Protein 3KEA (pdb70)

B-factor: mean 32.97, std 10.3, range [9.4, 97.79]

Nearest PDB structures (foldseek):
  3kea-assembly1_A  TM=1.001E+00  e=4.293E-34  Orthopoxvirus vaccinia
  5aqb-assembly1_A  TM=7.410E-01  e=1.349E-03  synthetic construct
  5mbm-assembly2_D  TM=7.472E-01  e=6.421E-03  synthetic construct
  5aar-assembly1_A  TM=6.352E-01  e=4.347E-03  Arabidopsis thaliana
  8tzh-assembly1_B  TM=7.978E-01  e=4.516E-02  synthetic construct

Radius of gyration: 31.57 Å; Cα contacts (8 Å, |Δi|>4): 644; chains: 2; bounding box: 71×35×98 Å

Structure (mmCIF, N/CA/C/O backbone):
data_3KEA
#
_entry.id   3KEA
#
_cell.length_a   95.107
_cell.length_b   110.263
_cell.length_c   86.259
_cell.angle_alpha   90.00
_cell.angle_beta   90.00
_cell.angle_gamma   90.00
#
_symmetry.space_group_name_H-M   'P 21 21 2'
#
loop_
_entity.id
_entity.type
_entity.pdbx_description
1 polymer K1L
2 water water
#
loop_
_atom_site.group_PDB
_atom_site.id
_atom_site.type_symbol
_atom_site.label_atom_id
_atom_site.label_alt_id
_atom_site.label_comp_id
_atom_site.label_asym_id
_atom_site.label_entity_id
_atom_site.label_seq_id
_atom_site.pdbx_PDB_ins_code
_atom_site.Cartn_x
_atom_site.Cartn_y
_atom_site.Cartn_z
_atom_site.occupancy
_atom_site.B_iso_or_equiv
_atom_site.auth_seq_id
_atom_site.auth_comp_id
_atom_site.auth_asym_id
_atom_site.auth_atom_id
_atom_site.pdbx_PDB_model_num
ATOM 1 N N . GLY A 1 1 ? 61.918 -3.394 27.390 1.00 32.79 0 GLY A N 1
ATOM 2 C CA . GLY A 1 1 ? 60.665 -2.778 27.911 1.00 33.12 0 GLY A CA 1
ATOM 3 C C . GLY A 1 1 ? 60.766 -1.271 28.066 1.00 33.50 0 GLY A C 1
ATOM 4 O O . GLY A 1 1 ? 61.634 -0.766 28.780 1.00 33.33 0 GLY A O 1
ATOM 13 N N . ASP A 1 3 ? 60.106 2.660 29.021 1.00 35.20 2 ASP A N 1
ATOM 14 C CA . ASP A 1 3 ? 59.905 3.342 30.287 1.00 35.65 2 ASP A CA 1
ATOM 15 C C . ASP A 1 3 ? 59.940 4.852 30.096 1.00 35.97 2 ASP A C 1
ATOM 16 O O . ASP A 1 3 ? 60.984 5.433 29.801 1.00 36.50 2 ASP A O 1
ATOM 21 N N . LEU A 1 4 ? 58.797 5.497 30.308 1.00 36.02 3 LEU A N 1
ATOM 22 C CA . LEU A 1 4 ? 58.655 6.913 30.005 1.00 35.28 3 LEU A CA 1
ATOM 23 C C . LEU A 1 4 ? 58.714 7.808 31.238 1.00 35.74 3 LEU A C 1
ATOM 24 O O . LEU A 1 4 ? 58.513 9.030 31.137 1.00 36.03 3 LEU A O 1
ATOM 29 N N . SER A 1 5 ? 59.020 7.209 32.388 1.00 35.54 4 SER A N 1
ATOM 30 C CA . SER A 1 5 ? 58.870 7.893 33.678 1.00 35.36 4 SER A CA 1
ATOM 31 C C . SER A 1 5 ? 59.805 9.085 33.867 1.00 34.81 4 SER A C 1
ATOM 32 O O . SER A 1 5 ? 59.534 9.932 34.712 1.00 34.42 4 SER A O 1
ATOM 35 N N . ARG A 1 6 ? 60.841 9.182 33.048 1.00 34.20 5 ARG A N 1
ATOM 36 C CA . ARG A 1 6 ? 61.797 10.262 33.158 1.00 34.30 5 ARG A CA 1
ATOM 37 C C . ARG A 1 6 ? 61.585 11.371 32.172 1.00 34.01 5 ARG A C 1
ATOM 38 O O . ARG A 1 6 ? 62.346 12.289 32.100 1.00 33.56 5 ARG A O 1
ATOM 46 N N . ILE A 1 7 ? 60.530 11.250 31.390 1.00 33.97 6 ILE A N 1
ATOM 47 C CA . ILE A 1 7 ? 60.253 12.124 30.265 1.00 33.40 6 ILE A CA 1
ATOM 48 C C . ILE A 1 7 ? 60.308 13.590 30.580 1.00 33.98 6 ILE A C 1
ATOM 49 O O . ILE A 1 7 ? 60.514 14.381 29.709 1.00 34.56 6 ILE A O 1
ATOM 54 N N . ASN A 1 8 ? 60.133 13.947 31.835 1.00 33.72 7 ASN A N 1
ATOM 55 C CA . ASN A 1 8 ? 60.061 15.323 32.219 1.00 34.27 7 ASN A CA 1
ATOM 56 C C . ASN A 1 8 ? 61.462 15.899 32.265 1.00 34.98 7 ASN A C 1
ATOM 57 O O . ASN A 1 8 ? 61.649 17.080 32.335 1.00 34.95 7 ASN A O 1
ATOM 62 N N . THR A 1 9 ? 62.444 15.028 32.177 1.00 35.68 8 THR A N 1
ATOM 63 C CA . THR A 1 9 ? 63.825 15.427 32.060 1.00 36.03 8 THR A CA 1
ATOM 64 C C . THR A 1 9 ? 64.347 15.518 30.639 1.00 36.38 8 THR A C 1
ATOM 65 O O . THR A 1 9 ? 65.338 16.140 30.407 1.00 36.59 8 THR A O 1
ATOM 69 N N . TRP A 1 10 ? 63.671 14.890 29.697 1.00 36.50 9 TRP A N 1
ATOM 70 C CA . TRP A 1 10 ? 64.151 14.780 28.346 1.00 36.21 9 TRP A CA 1
ATOM 71 C C . TRP A 1 10 ? 64.369 16.126 27.707 1.00 37.18 9 TRP A C 1
ATOM 72 O O . TRP A 1 10 ? 63.742 17.095 28.060 1.00 37.34 9 TRP A O 1
ATOM 83 N N . LYS A 1 11 ? 65.259 16.174 26.733 1.00 38.05 10 LYS A N 1
ATOM 84 C CA . LYS A 1 11 ? 65.417 17.370 25.937 1.00 38.71 10 LYS A CA 1
ATOM 85 C C . LYS A 1 11 ? 64.802 17.188 24.600 1.00 38.93 10 LYS A C 1
ATOM 86 O O . LYS A 1 11 ? 64.340 16.121 24.281 1.00 38.66 10 LYS A O 1
ATOM 92 N N . SER A 1 12 ? 64.808 18.248 23.815 1.00 39.26 11 SER A N 1
ATOM 93 C CA . SER A 1 12 ? 63.877 18.384 22.732 1.00 39.74 11 SER A CA 1
ATOM 94 C C . SER A 1 12 ? 64.184 17.338 21.719 1.00 39.73 11 SER A C 1
ATOM 95 O O . SER A 1 12 ? 63.319 16.850 21.035 1.00 39.89 11 SER A O 1
ATOM 98 N N . LYS A 1 13 ? 65.436 16.971 21.649 1.00 39.81 12 LYS A N 1
ATOM 99 C CA . LYS A 1 13 ? 65.874 16.085 20.621 1.00 39.93 12 LYS A CA 1
ATOM 100 C C . LYS A 1 13 ? 65.367 14.705 20.863 1.00 39.86 12 LYS A C 1
ATOM 101 O O . LYS A 1 13 ? 64.863 14.077 19.978 1.00 39.73 12 LYS A O 1
ATOM 107 N N . GLN A 1 14 ? 65.520 14.228 22.079 1.00 39.93 13 GLN A N 1
ATOM 108 C CA . GLN A 1 14 ? 64.976 12.955 22.460 1.00 40.09 13 GLN A CA 1
ATOM 109 C C . GLN A 1 14 ? 63.475 12.993 22.403 1.00 40.31 13 GLN A C 1
ATOM 110 O O . GLN A 1 14 ? 62.844 12.064 21.976 1.00 40.55 13 GLN A O 1
ATOM 116 N N . LEU A 1 15 ? 62.905 14.088 22.842 1.00 40.47 14 LEU A N 1
ATOM 117 C CA . LEU A 1 15 ? 61.452 14.208 22.800 1.00 40.50 14 LEU A CA 1
ATOM 118 C C . LEU A 1 15 ? 60.933 14.234 21.362 1.00 40.86 14 LEU A C 1
ATOM 119 O O . LEU A 1 15 ? 60.022 13.470 21.016 1.00 41.24 14 LEU A O 1
ATOM 124 N N . LYS A 1 16 ? 61.523 15.101 20.537 1.00 40.82 15 LYS A N 1
ATOM 125 C CA . LYS A 1 16 ? 61.129 15.256 19.129 1.00 40.91 15 LYS A CA 1
ATOM 126 C C . LYS A 1 16 ? 61.251 13.923 18.362 1.00 40.66 15 LYS A C 1
ATOM 127 O O . LYS A 1 16 ? 60.416 13.593 17.519 1.00 40.60 15 LYS A O 1
ATOM 133 N N . SER A 1 17 ? 62.281 13.155 18.692 1.00 40.39 16 SER A N 1
ATOM 134 C CA . SER A 1 17 ? 62.483 11.836 18.120 1.00 40.32 16 SER A CA 1
ATOM 135 C C . SER A 1 17 ? 61.408 10.833 18.571 1.00 40.04 16 SER A C 1
ATOM 136 O O . SER A 1 17 ? 60.857 10.114 17.743 1.00 40.67 16 SER A O 1
ATOM 139 N N . PHE A 1 18 ? 61.109 10.795 19.870 1.00 39.67 17 PHE A N 1
ATOM 140 C CA . PHE A 1 18 ? 60.063 9.920 20.417 1.00 38.82 17 PHE A CA 1
ATOM 141 C C . PHE A 1 18 ? 58.668 10.242 19.858 1.00 39.10 17 PHE A C 1
ATOM 142 O O . PHE A 1 18 ? 57.881 9.340 19.556 1.00 38.72 17 PHE A O 1
ATOM 150 N N . LEU A 1 19 ? 58.370 11.523 19.702 1.00 39.50 18 LEU A N 1
ATOM 151 C CA . LEU A 1 19 ? 57.085 11.928 19.151 1.00 40.46 18 LEU A CA 1
ATOM 152 C C . LEU A 1 19 ? 56.908 11.558 17.672 1.00 41.45 18 LEU A C 1
ATOM 153 O O . LEU A 1 19 ? 55.781 11.430 17.190 1.00 41.69 18 LEU A O 1
ATOM 158 N N . SER A 1 20 ? 58.029 11.359 16.975 1.00 42.35 19 SER A N 1
ATOM 159 C CA . SER A 1 20 ? 58.034 10.832 15.609 1.00 43.13 19 SER A CA 1
ATOM 160 C C . SER A 1 20 ? 57.859 9.325 15.551 1.00 43.29 19 SER A C 1
ATOM 161 O O . SER A 1 20 ? 57.397 8.805 14.535 1.00 44.00 19 SER A O 1
ATOM 164 N N . SER A 1 21 ? 58.237 8.634 16.625 1.00 42.94 20 SER A N 1
ATOM 165 C CA . SER A 1 21 ? 58.219 7.176 16.657 1.00 42.60 20 SER A CA 1
ATOM 166 C C . SER A 1 21 ? 56.801 6.598 16.636 1.00 42.71 20 SER A C 1
ATOM 167 O O . SER A 1 21 ? 55.809 7.313 16.823 1.00 42.72 20 SER A O 1
ATOM 170 N N . LYS A 1 22 ? 56.699 5.309 16.449 1.00 42.73 21 LYS A N 1
ATOM 171 C CA . LYS A 1 22 ? 55.419 4.672 16.486 1.00 42.66 21 LYS A CA 1
ATOM 172 C C . LYS A 1 22 ? 54.961 4.454 17.912 1.00 42.47 21 LYS A C 1
ATOM 173 O O . LYS A 1 22 ? 53.851 4.034 18.138 1.00 42.32 21 LYS A O 1
ATOM 179 N N . ASP A 1 23 ? 55.844 4.733 18.861 1.00 42.15 22 ASP A N 1
ATOM 180 C CA . ASP A 1 23 ? 55.626 4.461 20.283 1.00 41.81 22 ASP A CA 1
ATOM 181 C C . ASP A 1 23 ? 55.037 5.644 21.041 1.00 41.11 22 ASP A C 1
ATOM 182 O O . ASP A 1 23 ? 54.726 5.527 22.221 1.00 41.39 22 ASP A O 1
ATOM 187 N N . THR A 1 24 ? 54.788 6.693 20.333 1.00 40.16 23 THR A N 1
ATOM 188 C CA . THR A 1 24 ? 54.501 7.935 20.916 1.00 39.44 23 THR A CA 1
ATOM 189 C C . THR A 1 24 ? 53.302 7.992 21.866 1.00 38.85 23 THR A C 1
ATOM 190 O O . THR A 1 24 ? 53.315 8.754 22.803 1.00 38.46 23 THR A O 1
ATOM 194 N N . PHE A 1 25 ? 52.283 7.182 21.616 1.00 37.72 24 PHE A N 1
ATOM 195 C CA . PHE A 1 25 ? 51.046 7.155 22.413 1.00 36.94 24 PHE A CA 1
ATOM 196 C C . PHE A 1 25 ? 50.760 5.818 23.122 1.00 36.47 24 PHE A C 1
ATOM 197 O O . PHE A 1 25 ? 49.637 5.564 23.553 1.00 36.29 24 PHE A O 1
ATOM 205 N N . LYS A 1 26 ? 51.779 4.973 23.230 1.00 35.57 25 LYS A N 1
ATOM 206 C CA . LYS A 1 26 ? 51.671 3.715 23.949 1.00 34.64 25 LYS A CA 1
ATOM 207 C C . LYS A 1 26 ? 51.866 3.959 25.437 1.00 33.99 25 LYS A C 1
ATOM 208 O O . LYS A 1 26 ? 52.486 4.951 25.830 1.00 33.65 25 LYS A O 1
ATOM 214 N N . ALA A 1 27 ? 51.334 3.053 26.251 1.00 33.38 26 ALA A N 1
ATOM 215 C CA . ALA A 1 27 ? 51.629 3.005 27.675 1.00 33.26 26 ALA A CA 1
ATOM 216 C C . ALA A 1 27 ? 52.967 2.263 27.896 1.00 33.67 26 ALA A C 1
ATOM 217 O O . ALA A 1 27 ? 53.298 1.335 27.147 1.00 33.31 26 ALA A O 1
ATOM 219 N N . ASP A 1 28 ? 53.755 2.681 28.889 1.00 33.87 27 ASP A N 1
ATOM 220 C CA . ASP A 1 28 ? 55.043 1.995 29.161 1.00 33.86 27 ASP A CA 1
ATOM 221 C C . ASP A 1 28 ? 54.914 0.729 30.031 1.00 33.79 27 ASP A C 1
ATOM 222 O O . ASP A 1 28 ? 53.809 0.215 30.214 1.00 33.54 27 ASP A O 1
ATOM 227 N N . VAL A 1 29 ? 56.043 0.227 30.548 1.00 34.27 28 VAL A N 1
ATOM 228 C CA . VAL A 1 29 ? 56.078 -0.988 31.412 1.00 33.98 28 VAL A CA 1
ATOM 229 C C . VAL A 1 29 ? 55.371 -0.788 32.747 1.00 34.37 28 VAL A C 1
ATOM 230 O O . VAL A 1 29 ? 54.965 -1.750 33.380 1.00 34.87 28 VAL A O 1
ATOM 234 N N . HIS A 1 30 ? 55.256 0.467 33.180 1.00 34.47 29 HIS A N 1
ATOM 235 C CA . HIS A 1 30 ? 54.533 0.801 34.398 1.00 34.13 29 HIS A CA 1
ATOM 236 C C . HIS A 1 30 ? 53.049 1.007 34.115 1.00 33.81 29 HIS A C 1
ATOM 237 O O . HIS A 1 30 ? 52.275 1.171 35.043 1.00 34.11 29 HIS A O 1
ATOM 244 N N . GLY A 1 31 ? 52.668 0.989 32.837 1.00 33.16 30 GLY A N 1
ATOM 245 C CA . GLY A 1 31 ? 51.282 1.195 32.432 1.00 32.70 30 GLY A CA 1
ATOM 246 C C . GLY A 1 31 ? 50.864 2.643 32.214 1.00 32.58 30 GLY A C 1
ATOM 247 O O . GLY A 1 31 ? 49.688 2.937 32.185 1.00 32.11 30 GLY A O 1
ATOM 248 N N . HIS A 1 32 ? 51.811 3.552 32.024 1.00 32.99 31 HIS A N 1
ATOM 249 C CA . HIS A 1 32 ? 51.457 4.964 31.823 1.00 33.63 31 HIS A CA 1
ATOM 250 C C . HIS A 1 32 ? 51.970 5.535 30.506 1.00 33.60 31 HIS A C 1
ATOM 251 O O . HIS A 1 32 ? 53.063 5.225 30.066 1.00 34.79 31 HIS A O 1
ATOM 258 N N . SER A 1 33 ? 51.198 6.410 29.905 1.00 33.26 32 SER A N 1
ATOM 259 C CA . SER A 1 33 ? 51.639 7.122 28.736 1.00 32.99 32 SER A CA 1
ATOM 260 C C . SER A 1 33 ? 52.428 8.392 29.104 1.00 32.76 32 SER A C 1
ATOM 261 O O . SER A 1 33 ? 52.516 8.770 30.275 1.00 32.90 32 SER A O 1
ATOM 264 N N . ALA A 1 34 ? 52.987 9.039 28.087 1.00 32.34 33 ALA A N 1
ATOM 265 C CA . ALA A 1 34 ? 53.741 10.276 28.238 1.00 32.60 33 ALA A CA 1
ATOM 266 C C . ALA A 1 34 ? 52.891 11.409 28.826 1.00 32.74 33 ALA A C 1
ATOM 267 O O . ALA A 1 34 ? 53.372 12.150 29.690 1.00 33.03 33 ALA A O 1
ATOM 269 N N . SER A 1 35 ? 51.644 11.546 28.359 1.00 32.72 34 SER A N 1
ATOM 270 C CA . SER A 1 35 ? 50.725 12.583 28.865 1.00 33.01 34 SER A CA 1
ATOM 271 C C . SER A 1 35 ? 50.495 12.409 30.365 1.00 33.06 34 SER A C 1
ATOM 272 O O . SER A 1 35 ? 50.516 13.402 31.107 1.00 32.92 34 SER A O 1
ATOM 275 N N . TYR A 1 36 ? 50.312 11.157 30.811 1.00 32.59 35 TYR A N 1
ATOM 276 C CA . TYR A 1 36 ? 50.196 10.850 32.232 1.00 32.62 35 TYR A CA 1
ATOM 277 C C . TYR A 1 36 ? 51.350 11.442 33.075 1.00 32.31 35 TYR A C 1
ATOM 278 O O . TYR A 1 36 ? 51.103 12.101 34.082 1.00 31.68 35 TYR A O 1
ATOM 287 N N . TYR A 1 37 ? 52.601 11.211 32.659 1.00 31.24 36 TYR A N 1
ATOM 288 C CA . TYR A 1 37 ? 53.765 11.706 33.408 1.00 30.72 36 TYR A CA 1
ATOM 289 C C . TYR A 1 37 ? 53.898 13.219 33.382 1.00 30.33 36 TYR A C 1
ATOM 290 O O . TYR A 1 37 ? 54.273 13.819 34.384 1.00 30.20 36 TYR A O 1
ATOM 299 N N . ALA A 1 38 ? 53.585 13.818 32.235 1.00 30.17 37 ALA A N 1
ATOM 300 C CA . ALA A 1 38 ? 53.625 15.264 32.050 1.00 29.72 37 ALA A CA 1
ATOM 301 C C . ALA A 1 38 ? 52.619 15.923 32.978 1.00 29.75 37 ALA A C 1
ATOM 302 O O . ALA A 1 38 ? 52.930 16.938 33.639 1.00 29.74 37 ALA A O 1
ATOM 304 N N . ILE A 1 39 ? 51.419 15.335 33.020 1.00 29.28 38 ILE A N 1
ATOM 305 C CA . ILE A 1 39 ? 50.339 15.850 33.851 1.00 28.87 38 ILE A CA 1
ATOM 306 C C . ILE A 1 39 ? 50.712 15.712 35.324 1.00 29.56 38 ILE A C 1
ATOM 307 O O . ILE A 1 39 ? 50.618 16.686 36.068 1.00 30.28 38 ILE A O 1
ATOM 312 N N . ALA A 1 40 ? 51.158 14.524 35.725 1.00 29.44 39 ALA A N 1
ATOM 313 C CA . ALA A 1 40 ? 51.525 14.256 37.107 1.00 30.08 39 ALA A CA 1
ATOM 314 C C . ALA A 1 40 ? 52.543 15.263 37.658 1.00 31.00 39 ALA A C 1
ATOM 315 O O . ALA A 1 40 ? 52.460 15.657 38.811 1.00 30.68 39 ALA A O 1
ATOM 317 N N . ASP A 1 41 ? 53.477 15.676 36.801 1.00 32.45 40 ASP A N 1
ATOM 318 C CA . ASP A 1 41 ? 54.528 16.659 37.099 1.00 33.93 40 ASP A CA 1
ATOM 319 C C . ASP A 1 41 ? 54.095 18.119 37.025 1.00 33.34 40 ASP A C 1
ATOM 320 O O . ASP A 1 41 ? 54.912 19.011 37.276 1.00 33.13 40 ASP A O 1
ATOM 325 N N . ASN A 1 42 ? 52.829 18.360 36.664 1.00 32.80 41 ASN A N 1
ATOM 326 C CA . ASN A 1 42 ? 52.345 19.703 36.291 1.00 32.68 41 ASN A CA 1
ATOM 327 C C . ASN A 1 42 ? 53.233 20.369 35.230 1.00 32.13 41 ASN A C 1
ATOM 328 O O . ASN A 1 42 ? 53.507 21.559 35.296 1.00 32.16 41 ASN A O 1
ATOM 333 N N . ASN A 1 43 ? 53.689 19.574 34.262 1.00 31.79 42 ASN A N 1
ATOM 334 C CA . ASN A 1 43 ? 54.541 20.066 33.176 1.00 31.33 42 ASN A CA 1
ATOM 335 C C . ASN A 1 43 ? 53.675 20.553 32.032 1.00 30.89 42 ASN A C 1
ATOM 336 O O . ASN A 1 43 ? 53.504 19.862 31.029 1.00 30.76 42 ASN A O 1
ATOM 341 N N . VAL A 1 44 ? 53.121 21.747 32.216 1.00 30.95 43 VAL A N 1
ATOM 342 C CA . VAL A 1 44 ? 52.209 22.380 31.276 1.00 30.61 43 VAL A CA 1
ATOM 343 C C . VAL A 1 44 ? 52.792 22.462 29.877 1.00 31.33 43 VAL A C 1
ATOM 344 O O . VAL A 1 44 ? 52.117 22.067 28.924 1.00 32.51 43 VAL A O 1
ATOM 348 N N . ARG A 1 45 ? 54.035 22.942 29.755 1.00 30.65 44 ARG A N 1
ATOM 349 C CA . ARG A 1 45 ? 54.724 23.064 28.466 1.00 30.19 44 ARG A CA 1
ATOM 350 C C . ARG A 1 45 ? 54.866 21.724 27.746 1.00 30.10 44 ARG A C 1
ATOM 351 O O . ARG A 1 45 ? 54.612 21.648 26.543 1.00 29.52 44 ARG A O 1
ATOM 359 N N . LEU A 1 46 ? 55.259 20.677 28.469 1.00 29.77 45 LEU A N 1
ATOM 360 C CA . LEU A 1 46 ? 55.319 19.339 27.873 1.00 30.28 45 LEU A CA 1
ATOM 361 C C . LEU A 1 46 ? 53.922 18.760 27.536 1.00 31.04 45 LEU A C 1
ATOM 362 O O . LEU A 1 46 ? 53.757 18.165 26.467 1.00 31.75 45 LEU A O 1
ATOM 367 N N . VAL A 1 47 ? 52.935 18.915 28.430 1.00 31.03 4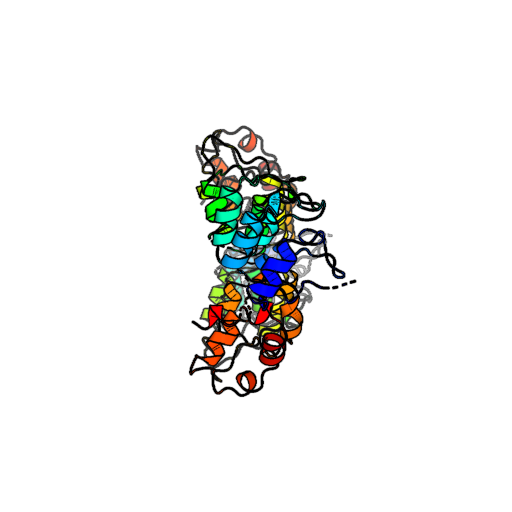6 VAL A N 1
ATOM 368 C CA . VAL A 1 47 ? 51.546 18.509 28.122 1.00 30.58 46 VAL A CA 1
ATOM 369 C C . VAL A 1 47 ? 51.096 19.068 26.768 1.00 31.12 46 VAL A C 1
ATOM 370 O O . VAL A 1 47 ? 50.571 18.333 25.937 1.00 31.36 46 VAL A O 1
ATOM 374 N N . CYS A 1 48 ? 51.316 20.370 26.574 1.00 30.84 47 CYS A N 1
ATOM 375 C CA . CYS A 1 48 ? 50.937 21.075 25.363 1.00 30.96 47 CYS A CA 1
ATOM 376 C C . CYS A 1 48 ? 51.656 20.580 24.116 1.00 31.24 47 CYS A C 1
ATOM 377 O O . CYS A 1 48 ? 51.056 20.428 23.061 1.00 32.12 47 CYS A O 1
ATOM 380 N N . THR A 1 49 ? 52.949 20.334 24.241 1.00 31.68 48 THR A N 1
ATOM 381 C CA . THR A 1 49 ? 53.724 19.716 23.174 1.00 30.92 48 THR A CA 1
ATOM 382 C C . THR A 1 49 ? 53.123 18.358 22.797 1.00 30.85 48 THR A C 1
ATOM 383 O O . THR A 1 49 ? 52.960 18.070 21.624 1.00 30.06 48 THR A O 1
ATOM 387 N N . LEU A 1 50 ? 52.768 17.552 23.800 1.00 30.99 49 LEU A N 1
ATOM 388 C CA . LEU A 1 50 ? 52.105 16.273 23.576 1.00 31.51 49 LEU A CA 1
ATOM 389 C C . LEU A 1 50 ? 50.714 16.447 22.926 1.00 31.77 49 LEU A C 1
ATOM 390 O O . LEU A 1 50 ? 50.364 15.702 22.030 1.00 32.10 49 LEU A O 1
ATOM 395 N N . LEU A 1 51 ? 49.935 17.434 23.365 1.00 31.75 50 LEU A N 1
ATOM 396 C CA . LEU A 1 51 ? 48.656 17.729 22.721 1.00 31.66 50 LEU A CA 1
ATOM 397 C C . LEU A 1 51 ? 48.841 18.112 21.254 1.00 31.63 50 LEU A C 1
ATOM 398 O O . LEU A 1 51 ? 48.113 17.609 20.395 1.00 31.38 50 LEU A O 1
ATOM 403 N N . ASN A 1 52 ? 49.811 18.995 20.985 1.00 31.57 51 ASN A N 1
ATOM 404 C CA . ASN A 1 52 ? 50.144 19.433 19.625 1.00 31.20 51 ASN A CA 1
ATOM 405 C C . ASN A 1 52 ? 50.522 18.259 18.729 1.00 31.32 51 ASN A C 1
ATOM 406 O O . ASN A 1 52 ? 50.293 18.301 17.541 1.00 31.77 51 ASN A O 1
ATOM 411 N N . ALA A 1 53 ? 51.111 17.211 19.296 1.00 31.41 52 ALA A N 1
ATOM 412 C CA . ALA A 1 53 ? 51.463 16.025 18.513 1.00 31.66 52 ALA A CA 1
ATOM 413 C C . ALA A 1 53 ? 50.309 15.027 18.344 1.00 32.04 52 ALA A C 1
ATOM 414 O O . ALA A 1 53 ? 50.465 14.031 17.665 1.00 32.22 52 ALA A O 1
ATOM 416 N N . GLY A 1 54 ? 49.166 15.287 18.976 1.00 32.56 53 GLY A N 1
ATOM 417 C CA . GLY A 1 54 ? 47.979 14.457 18.814 1.00 32.67 53 GLY A CA 1
ATOM 418 C C . GLY A 1 54 ? 47.679 13.499 19.948 1.00 33.06 53 GLY A C 1
ATOM 419 O O . GLY A 1 54 ? 46.987 12.503 19.743 1.00 33.35 53 GLY A O 1
ATOM 420 N N . ALA A 1 55 ? 48.191 13.775 21.142 1.00 33.11 54 ALA A N 1
ATOM 421 C CA . ALA A 1 55 ? 47.981 12.882 22.287 1.00 33.67 54 ALA A CA 1
ATOM 422 C C . ALA A 1 55 ? 46.494 12.549 22.611 1.00 34.22 54 ALA A C 1
ATOM 423 O O . ALA A 1 55 ? 46.171 11.407 22.986 1.00 34.49 54 ALA A O 1
ATOM 425 N N . LEU A 1 56 ? 45.604 13.533 22.457 1.00 34.13 55 LEU A N 1
ATOM 426 C CA . LEU A 1 56 ? 44.179 13.365 22.796 1.00 34.77 55 LEU A CA 1
ATOM 427 C C . LEU A 1 56 ? 43.313 12.591 21.805 1.00 35.28 55 LEU A C 1
ATOM 428 O O . LEU A 1 56 ? 42.167 12.256 22.109 1.00 34.92 55 LEU A O 1
ATOM 433 N N . LYS A 1 57 ? 43.857 12.305 20.626 1.00 36.05 56 LYS A N 1
ATOM 434 C CA . LYS A 1 57 ? 43.145 11.542 19.608 1.00 36.66 56 LYS A CA 1
ATOM 435 C C . LYS A 1 57 ? 43.585 10.107 19.708 1.00 36.69 56 LYS A C 1
ATOM 436 O O . LYS A 1 57 ? 43.055 9.242 19.016 1.00 37.21 56 LYS A O 1
ATOM 442 N N . ASN A 1 58 ? 44.544 9.859 20.598 1.00 36.87 57 ASN A N 1
ATOM 443 C CA . ASN A 1 58 ? 45.155 8.550 20.780 1.00 36.95 57 ASN A CA 1
ATOM 444 C C . ASN A 1 58 ? 45.104 8.057 22.237 1.00 37.41 57 ASN A C 1
ATOM 445 O O . ASN A 1 58 ? 46.004 7.344 22.704 1.00 38.00 57 ASN A O 1
ATOM 450 N N . LEU A 1 59 ? 44.052 8.438 22.958 1.00 37.17 58 LEU A N 1
ATOM 451 C CA . LEU A 1 59 ? 43.908 8.040 24.360 1.00 36.82 58 LEU A CA 1
ATOM 452 C C . LEU A 1 59 ? 43.580 6.548 24.450 1.00 37.00 58 LEU A C 1
ATOM 453 O O . LEU A 1 59 ? 42.783 6.049 23.671 1.00 37.17 58 LEU A O 1
ATOM 458 N N . LEU A 1 60 ? 44.211 5.840 25.383 1.00 36.88 59 LEU A N 1
ATOM 459 C CA . LEU A 1 60 ? 43.867 4.469 25.646 1.00 36.51 59 LEU A CA 1
ATOM 460 C C . LEU A 1 60 ? 42.635 4.393 26.561 1.00 36.53 59 LEU A C 1
ATOM 461 O O . LEU A 1 60 ? 42.235 5.405 27.148 1.00 36.09 59 LEU A O 1
ATOM 466 N N . GLU A 1 61 ? 42.029 3.202 26.660 1.00 35.90 60 GLU A N 1
ATOM 467 C CA . GLU A 1 61 ? 40.740 3.025 27.366 1.00 35.21 60 GLU A CA 1
ATOM 468 C C . GLU A 1 61 ? 40.733 3.453 28.826 1.00 34.67 60 GLU A C 1
ATOM 469 O O . GLU A 1 61 ? 39.706 3.928 29.327 1.00 34.90 60 GLU A O 1
ATOM 475 N N . ASN A 1 62 ? 41.850 3.234 29.519 1.00 33.61 61 ASN A N 1
ATOM 476 C CA . ASN A 1 62 ? 41.970 3.555 30.945 1.00 32.42 61 ASN A CA 1
ATOM 477 C C . ASN A 1 62 ? 42.543 4.951 31.235 1.00 31.45 61 ASN A C 1
ATOM 478 O O . ASN A 1 62 ? 42.840 5.247 32.382 1.00 31.47 61 ASN A O 1
ATOM 483 N N . GLU A 1 63 ? 42.666 5.790 30.211 1.00 30.08 62 GLU A N 1
ATOM 484 C CA . GLU A 1 63 ? 43.230 7.146 30.340 1.00 29.95 62 GLU A CA 1
ATOM 485 C C . GLU A 1 63 ? 42.172 8.214 30.511 1.00 28.47 62 GLU A C 1
ATOM 486 O O . GLU A 1 63 ? 41.387 8.458 29.600 1.00 27.80 62 GLU A O 1
ATOM 492 N N . PHE A 1 64 ? 42.204 8.888 31.656 1.00 27.64 63 PHE A N 1
ATOM 493 C CA . PHE A 1 64 ? 41.277 9.987 31.967 1.00 26.25 63 PHE A CA 1
ATOM 494 C C . PHE A 1 64 ? 42.054 11.230 32.396 1.00 25.95 63 PHE A C 1
ATOM 495 O O . PHE A 1 64 ? 42.143 11.512 33.580 1.00 26.18 63 PHE A O 1
ATOM 503 N N . PRO A 1 65 ? 42.621 11.975 31.421 1.00 25.96 64 PRO A N 1
ATOM 504 C CA . PRO A 1 65 ? 43.500 13.135 31.689 1.00 26.04 64 PRO A CA 1
ATOM 505 C C . PRO A 1 65 ? 42.851 14.265 32.492 1.00 25.95 64 PRO A C 1
ATOM 506 O O . PRO A 1 65 ? 43.516 14.925 33.294 1.00 26.16 64 PRO A O 1
ATOM 510 N N . LEU A 1 66 ? 41.566 14.498 32.276 1.00 25.58 65 LEU A N 1
ATOM 511 C CA . LEU A 1 66 ? 40.889 15.601 32.956 1.00 25.38 65 LEU A CA 1
ATOM 512 C C . LEU A 1 66 ? 40.750 15.260 34.450 1.00 25.12 65 LEU A C 1
ATOM 513 O O . LEU A 1 66 ? 41.004 16.094 35.302 1.00 24.59 65 LEU A O 1
ATOM 518 N N . HIS A 1 67 ? 40.393 14.005 34.741 1.00 25.18 66 HIS A N 1
ATOM 519 C CA . HIS A 1 67 ? 40.280 13.508 36.102 1.00 25.08 66 HIS A CA 1
ATOM 520 C C . HIS A 1 67 ? 41.642 13.586 36.793 1.00 25.09 66 HIS A C 1
ATOM 521 O O . HIS A 1 67 ? 41.734 13.913 37.977 1.00 25.33 66 HIS A O 1
ATOM 528 N N . GLN A 1 68 ? 42.703 13.313 36.045 1.00 24.29 67 GLN A N 1
ATOM 529 C CA . GLN A 1 68 ? 44.034 13.429 36.581 1.00 23.79 67 GLN A CA 1
ATOM 530 C C . GLN A 1 68 ? 44.417 14.886 36.803 1.00 23.15 67 GLN A C 1
ATOM 531 O O . GLN A 1 68 ? 44.937 15.227 37.837 1.00 23.08 67 GLN A O 1
ATOM 537 N N . ALA A 1 69 ? 44.177 15.744 35.823 1.00 23.56 68 ALA A N 1
ATOM 538 C CA . ALA A 1 69 ? 44.509 17.157 35.968 1.00 23.82 68 ALA A CA 1
ATOM 539 C C . ALA A 1 69 ? 43.746 17.849 37.118 1.00 24.47 68 ALA A C 1
ATOM 540 O O . ALA A 1 69 ? 44.262 18.796 37.707 1.00 24.70 68 ALA A O 1
ATOM 542 N N . ALA A 1 70 ? 42.535 17.362 37.441 1.00 24.22 69 ALA A N 1
ATOM 543 C CA . ALA A 1 70 ? 41.720 17.887 38.536 1.00 23.92 69 ALA A CA 1
ATOM 544 C C . ALA A 1 70 ? 42.357 17.739 39.937 1.00 24.33 69 ALA A C 1
ATOM 545 O O . ALA A 1 70 ? 41.981 18.479 40.885 1.00 23.06 69 ALA A O 1
ATOM 547 N N . THR A 1 71 ? 43.290 16.783 40.079 1.00 23.96 70 THR A N 1
ATOM 548 C CA . THR A 1 71 ? 44.026 16.623 41.338 1.00 24.58 70 THR A CA 1
ATOM 549 C C . THR A 1 71 ? 45.178 17.623 41.474 1.00 24.15 70 THR A C 1
ATOM 550 O O . THR A 1 71 ? 45.798 17.690 42.513 1.00 24.71 70 THR A O 1
ATOM 554 N N . LEU A 1 72 ? 45.466 18.391 40.438 1.00 23.81 71 LEU A N 1
ATOM 555 C CA . LEU A 1 72 ? 46.548 19.376 40.504 1.00 23.69 71 LEU A CA 1
ATOM 556 C C . LEU A 1 72 ? 46.009 20.705 41.052 1.00 24.21 71 LEU A C 1
ATOM 557 O O . LEU A 1 72 ? 44.902 21.121 40.687 1.00 24.31 71 LEU A O 1
ATOM 562 N N . GLU A 1 73 ? 46.799 21.378 41.889 1.00 24.86 72 GLU A N 1
ATOM 563 C CA . GLU A 1 73 ? 46.425 22.687 42.438 1.00 25.63 72 GLU A CA 1
ATOM 564 C C . GLU A 1 73 ? 46.376 23.798 41.396 1.00 25.75 72 GLU A C 1
ATOM 565 O O . GLU A 1 73 ? 45.452 24.604 41.422 1.00 26.14 72 GLU A O 1
ATOM 571 N N . ASP A 1 74 ? 47.380 23.840 40.501 1.00 25.59 73 ASP A N 1
ATOM 572 C CA . ASP A 1 74 ? 47.379 24.666 39.263 1.00 24.77 73 ASP A CA 1
ATOM 573 C C . ASP A 1 74 ? 46.285 24.178 38.298 1.00 23.97 73 ASP A C 1
ATOM 574 O O . ASP A 1 74 ? 46.311 23.039 37.825 1.00 23.92 73 ASP A O 1
ATOM 579 N N . THR A 1 75 ? 45.337 25.044 37.984 1.00 23.42 74 THR A N 1
ATOM 580 C CA . THR A 1 75 ? 44.176 24.658 37.150 1.00 23.46 74 THR A CA 1
ATOM 581 C C . THR A 1 75 ? 44.465 24.715 35.654 1.00 23.37 74 THR A C 1
ATOM 582 O O . THR A 1 75 ? 43.590 24.426 34.844 1.00 23.47 74 THR A O 1
ATOM 586 N N . LYS A 1 76 ? 45.689 25.099 35.295 1.00 23.54 75 LYS A N 1
ATOM 587 C CA . LYS A 1 76 ? 46.051 25.446 33.916 1.00 23.89 75 LYS A CA 1
ATOM 588 C C . LYS A 1 76 ? 45.831 24.303 32.935 1.00 23.04 75 LYS A C 1
ATOM 589 O O . LYS A 1 76 ? 45.212 24.513 31.925 1.00 22.70 75 LYS A O 1
ATOM 595 N N . ILE A 1 77 ? 46.334 23.113 33.239 1.00 23.08 76 ILE A N 1
ATOM 596 C CA . ILE A 1 77 ? 46.086 21.925 32.416 1.00 22.62 76 ILE A CA 1
ATOM 597 C C . ILE A 1 77 ? 44.588 21.616 32.282 1.00 23.46 76 ILE A C 1
ATOM 598 O O . ILE A 1 77 ? 44.143 21.242 31.192 1.00 24.66 76 ILE A O 1
ATOM 603 N N . VAL A 1 78 ? 43.806 21.769 33.361 1.00 23.53 77 VAL A N 1
ATOM 604 C CA . VAL A 1 78 ? 42.344 21.603 33.270 1.00 23.68 77 VAL A CA 1
ATOM 605 C C . VAL A 1 78 ? 41.789 22.586 32.235 1.00 23.50 77 VAL A C 1
ATOM 606 O O . VAL A 1 78 ? 41.027 22.195 31.371 1.00 23.47 77 VAL A O 1
ATOM 610 N N . LYS A 1 79 ? 42.200 23.848 32.307 1.00 23.62 78 LYS A N 1
ATOM 611 C CA . LYS A 1 79 ? 41.820 24.828 31.282 1.00 24.36 78 LYS A CA 1
ATOM 612 C C . LYS A 1 79 ? 42.238 24.355 29.910 1.00 24.27 78 LYS A C 1
ATOM 613 O O . LYS A 1 79 ? 41.421 24.345 28.995 1.00 24.64 78 LYS A O 1
ATOM 619 N N . ILE A 1 80 ? 43.492 23.932 29.768 1.00 24.45 79 ILE A N 1
ATOM 620 C CA . ILE A 1 80 ? 43.990 23.495 28.461 1.00 24.63 79 ILE A CA 1
ATOM 621 C C . ILE A 1 80 ? 43.132 22.357 27.893 1.00 24.57 79 ILE A C 1
ATOM 622 O O . ILE A 1 80 ? 42.711 22.432 26.739 1.00 25.10 79 ILE A O 1
ATOM 627 N N . LEU A 1 81 ? 42.885 21.326 28.702 1.00 24.70 80 LEU A N 1
ATOM 628 C CA . LEU A 1 81 ? 42.144 20.115 28.285 1.00 24.97 80 LEU A CA 1
ATOM 629 C C . LEU A 1 81 ? 40.686 20.380 27.904 1.00 25.85 80 LEU A C 1
ATOM 630 O O . LEU A 1 81 ? 40.135 19.709 27.003 1.00 26.48 80 LEU A O 1
ATOM 635 N N . LEU A 1 82 ? 40.054 21.335 28.594 1.00 26.09 81 LEU A N 1
ATOM 636 C CA . LEU A 1 82 ? 38.703 21.786 28.224 1.00 26.00 81 LEU A CA 1
ATOM 637 C C . LEU A 1 82 ? 38.698 22.581 26.909 1.00 26.62 81 LEU A C 1
ATOM 638 O O . LEU A 1 82 ? 37.779 22.423 26.102 1.00 26.43 81 LEU A O 1
ATOM 643 N N . PHE A 1 83 ? 39.721 23.412 26.686 1.00 27.49 82 PHE A N 1
ATOM 644 C CA . PHE A 1 83 ? 39.911 24.082 25.372 1.00 28.39 82 PHE A CA 1
ATOM 645 C C . PHE A 1 83 ? 40.102 23.073 24.236 1.00 28.61 82 PHE A C 1
ATOM 646 O O . PHE A 1 83 ? 39.714 23.321 23.110 1.00 28.77 82 PHE A O 1
ATOM 654 N N . SER A 1 84 ? 40.728 21.947 24.546 1.00 29.02 83 SER A N 1
ATOM 655 C CA . SER A 1 84 ? 40.973 20.916 23.576 1.00 29.63 83 SER A CA 1
ATOM 656 C C . SER A 1 84 ? 39.745 20.088 23.302 1.00 29.71 83 SER A C 1
ATOM 657 O O . SER A 1 84 ? 39.785 19.201 22.456 1.00 30.22 83 SER A O 1
ATOM 660 N N . GLY A 1 85 ? 38.666 20.339 24.037 1.00 29.50 84 GLY A N 1
ATOM 661 C CA . GLY A 1 85 ? 37.412 19.653 23.779 1.00 29.32 84 GLY A CA 1
ATOM 662 C C . GLY A 1 85 ? 37.105 18.413 24.604 1.00 29.57 84 GLY A C 1
ATOM 663 O O . GLY A 1 85 ? 36.170 17.684 24.259 1.00 29.65 84 GLY A O 1
ATOM 664 N N . LEU A 1 86 ? 37.853 18.150 25.679 1.00 29.16 85 LEU A N 1
ATOM 665 C CA . LEU A 1 86 ? 37.441 17.084 26.636 1.00 29.36 85 LEU A CA 1
ATOM 666 C C . LEU A 1 86 ? 36.091 17.371 27.311 1.00 29.16 85 LEU A C 1
ATOM 667 O O . LEU A 1 86 ? 35.755 18.524 27.605 1.00 29.75 85 LEU A O 1
ATOM 672 N N . ASP A 1 87 ? 35.337 16.311 27.555 1.00 28.91 86 ASP A N 1
ATOM 673 C CA . ASP A 1 87 ? 34.014 16.386 28.166 1.00 28.84 86 ASP A CA 1
ATOM 674 C C . ASP A 1 87 ? 34.061 16.408 29.705 1.00 28.40 86 ASP A C 1
ATOM 675 O O . ASP A 1 87 ? 34.445 15.418 30.335 1.00 28.17 86 ASP A O 1
ATOM 680 N N . ASP A 1 88 ? 33.629 17.524 30.295 1.00 27.74 87 ASP A N 1
ATOM 681 C CA . ASP A 1 88 ? 33.667 17.706 31.743 1.00 27.08 87 ASP A CA 1
ATOM 682 C C . ASP A 1 88 ? 32.755 16.770 32.542 1.00 26.90 87 ASP A C 1
ATOM 683 O O . ASP A 1 88 ? 32.901 16.634 33.743 1.00 26.33 87 ASP A O 1
ATOM 688 N N . SER A 1 89 ? 31.827 16.096 31.877 1.00 26.98 88 SER A N 1
ATOM 689 C CA . SER A 1 89 ? 30.881 15.251 32.592 1.00 26.84 88 SER A CA 1
ATOM 690 C C . SER A 1 89 ? 31.168 13.763 32.446 1.00 26.97 88 SER A C 1
ATOM 691 O O . SER A 1 89 ? 30.410 12.942 32.928 1.00 26.97 88 SER A O 1
ATOM 694 N N . GLN A 1 90 ? 32.279 13.425 31.804 1.00 27.21 89 GLN A N 1
ATOM 695 C CA . GLN A 1 90 ? 32.650 12.038 31.541 1.00 27.73 89 GLN A CA 1
ATOM 696 C C . GLN A 1 90 ? 32.964 11.306 32.843 1.00 26.88 89 GLN A C 1
ATOM 697 O O . GLN A 1 90 ? 33.626 11.872 33.748 1.00 25.60 89 GLN A O 1
ATOM 703 N N . PHE A 1 91 ? 32.508 10.056 32.949 1.00 26.74 90 PHE A N 1
ATOM 704 C CA . PHE A 1 91 ? 32.868 9.244 34.107 1.00 27.28 90 PHE A CA 1
ATOM 705 C C . PHE A 1 91 ? 34.143 8.491 33.817 1.00 27.29 90 PHE A C 1
ATOM 706 O O . PHE A 1 91 ? 34.408 8.170 32.683 1.00 27.78 90 PHE A O 1
ATOM 714 N N . ASP A 1 92 ? 34.918 8.188 34.851 1.00 27.54 91 ASP A N 1
ATOM 715 C CA . ASP A 1 92 ? 36.083 7.335 34.692 1.00 28.27 91 ASP A CA 1
ATOM 716 C C . ASP A 1 92 ? 35.707 5.864 34.956 1.00 28.58 91 ASP A C 1
ATOM 717 O O . ASP A 1 92 ? 34.516 5.530 35.015 1.00 28.18 91 ASP A O 1
ATOM 722 N N . ASP A 1 93 ? 36.717 5.015 35.124 1.00 28.83 92 ASP A N 1
ATOM 723 C CA . ASP A 1 93 ? 36.539 3.595 35.422 1.00 30.12 92 ASP A CA 1
ATOM 724 C C . ASP A 1 93 ? 35.898 3.333 36.788 1.00 30.86 92 ASP A C 1
ATOM 725 O O . ASP A 1 93 ? 35.583 2.185 37.129 1.00 30.94 92 ASP A O 1
ATOM 730 N N . LYS A 1 94 ? 35.707 4.399 37.573 1.00 30.91 93 LYS A N 1
ATOM 731 C CA . LYS A 1 94 ? 35.073 4.280 38.882 1.00 30.88 93 LYS A CA 1
ATOM 732 C C . LYS A 1 94 ? 33.749 5.059 38.959 1.00 30.19 93 LYS A C 1
ATOM 733 O O . LYS A 1 94 ? 33.189 5.208 40.031 1.00 30.54 93 LYS A O 1
ATOM 739 N N . GLY A 1 95 ? 33.261 5.574 37.843 1.00 29.17 94 GLY A N 1
ATOM 740 C CA . GLY A 1 95 ? 32.002 6.288 37.845 1.00 27.92 94 GLY A CA 1
ATOM 741 C C . GLY A 1 95 ? 32.086 7.711 38.371 1.00 27.79 94 GLY A C 1
ATOM 742 O O . GLY A 1 95 ? 31.069 8.294 38.742 1.00 27.68 94 GLY A O 1
ATOM 743 N N . ASN A 1 96 ? 33.285 8.287 38.401 1.00 26.83 95 ASN A N 1
ATOM 744 C CA . ASN A 1 96 ? 33.442 9.618 38.938 1.00 26.12 95 ASN A CA 1
ATOM 745 C C . ASN A 1 96 ? 33.734 10.613 37.854 1.00 25.78 95 ASN A C 1
ATOM 746 O O . ASN A 1 96 ? 34.373 10.271 36.861 1.00 25.82 95 ASN A O 1
ATOM 751 N N . THR A 1 97 ? 33.287 11.850 38.065 1.00 25.14 96 THR A N 1
ATOM 752 C CA . THR A 1 97 ? 33.643 12.977 37.200 1.00 25.82 96 THR A CA 1
ATOM 753 C C . THR A 1 97 ? 35.008 13.562 37.602 1.00 25.69 96 THR A C 1
ATOM 754 O O . THR A 1 97 ? 35.559 13.207 38.628 1.00 26.46 96 THR A O 1
ATOM 758 N N . ALA A 1 98 ? 35.549 14.467 36.797 1.00 25.13 97 ALA A N 1
ATOM 759 C CA . ALA A 1 98 ? 36.752 15.214 37.187 1.00 24.01 97 ALA A CA 1
ATOM 760 C C . ALA A 1 98 ? 36.485 16.096 38.418 1.00 24.20 97 ALA A C 1
ATOM 761 O O . ALA A 1 98 ? 37.337 16.229 39.285 1.00 24.77 97 ALA A O 1
ATOM 763 N N . LEU A 1 99 ? 35.294 16.671 38.517 1.00 24.06 98 LEU A N 1
ATOM 764 C CA . LEU A 1 99 ? 34.911 17.460 39.693 1.00 24.16 98 LEU A CA 1
ATOM 765 C C . LEU A 1 99 ? 35.042 16.674 41.021 1.00 24.53 98 LEU A C 1
ATOM 766 O O . LEU A 1 99 ? 35.479 17.223 42.053 1.00 25.20 98 LEU A O 1
ATOM 771 N N . TYR A 1 100 ? 34.702 15.388 40.982 1.00 24.05 99 TYR A N 1
ATOM 772 C CA . TYR A 1 100 ? 34.806 14.524 42.143 1.00 23.76 99 TYR A CA 1
ATOM 773 C C . TYR A 1 100 ? 36.242 14.517 42.710 1.00 23.94 99 TYR A C 1
ATOM 774 O O . TYR A 1 100 ? 36.457 14.515 43.926 1.00 23.59 99 TYR A O 1
ATOM 783 N N . TYR A 1 101 ? 37.221 14.518 41.817 1.00 24.61 100 TYR A N 1
ATOM 784 C CA . TYR A 1 101 ? 38.615 14.467 42.211 1.00 24.95 100 TYR A CA 1
ATOM 785 C C . TYR A 1 101 ? 39.121 15.820 42.652 1.00 24.75 100 TYR A C 1
ATOM 786 O O . TYR A 1 101 ? 40.032 15.904 43.491 1.00 25.01 100 TYR A O 1
ATOM 795 N N . ALA A 1 102 ? 38.542 16.891 42.111 1.00 24.34 101 ALA A N 1
ATOM 796 C CA . ALA A 1 102 ? 38.850 18.228 42.619 1.00 23.20 101 ALA A CA 1
ATOM 797 C C . ALA A 1 102 ? 38.331 18.305 44.059 1.00 22.95 101 ALA A C 1
ATOM 798 O O . ALA A 1 102 ? 38.996 18.825 44.930 1.00 23.47 101 ALA A O 1
ATOM 800 N N . VAL A 1 103 ? 37.145 17.779 44.329 1.00 23.01 102 VAL A N 1
ATOM 801 C CA . VAL A 1 103 ? 36.646 17.775 45.716 1.00 23.06 102 VAL A CA 1
ATOM 802 C C . VAL A 1 103 ? 37.552 16.927 46.613 1.00 23.82 102 VAL A C 1
ATOM 803 O O . VAL A 1 103 ? 37.970 17.383 47.671 1.00 23.81 102 VAL A O 1
ATOM 807 N N . ASP A 1 104 ? 37.867 15.707 46.159 1.00 24.98 103 ASP A N 1
ATOM 808 C CA . ASP A 1 104 ? 38.652 14.730 46.911 1.00 25.41 103 ASP A CA 1
ATOM 809 C C . ASP A 1 104 ? 40.071 15.217 47.204 1.00 25.28 103 ASP A C 1
ATOM 810 O O . ASP A 1 104 ? 40.689 14.803 48.196 1.00 25.12 103 ASP A O 1
ATOM 815 N N . SER A 1 105 ? 40.587 16.083 46.338 1.00 25.23 104 SER A N 1
ATOM 816 C CA . SER A 1 105 ? 41.933 16.694 46.512 1.00 25.28 104 SER A CA 1
ATOM 817 C C . SER A 1 105 ? 41.859 18.005 47.267 1.00 24.97 104 SER A C 1
ATOM 818 O O . SER A 1 105 ? 42.876 18.619 47.565 1.00 25.00 104 SER A O 1
ATOM 821 N N . GLY A 1 106 ? 40.641 18.447 47.542 1.00 24.97 105 GLY A N 1
ATOM 822 C CA . GLY A 1 106 ? 40.399 19.753 48.129 1.00 24.86 105 GLY A CA 1
ATOM 823 C C . GLY A 1 106 ? 40.905 20.902 47.294 1.00 24.98 105 GLY A C 1
ATOM 824 O O . GLY A 1 106 ? 41.447 21.843 47.863 1.00 25.51 105 GLY A O 1
ATOM 825 N N . ASN A 1 107 ? 40.754 20.853 45.963 1.00 24.75 106 ASN A N 1
ATOM 826 C CA . ASN A 1 107 ? 41.196 21.993 45.126 1.00 25.21 106 ASN A CA 1
ATOM 827 C C . ASN A 1 107 ? 40.060 22.979 44.818 1.00 24.90 106 ASN A C 1
ATOM 828 O O . ASN A 1 107 ? 39.424 22.892 43.780 1.00 24.62 106 ASN A O 1
ATOM 841 N N . GLN A 1 109 ? 39.828 26.058 43.714 1.00 26.19 108 GLN A N 1
ATOM 842 C CA . GLN A 1 109 ? 39.890 26.781 42.422 1.00 26.29 108 GLN A CA 1
ATOM 843 C C . GLN A 1 109 ? 39.446 25.928 41.246 1.00 25.62 108 GLN A C 1
ATOM 844 O O . GLN A 1 109 ? 38.827 26.424 40.315 1.00 25.71 108 GLN A O 1
ATOM 850 N N . THR A 1 110 ? 39.777 24.647 41.291 1.00 25.55 109 THR A N 1
ATOM 851 C CA . THR A 1 110 ? 39.278 23.704 40.310 1.00 25.49 109 THR A CA 1
ATOM 852 C C . THR A 1 110 ? 37.796 23.365 40.506 1.00 25.95 109 THR A C 1
ATOM 853 O O . THR A 1 110 ? 37.063 23.235 39.521 1.00 25.94 109 THR A O 1
ATOM 857 N N . VAL A 1 111 ? 37.365 23.215 41.765 1.00 25.76 110 VAL A N 1
ATOM 858 C CA . VAL A 1 111 ? 35.940 23.138 42.067 1.00 26.14 110 VAL A CA 1
ATOM 859 C C . VAL A 1 111 ? 35.220 24.342 41.444 1.00 26.44 110 VAL A C 1
ATOM 860 O O . VAL A 1 111 ? 34.264 24.148 40.708 1.00 27.86 110 VAL A O 1
ATOM 864 N N . LYS A 1 112 ? 35.654 25.572 41.726 1.00 26.88 111 LYS A N 1
ATOM 865 C CA . LYS A 1 112 ? 34.967 26.778 41.195 1.00 27.43 111 LYS A CA 1
ATOM 866 C C . LYS A 1 112 ? 34.948 26.835 39.660 1.00 27.98 111 LYS A C 1
ATOM 867 O O . LYS A 1 112 ? 34.001 27.355 39.063 1.00 28.76 111 LYS A O 1
ATOM 873 N N . LEU A 1 113 ? 35.983 26.280 39.037 1.00 27.96 112 LEU A N 1
ATOM 874 C CA . LEU A 1 113 ? 36.135 26.265 37.582 1.00 28.16 112 LEU A CA 1
ATOM 875 C C . LEU A 1 113 ? 35.046 25.427 36.893 1.00 27.89 112 LEU A C 1
ATOM 876 O O . LEU A 1 113 ? 34.429 25.850 35.918 1.00 27.32 112 LEU A O 1
ATOM 881 N N . PHE A 1 114 ? 34.833 24.226 37.405 1.00 28.04 113 PHE A N 1
ATOM 882 C CA . PHE A 1 114 ? 33.878 23.289 36.828 1.00 28.17 113 PHE A CA 1
ATOM 883 C C . PHE A 1 114 ? 32.448 23.752 37.100 1.00 28.80 113 PHE A C 1
ATOM 884 O O . PHE A 1 114 ? 31.569 23.617 36.248 1.00 29.07 113 PHE A O 1
ATOM 892 N N . VAL A 1 115 ? 32.236 24.342 38.276 1.00 29.46 114 VAL A N 1
ATOM 893 C CA . VAL A 1 115 ? 30.902 24.761 38.701 1.00 29.36 114 VAL A CA 1
ATOM 894 C C . VAL A 1 115 ? 30.413 26.036 38.001 1.00 30.14 114 VAL A C 1
ATOM 895 O O . VAL A 1 115 ? 29.217 26.162 37.704 1.00 30.20 114 VAL A O 1
ATOM 899 N N . LYS A 1 116 ? 31.323 26.976 37.730 1.00 30.96 115 LYS A N 1
ATOM 900 C CA . LYS A 1 116 ? 30.983 28.165 36.941 1.00 31.08 115 LYS A CA 1
ATOM 901 C C . LYS A 1 116 ? 30.690 27.770 35.502 1.00 31.25 115 LYS A C 1
ATOM 902 O O . LYS A 1 116 ? 29.870 28.392 34.837 1.00 31.69 115 LYS A O 1
ATOM 908 N N . LYS A 1 117 ? 31.335 26.710 35.038 1.00 31.32 116 LYS A N 1
ATOM 909 C CA . LYS A 1 117 ? 31.068 26.177 33.711 1.00 31.56 116 LYS A CA 1
ATOM 910 C C . LYS A 1 117 ? 29.652 25.585 33.639 1.00 30.82 116 LYS A C 1
ATOM 911 O O . LYS A 1 117 ? 28.896 25.869 32.713 1.00 30.95 116 LYS A O 1
ATOM 917 N N . ASN A 1 118 ? 29.294 24.801 34.648 1.00 30.43 117 ASN A N 1
ATOM 918 C CA . ASN A 1 118 ? 28.071 24.021 34.632 1.00 30.20 117 ASN A CA 1
ATOM 919 C C . ASN A 1 118 ? 27.787 23.501 36.022 1.00 29.50 117 ASN A C 1
ATOM 920 O O . ASN A 1 118 ? 28.363 22.494 36.435 1.00 29.28 117 ASN A O 1
ATOM 925 N N . TRP A 1 119 ? 26.896 24.180 36.740 1.00 28.66 118 TRP A N 1
ATOM 926 C CA . TRP A 1 119 ? 26.610 23.839 38.119 1.00 27.93 118 TRP A CA 1
ATOM 927 C C . TRP A 1 119 ? 26.081 22.411 38.288 1.00 27.14 118 TRP A C 1
ATOM 928 O O . TRP A 1 119 ? 26.260 21.828 39.335 1.00 27.58 118 TRP A O 1
ATOM 939 N N . ARG A 1 120 ? 25.442 21.865 37.259 1.00 26.01 119 ARG A N 1
ATOM 940 C CA . ARG A 1 120 ? 24.845 20.526 37.304 1.00 25.39 119 ARG A CA 1
ATOM 941 C C . ARG A 1 120 ? 25.857 19.410 37.512 1.00 24.89 119 ARG A C 1
ATOM 942 O O . ARG A 1 120 ? 25.501 18.324 37.953 1.00 23.86 119 ARG A O 1
ATOM 950 N N . LEU A 1 121 ? 27.116 19.692 37.159 1.00 24.73 120 LEU A N 1
ATOM 951 C CA . LEU A 1 121 ? 28.251 18.783 37.351 1.00 24.49 120 LEU A CA 1
ATOM 952 C C . LEU A 1 121 ? 28.367 18.241 38.783 1.00 24.89 120 LEU A C 1
ATOM 953 O O . LEU A 1 121 ? 28.823 17.109 38.994 1.00 25.20 120 LEU A O 1
ATOM 966 N N . PHE A 1 123 ? 26.151 17.166 40.570 1.00 24.04 122 PHE A N 1
ATOM 967 C CA . PHE A 1 123 ? 25.183 16.106 40.799 1.00 24.40 122 PHE A CA 1
ATOM 968 C C . PHE A 1 123 ? 25.286 14.939 39.822 1.00 25.97 122 PHE A C 1
ATOM 969 O O . PHE A 1 123 ? 24.370 14.111 39.760 1.00 26.08 122 PHE A O 1
ATOM 977 N N . TYR A 1 124 ? 26.394 14.876 39.080 1.00 28.14 123 TYR A N 1
ATOM 978 C CA . TYR A 1 124 ? 26.658 13.788 38.142 1.00 29.92 123 TYR A CA 1
ATOM 979 C C . TYR A 1 124 ? 27.518 12.721 38.783 1.00 30.54 123 TYR A C 1
ATOM 980 O O . TYR A 1 124 ? 28.513 13.038 39.435 1.00 30.83 123 TYR A O 1
ATOM 989 N N . GLY A 1 125 ? 27.123 11.462 38.600 1.00 31.08 124 GLY A N 1
ATOM 990 C CA . GLY A 1 125 ? 27.922 10.306 39.033 1.00 32.29 124 GLY A CA 1
ATOM 991 C C . GLY A 1 125 ? 27.173 9.022 38.698 1.00 32.60 124 GLY A C 1
ATOM 992 O O . GLY A 1 125 ? 25.948 9.056 38.525 1.00 32.49 124 GLY A O 1
ATOM 993 N N . LYS A 1 126 ? 27.893 7.900 38.597 1.00 32.86 125 LYS A N 1
ATOM 994 C CA . LYS A 1 126 ? 27.257 6.593 38.350 1.00 33.60 125 LYS A CA 1
ATOM 995 C C . LYS A 1 126 ? 26.118 6.309 39.332 1.00 33.68 125 LYS A C 1
ATOM 996 O O . LYS A 1 126 ? 25.055 5.853 38.931 1.00 33.81 125 LYS A O 1
ATOM 1002 N N . THR A 1 127 ? 26.364 6.582 40.615 1.00 33.85 126 THR A N 1
ATOM 1003 C CA . THR A 1 127 ? 25.368 6.431 41.686 1.00 33.96 126 THR A CA 1
ATOM 1004 C C . THR A 1 127 ? 25.286 7.727 42.508 1.00 33.75 126 THR A C 1
ATOM 1005 O O . THR A 1 127 ? 26.181 8.572 42.425 1.00 34.44 126 THR A O 1
ATOM 1009 N N . GLY A 1 128 ? 24.214 7.894 43.280 1.00 33.13 127 GLY A N 1
ATOM 1010 C CA . GLY A 1 128 ? 24.058 9.074 44.139 1.00 32.20 127 GLY A CA 1
ATOM 1011 C C . GLY A 1 128 ? 25.238 9.246 45.080 1.00 31.79 127 GLY A C 1
ATOM 1012 O O . GLY A 1 128 ? 25.649 10.372 45.373 1.00 31.57 127 GLY A O 1
ATOM 1013 N N . TRP A 1 129 ? 25.838 8.148 45.470 1.00 31.34 128 TRP A N 1
ATOM 1014 C CA . TRP A 1 129 ? 26.959 8.178 46.370 1.00 30.79 128 TRP A CA 1
ATOM 1015 C C . TRP A 1 129 ? 28.266 8.496 45.718 1.00 30.08 128 TRP A C 1
ATOM 1016 O O . TRP A 1 129 ? 29.258 8.643 46.380 1.00 29.87 128 TRP A O 1
ATOM 1027 N N . LYS A 1 130 ? 28.259 8.614 44.404 1.00 28.69 129 LYS A N 1
ATOM 1028 C CA . LYS A 1 130 ? 29.447 9.016 43.656 1.00 27.40 129 LYS A CA 1
ATOM 1029 C C . LYS A 1 130 ? 29.445 10.479 43.173 1.00 26.79 129 LYS A C 1
ATOM 1030 O O . LYS A 1 130 ? 30.419 10.903 42.530 1.00 26.81 129 LYS A O 1
ATOM 1036 N N . THR A 1 131 ? 28.387 11.236 43.500 1.00 24.99 130 THR A N 1
ATOM 1037 C CA . THR A 1 131 ? 28.316 12.650 43.125 1.00 23.94 130 THR A CA 1
ATOM 1038 C C . THR A 1 131 ? 29.293 13.505 43.921 1.00 23.64 130 THR A C 1
ATOM 1039 O O . THR A 1 131 ? 29.562 13.233 45.083 1.00 23.31 130 THR A O 1
ATOM 1043 N N . SER A 1 132 ? 29.801 14.556 43.297 1.00 23.44 131 SER A N 1
ATOM 1044 C CA . SER A 1 132 ? 30.691 15.478 43.973 1.00 22.91 131 SER A CA 1
ATOM 1045 C C . SER A 1 132 ? 30.041 16.104 45.168 1.00 22.77 131 SER A C 1
ATOM 1046 O O . SER A 1 132 ? 30.669 16.256 46.212 1.00 23.63 131 SER A O 1
ATOM 1049 N N . PHE A 1 133 ? 28.791 16.503 45.030 1.00 22.65 132 PHE A N 1
ATOM 1050 C CA . PHE A 1 133 ? 28.041 17.018 46.173 1.00 21.79 132 PHE A CA 1
ATOM 1051 C C . PHE A 1 133 ? 28.014 16.032 47.382 1.00 21.69 132 PHE A C 1
ATOM 1052 O O . PHE A 1 133 ? 28.336 16.409 48.502 1.00 21.72 132 PHE A O 1
ATOM 1060 N N . TYR A 1 134 ? 27.590 14.786 47.169 1.00 21.58 133 TYR A N 1
ATOM 1061 C CA . TYR A 1 134 ? 27.598 13.800 48.255 1.00 20.38 133 TYR A CA 1
ATOM 1062 C C . TYR A 1 134 ? 29.012 13.552 48.828 1.00 20.23 133 TYR A C 1
ATOM 1063 O O . TYR A 1 134 ? 29.180 13.425 50.045 1.00 19.90 133 TYR A O 1
ATOM 1072 N N . HIS A 1 135 ? 30.017 13.484 47.957 1.00 19.01 134 HIS A N 1
ATOM 1073 C CA . HIS A 1 135 ? 31.388 13.261 48.403 1.00 18.52 134 HIS A CA 1
ATOM 1074 C C . HIS A 1 135 ? 31.888 14.383 49.311 1.00 18.72 134 HIS A C 1
ATOM 1075 O O . HIS A 1 135 ? 32.532 14.095 50.307 1.00 18.73 134 HIS A O 1
ATOM 1082 N N . ALA A 1 136 ? 31.583 15.645 48.978 1.00 18.90 135 ALA A N 1
ATOM 1083 C CA . ALA A 1 136 ? 31.896 16.807 49.844 1.00 19.08 135 ALA A CA 1
ATOM 1084 C C . ALA A 1 136 ? 31.215 16.750 51.206 1.00 19.34 135 ALA A C 1
ATOM 1085 O O . ALA A 1 136 ? 31.819 17.091 52.222 1.00 19.67 135 ALA A O 1
ATOM 1087 N N . VAL A 1 137 ? 29.950 16.340 51.212 1.00 18.91 136 VAL A N 1
ATOM 1088 C CA . VAL A 1 137 ? 29.200 16.097 52.430 1.00 18.48 136 VAL A CA 1
ATOM 1089 C C . VAL A 1 137 ? 29.838 14.967 53.226 1.00 18.42 136 VAL A C 1
ATOM 1090 O O . VAL A 1 137 ? 30.086 15.112 54.410 1.00 18.28 136 VAL A O 1
ATOM 1102 N N . LEU A 1 139 ? 32.780 13.983 53.305 1.00 18.78 138 LEU A N 1
ATOM 1103 C CA . LEU A 1 139 ? 34.133 14.367 53.745 1.00 18.42 138 LEU A CA 1
ATOM 1104 C C . LEU A 1 139 ? 34.070 15.393 54.857 1.00 18.46 138 LEU A C 1
ATOM 1105 O O . LEU A 1 139 ? 35.096 15.768 55.418 1.00 18.19 138 LEU A O 1
ATOM 1110 N N . ASN A 1 140 ? 32.852 15.821 55.179 1.00 18.97 139 ASN A N 1
ATOM 1111 C CA . ASN A 1 140 ? 32.601 16.983 56.024 1.00 19.62 139 ASN A CA 1
ATOM 1112 C C . ASN A 1 140 ? 33.408 18.182 55.557 1.00 21.02 139 ASN A C 1
ATOM 1113 O O . ASN A 1 140 ? 33.999 18.871 56.366 1.00 21.61 139 ASN A O 1
ATOM 1118 N N . ASP A 1 141 ? 33.436 18.433 54.249 1.00 22.51 140 ASP A N 1
ATOM 1119 C CA . ASP A 1 141 ? 34.111 19.639 53.754 1.00 23.42 140 ASP A CA 1
ATOM 1120 C C . ASP A 1 141 ? 33.131 20.807 53.632 1.00 23.88 140 ASP A C 1
ATOM 1121 O O . ASP A 1 141 ? 32.570 21.063 52.562 1.00 24.17 140 ASP A O 1
ATOM 1126 N N . VAL A 1 142 ? 32.955 21.518 54.743 1.00 24.21 141 VAL A N 1
ATOM 1127 C CA . VAL A 1 142 ? 31.907 22.529 54.863 1.00 24.61 141 VAL A CA 1
ATOM 1128 C C . VAL A 1 142 ? 32.094 23.679 53.883 1.00 25.12 141 VAL A C 1
ATOM 1129 O O . VAL A 1 142 ? 31.088 24.187 53.372 1.00 26.40 141 VAL A O 1
ATOM 1133 N N . SER A 1 143 ? 33.347 24.051 53.594 1.00 24.90 142 SER A N 1
ATOM 1134 C CA . SER A 1 143 ? 33.657 25.082 52.588 1.00 25.70 142 SER A CA 1
ATOM 1135 C C . SER A 1 143 ? 33.177 24.728 51.199 1.00 24.68 142 SER A C 1
ATOM 1136 O O . SER A 1 143 ? 32.580 25.559 50.527 1.00 24.57 142 SER A O 1
ATOM 1139 N N . ILE A 1 144 ? 33.488 23.512 50.753 1.00 24.02 143 ILE A N 1
ATOM 1140 C CA . ILE A 1 144 ? 33.047 23.096 49.425 1.00 23.62 143 ILE A CA 1
ATOM 1141 C C . ILE A 1 144 ? 31.511 23.066 49.345 1.00 23.72 143 ILE A C 1
ATOM 1142 O O . ILE A 1 144 ? 30.926 23.622 48.415 1.00 24.27 143 ILE A O 1
ATOM 1147 N N . VAL A 1 145 ? 30.862 22.469 50.339 1.00 23.57 144 VAL A N 1
ATOM 1148 C CA . VAL A 1 145 ? 29.396 22.380 50.336 1.00 23.55 144 VAL A CA 1
ATOM 1149 C C . VAL A 1 145 ? 28.727 23.767 50.440 1.00 23.94 144 VAL A C 1
ATOM 1150 O O . VAL A 1 145 ? 27.762 24.071 49.762 1.00 23.55 144 VAL A O 1
ATOM 1154 N N . SER A 1 146 ? 29.278 24.623 51.278 1.00 24.31 145 SER A N 1
ATOM 1155 C CA . SER A 1 146 ? 28.778 25.975 51.372 1.00 24.87 145 SER A CA 1
ATOM 1156 C C . SER A 1 146 ? 28.867 26.665 49.994 1.00 24.46 145 SER A C 1
ATOM 1157 O O . SER A 1 146 ? 27.958 27.399 49.571 1.00 24.57 145 SER A O 1
ATOM 1160 N N . TYR A 1 147 ? 29.954 26.400 49.281 1.00 23.51 146 TYR A N 1
ATOM 1161 C CA . TYR A 1 147 ? 30.115 26.931 47.946 1.00 22.80 146 TYR A CA 1
ATOM 1162 C C . TYR A 1 147 ? 29.100 26.350 46.944 1.00 22.80 146 TYR A C 1
ATOM 1163 O O . TYR A 1 147 ? 28.457 27.102 46.182 1.00 22.43 146 TYR A O 1
ATOM 1172 N N . PHE A 1 148 ? 28.972 25.022 46.947 1.00 22.46 147 PHE A N 1
ATOM 1173 C CA . PHE A 1 148 ? 28.025 24.299 46.091 1.00 22.60 147 PHE A CA 1
ATOM 1174 C C . PHE A 1 148 ? 26.596 24.808 46.239 1.00 22.86 147 PHE A C 1
ATOM 1175 O O . PHE A 1 148 ? 25.913 25.049 45.250 1.00 24.52 147 PHE A O 1
ATOM 1183 N N . LEU A 1 149 ? 26.127 24.956 47.468 1.00 22.23 148 LEU A N 1
ATOM 1184 C CA . LEU A 1 149 ? 24.766 25.439 47.720 1.00 22.53 148 LEU A CA 1
ATOM 1185 C C . LEU A 1 149 ? 24.525 26.866 47.214 1.00 22.52 148 LEU A C 1
ATOM 1186 O O . LEU A 1 149 ? 23.432 27.190 46.768 1.00 22.98 148 LEU A O 1
ATOM 1191 N N . SER A 1 150 ? 25.551 27.715 47.273 1.00 22.11 149 SER A N 1
ATOM 1192 C CA . SER A 1 150 ? 25.416 29.073 46.782 1.00 21.28 149 SER A CA 1
ATOM 1193 C C . SER A 1 150 ? 25.277 29.107 45.249 1.00 21.26 149 SER A C 1
ATOM 1194 O O . SER A 1 150 ? 25.011 30.159 44.676 1.00 20.35 149 SER A O 1
ATOM 1197 N N . GLU A 1 151 ? 25.472 27.955 44.601 1.00 21.54 150 GLU A N 1
ATOM 1198 C CA . GLU A 1 151 ? 25.440 27.866 43.139 1.00 22.13 150 GLU A CA 1
ATOM 1199 C C . GLU A 1 151 ? 24.272 27.044 42.605 1.00 22.66 150 GLU A C 1
ATOM 1200 O O . GLU A 1 151 ? 24.139 26.886 41.399 1.00 22.80 150 GLU A O 1
ATOM 1206 N N . ILE A 1 152 ? 23.439 26.503 43.494 1.00 23.88 151 ILE A N 1
ATOM 1207 C CA . ILE A 1 152 ? 22.205 25.842 43.077 1.00 25.12 151 ILE A CA 1
ATOM 1208 C C . ILE A 1 152 ? 21.110 26.890 42.823 1.00 25.57 151 ILE A C 1
ATOM 1209 O O . ILE A 1 152 ? 20.762 27.639 43.733 1.00 25.23 151 ILE A O 1
ATOM 1214 N N . PRO A 1 153 ? 20.580 26.954 41.581 1.00 26.22 152 PRO A N 1
ATOM 1215 C CA . PRO A 1 153 ? 19.515 27.905 41.284 1.00 27.29 152 PRO A CA 1
ATOM 1216 C C . PRO A 1 153 ? 18.244 27.564 42.035 1.00 2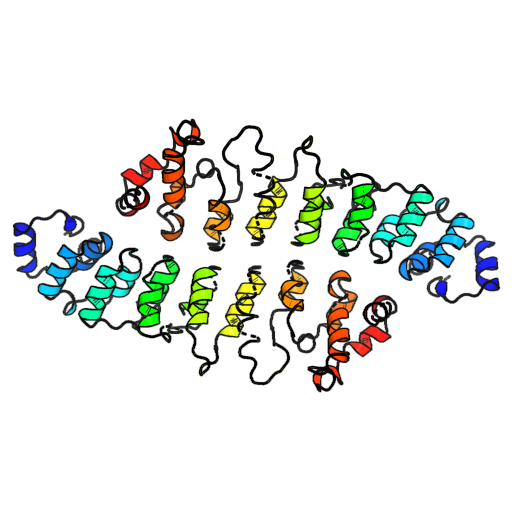8.56 152 PRO A C 1
ATOM 1217 O O . PRO A 1 153 ? 17.973 26.392 42.303 1.00 28.42 152 PRO A O 1
ATOM 1221 N N . SER A 1 154 ? 17.495 28.595 42.405 1.00 30.31 153 SER A N 1
ATOM 1222 C CA . SER A 1 154 ? 16.222 28.405 43.089 1.00 32.37 153 SER A CA 1
ATOM 1223 C C . SER A 1 154 ? 15.284 27.483 42.278 1.00 33.90 153 SER A C 1
ATOM 1224 O O . SER A 1 154 ? 14.515 26.721 42.864 1.00 34.30 153 SER A O 1
ATOM 1227 N N . THR A 1 155 ? 15.387 27.530 40.943 1.00 35.51 154 THR A N 1
ATOM 1228 C CA . THR A 1 155 ? 14.607 26.656 40.039 1.00 37.10 154 THR A CA 1
ATOM 1229 C C . THR A 1 155 ? 14.866 25.150 40.214 1.00 38.10 154 THR A C 1
ATOM 1230 O O . THR A 1 155 ? 14.219 24.328 39.557 1.00 38.41 154 THR A O 1
ATOM 1234 N N . PHE A 1 156 ? 15.754 24.786 41.119 1.00 39.29 155 PHE A N 1
ATOM 1235 C CA . PHE A 1 156 ? 16.123 23.397 41.327 1.00 40.35 155 PHE A CA 1
ATOM 1236 C C . PHE A 1 156 ? 15.912 23.023 42.784 1.00 41.24 155 PHE A C 1
ATOM 1237 O O . PHE A 1 156 ? 16.248 23.757 43.696 1.00 41.67 155 PHE A O 1
ATOM 1245 N N . ASP A 1 157 ? 15.429 21.808 42.956 1.00 41.94 156 ASP A N 1
ATOM 1246 C CA . ASP A 1 157 ? 15.313 21.178 44.238 1.00 42.47 156 ASP A CA 1
ATOM 1247 C C . ASP A 1 157 ? 16.333 20.072 44.252 1.00 42.79 156 ASP A C 1
ATOM 1248 O O . ASP A 1 157 ? 16.367 19.251 43.376 1.00 43.41 156 ASP A O 1
ATOM 1253 N N . LEU A 1 158 ? 17.149 20.037 45.274 1.00 42.62 157 LEU A N 1
ATOM 1254 C CA . LEU A 1 158 ? 18.119 18.962 45.466 1.00 42.41 157 LEU A CA 1
ATOM 1255 C C . LEU A 1 158 ? 17.457 17.597 45.816 1.00 42.29 157 LEU A C 1
ATOM 1256 O O . LEU A 1 158 ? 16.817 17.457 46.874 1.00 42.54 157 LEU A O 1
ATOM 1261 N N . ALA A 1 159 ? 17.785 16.575 45.058 1.00 41.62 158 ALA A N 1
ATOM 1262 C CA . ALA A 1 159 ? 17.159 15.299 45.212 1.00 40.92 158 ALA A CA 1
ATOM 1263 C C . ALA A 1 159 ? 17.786 14.443 46.271 1.00 40.53 158 ALA A C 1
ATOM 1264 O O . ALA A 1 159 ? 17.106 13.626 46.866 1.00 40.96 158 ALA A O 1
ATOM 1266 N N . ILE A 1 160 ? 19.110 14.510 46.391 1.00 39.59 159 ILE A N 1
ATOM 1267 C CA . ILE A 1 160 ? 19.874 13.530 47.167 1.00 38.35 159 ILE A CA 1
ATOM 1268 C C . ILE A 1 160 ? 19.943 13.919 48.631 1.00 37.48 159 ILE A C 1
ATOM 1269 O O . ILE A 1 160 ? 20.564 13.245 49.452 1.00 37.18 159 ILE A O 1
ATOM 1274 N N . LEU A 1 161 ? 19.285 15.025 48.931 1.00 36.13 160 LEU A N 1
ATOM 1275 C CA . LEU A 1 161 ? 19.212 15.586 50.261 1.00 35.01 160 LEU A CA 1
ATOM 1276 C C . LEU A 1 161 ? 19.028 14.535 51.368 1.00 34.94 160 LEU A C 1
ATOM 1277 O O . LEU A 1 161 ? 19.607 14.666 52.451 1.00 35.36 160 LEU A O 1
ATOM 1282 N N . LEU A 1 162 ? 18.265 13.484 51.086 1.00 34.19 161 LEU A N 1
ATOM 1283 C CA . LEU A 1 162 ? 18.019 12.413 52.052 1.00 33.70 161 LEU A CA 1
ATOM 1284 C C . LEU A 1 162 ? 19.291 11.736 52.532 1.00 33.16 161 LEU A C 1
ATOM 1285 O O . LEU A 1 162 ? 19.528 11.626 53.734 1.00 34.37 161 LEU A O 1
ATOM 1290 N N . SER A 1 163 ? 20.122 11.273 51.610 1.00 31.96 162 SER A N 1
ATOM 1291 C CA . SER A 1 163 ? 21.281 10.492 52.023 1.00 31.15 162 SER A CA 1
ATOM 1292 C C . SER A 1 163 ? 22.373 11.372 52.640 1.00 30.28 162 SER A C 1
ATOM 1293 O O . SER A 1 163 ? 23.188 10.889 53.433 1.00 29.30 162 SER A O 1
ATOM 1296 N N . CYS A 1 164 ? 22.365 12.661 52.284 1.00 29.46 163 CYS A N 1
ATOM 1297 C CA . CYS A 1 164 ? 23.323 13.626 52.809 1.00 28.65 163 CYS A CA 1
ATOM 1298 C C . CYS A 1 164 ? 23.022 13.828 54.272 1.00 28.67 163 CYS A C 1
ATOM 1299 O O . CYS A 1 164 ? 23.916 13.864 55.100 1.00 28.84 163 CYS A O 1
ATOM 1302 N N . ILE A 1 165 ? 21.744 13.952 54.587 1.00 29.14 164 ILE A N 1
ATOM 1303 C CA . ILE A 1 165 ? 21.315 14.155 55.957 1.00 29.56 164 ILE A CA 1
ATOM 1304 C C . ILE A 1 165 ? 21.639 12.938 56.825 1.00 29.93 164 ILE A C 1
ATOM 1305 O O . ILE A 1 165 ? 22.120 13.084 57.963 1.00 29.82 164 ILE A O 1
ATOM 1310 N N . HIS A 1 166 ? 21.380 11.746 56.293 1.00 30.47 165 HIS A N 1
ATOM 1311 C CA . HIS A 1 166 ? 21.720 10.520 57.001 1.00 31.50 165 HIS A CA 1
ATOM 1312 C C . HIS A 1 166 ? 23.188 10.496 57.440 1.00 31.95 165 HIS A C 1
ATOM 1313 O O . HIS A 1 166 ? 23.496 10.378 58.614 1.00 33.15 165 HIS A O 1
ATOM 1320 N N . ILE A 1 167 ? 24.095 10.635 56.492 1.00 32.21 166 ILE A N 1
ATOM 1321 C CA . ILE A 1 167 ? 25.517 10.514 56.746 1.00 32.14 166 ILE A CA 1
ATOM 1322 C C . ILE A 1 167 ? 25.991 11.598 57.734 1.00 31.70 166 ILE A C 1
ATOM 1323 O O . ILE A 1 167 ? 26.725 11.304 58.681 1.00 31.19 166 ILE A O 1
ATOM 1328 N N . THR A 1 168 ? 25.541 12.841 57.515 1.00 31.20 167 THR A N 1
ATOM 1329 C CA . THR A 1 168 ? 25.763 13.952 58.425 1.00 30.37 167 THR A CA 1
ATOM 1330 C C . THR A 1 168 ? 25.333 13.681 59.870 1.00 30.23 167 THR A C 1
ATOM 1331 O O . THR A 1 168 ? 26.106 13.889 60.818 1.00 30.40 167 THR A O 1
ATOM 1335 N N . ILE A 1 169 ? 24.087 13.253 60.073 1.00 29.66 168 ILE A N 1
ATOM 1336 C CA . ILE A 1 169 ? 23.661 12.935 61.431 1.00 28.56 168 ILE A CA 1
ATOM 1337 C C . ILE A 1 169 ? 24.382 11.682 61.957 1.00 27.66 168 ILE A C 1
ATOM 1338 O O . ILE A 1 169 ? 24.842 11.707 63.104 1.00 29.07 168 ILE A O 1
ATOM 1343 N N . LYS A 1 170 ? 24.507 10.622 61.165 1.00 25.63 169 LYS A N 1
ATOM 1344 C CA . LYS A 1 170 ? 25.207 9.413 61.622 1.00 23.92 169 LYS A CA 1
ATOM 1345 C C . LYS A 1 170 ? 26.580 9.723 62.216 1.00 22.94 169 LYS A C 1
ATOM 1346 O O . LYS A 1 170 ? 26.954 9.126 63.208 1.00 23.15 169 LYS A O 1
ATOM 1352 N N . ASN A 1 171 ? 27.315 10.652 61.605 1.00 21.20 170 ASN A N 1
ATOM 1353 C CA . ASN A 1 171 ? 28.715 10.917 61.945 1.00 19.92 170 ASN A CA 1
ATOM 1354 C C . ASN A 1 171 ? 28.979 12.232 62.693 1.00 19.16 170 ASN A C 1
ATOM 1355 O O . ASN A 1 171 ? 30.121 12.636 62.847 1.00 18.46 170 ASN A O 1
ATOM 1360 N N . GLY A 1 172 ? 27.926 12.895 63.145 1.00 18.39 171 GLY A N 1
ATOM 1361 C CA . GLY A 1 172 ? 28.054 13.993 64.093 1.00 17.78 171 GLY A CA 1
ATOM 1362 C C . GLY A 1 172 ? 28.521 15.338 63.528 1.00 18.01 171 GLY A C 1
ATOM 1363 O O . GLY A 1 172 ? 29.154 16.124 64.264 1.00 17.87 171 GLY A O 1
ATOM 1364 N N . HIS A 1 173 ? 28.212 15.626 62.250 1.00 16.86 172 HIS A N 1
ATOM 1365 C CA . HIS A 1 173 ? 28.746 16.822 61.593 1.00 16.17 172 HIS A CA 1
ATOM 1366 C C . HIS A 1 173 ? 27.789 18.024 61.712 1.00 16.32 172 HIS A C 1
ATOM 1367 O O . HIS A 1 173 ? 27.039 18.346 60.785 1.00 15.84 172 HIS A O 1
ATOM 1374 N N . VAL A 1 174 ? 27.830 18.670 62.868 1.00 15.86 173 VAL A N 1
ATOM 1375 C CA . VAL A 1 174 ? 26.856 19.688 63.217 1.00 15.78 173 VAL A CA 1
ATOM 1376 C C . VAL A 1 174 ? 26.808 20.861 62.252 1.00 16.42 173 VAL A C 1
ATOM 1377 O O . VAL A 1 174 ? 25.710 21.230 61.826 1.00 15.76 173 VAL A O 1
ATOM 1381 N N . ASP A 1 175 ? 27.965 21.437 61.900 1.00 16.68 174 ASP A N 1
ATOM 1382 C CA . ASP A 1 175 ? 27.988 22.584 60.962 1.00 17.71 174 ASP A CA 1
ATOM 1383 C C . ASP A 1 175 ? 27.464 22.226 59.556 1.00 16.98 174 ASP A C 1
ATOM 1384 O O . ASP A 1 175 ? 26.842 23.046 58.893 1.00 15.73 174 ASP A O 1
ATOM 1405 N N . ILE A 1 178 ? 23.628 22.082 59.800 1.00 16.51 177 ILE A N 1
ATOM 1406 C CA . ILE A 1 178 ? 23.186 23.491 59.837 1.00 16.62 177 ILE A CA 1
ATOM 1407 C C . ILE A 1 178 ? 23.094 24.090 58.416 1.00 17.14 177 ILE A C 1
ATOM 1408 O O . ILE A 1 178 ? 22.113 24.761 58.087 1.00 16.58 177 ILE A O 1
ATOM 1413 N N . LEU A 1 179 ? 24.102 23.799 57.586 1.00 17.24 178 LEU A N 1
ATOM 1414 C CA . LEU A 1 179 ? 24.102 24.173 56.178 1.00 17.24 178 LEU A CA 1
ATOM 1415 C C . LEU A 1 179 ? 22.914 23.572 55.423 1.00 16.57 178 LEU A C 1
ATOM 1416 O O . LEU A 1 179 ? 22.206 24.286 54.711 1.00 16.12 178 LEU A O 1
ATOM 1421 N N . LEU A 1 180 ? 22.735 22.262 55.569 1.00 15.79 179 LEU A N 1
ATOM 1422 C CA . LEU A 1 180 ? 21.664 21.538 54.903 1.00 15.38 179 LEU A CA 1
ATOM 1423 C C . LEU A 1 180 ? 20.282 22.000 55.376 1.00 15.44 179 LEU A C 1
ATOM 1424 O O . LEU A 1 180 ? 19.398 22.181 54.560 1.00 14.84 179 LEU A O 1
ATOM 1429 N N . LEU A 1 181 ? 20.147 22.223 56.686 1.00 15.52 180 LEU A N 1
ATOM 1430 C CA . LEU A 1 181 ? 18.960 22.789 57.319 1.00 16.29 180 LEU A CA 1
ATOM 1431 C C . LEU A 1 181 ? 18.588 24.229 56.902 1.00 16.41 180 LEU A C 1
ATOM 1432 O O . LEU A 1 181 ? 17.409 24.523 56.711 1.00 14.96 180 LEU A O 1
ATOM 1437 N N . ASP A 1 182 ? 19.580 25.108 56.773 1.00 16.56 181 ASP A N 1
ATOM 1438 C CA . ASP A 1 182 ? 19.337 26.457 56.257 1.00 17.41 181 ASP A CA 1
ATOM 1439 C C . ASP A 1 182 ? 18.866 26.408 54.799 1.00 17.69 181 ASP A C 1
ATOM 1440 O O . ASP A 1 182 ? 18.002 27.177 54.389 1.00 17.29 181 ASP A O 1
ATOM 1445 N N . TYR A 1 183 ? 19.474 25.504 54.035 1.00 17.38 182 TYR A N 1
ATOM 1446 C CA . TYR A 1 183 ? 19.076 25.272 52.680 1.00 17.58 182 TYR A CA 1
ATOM 1447 C C . TYR A 1 183 ? 17.635 24.717 52.589 1.00 17.80 182 TYR A C 1
ATOM 1448 O O . TYR A 1 183 ? 16.848 25.188 51.780 1.00 17.76 182 TYR A O 1
ATOM 1465 N N . THR A 1 185 ? 15.249 25.102 54.741 1.00 20.90 184 THR A N 1
ATOM 1466 C CA . THR A 1 185 ? 14.361 26.168 55.207 1.00 21.38 184 THR A CA 1
ATOM 1467 C C . THR A 1 185 ? 14.143 27.237 54.117 1.00 22.71 184 THR A C 1
ATOM 1468 O O . THR A 1 185 ? 13.024 27.732 53.918 1.00 22.37 184 THR A O 1
ATOM 1472 N N . SER A 1 186 ? 15.231 27.575 53.427 1.00 23.70 185 SER A N 1
ATOM 1473 C CA . SER A 1 186 ? 15.222 28.562 52.362 1.00 25.21 185 SER A CA 1
ATOM 1474 C C . SER A 1 186 ? 14.364 28.187 51.181 1.00 25.63 185 SER A C 1
ATOM 1475 O O . SER A 1 186 ? 13.816 29.056 50.527 1.00 25.60 185 SER A O 1
ATOM 1478 N N . THR A 1 187 ? 14.287 26.888 50.900 1.00 26.86 186 THR A N 1
ATOM 1479 C CA . THR A 1 187 ? 13.603 26.362 49.722 1.00 27.15 186 THR A CA 1
ATOM 1480 C C . THR A 1 187 ? 12.342 25.623 50.146 1.00 27.99 186 THR A C 1
ATOM 1481 O O . THR A 1 187 ? 11.819 24.799 49.404 1.00 28.74 186 THR A O 1
ATOM 1485 N N . ASN A 1 188 ? 11.850 25.899 51.346 1.00 28.78 187 ASN A N 1
ATOM 1486 C CA . ASN A 1 188 ? 10.652 25.237 51.820 1.00 29.38 187 ASN A CA 1
ATOM 1487 C C . ASN A 1 188 ? 9.377 25.873 51.231 1.00 30.79 187 ASN A C 1
ATOM 1488 O O . ASN A 1 188 ? 8.589 26.503 51.934 1.00 30.30 187 ASN A O 1
ATOM 1493 N N . THR A 1 189 ? 9.194 25.673 49.927 1.00 32.50 188 THR A N 1
ATOM 1494 C CA . THR A 1 189 ? 8.126 26.294 49.153 1.00 34.22 188 THR A CA 1
ATOM 1495 C C . THR A 1 189 ? 6.717 25.859 49.571 1.00 35.06 188 THR A C 1
ATOM 1496 O O . THR A 1 189 ? 5.776 26.630 49.422 1.00 35.28 188 THR A O 1
ATOM 1500 N N . ASN A 1 190 ? 6.587 24.642 50.103 1.00 36.31 189 ASN A N 1
ATOM 1501 C CA . ASN A 1 190 ? 5.318 24.137 50.628 1.00 37.18 189 ASN A CA 1
ATOM 1502 C C . ASN A 1 190 ? 5.055 24.584 52.036 1.00 37.14 189 ASN A C 1
ATOM 1503 O O . ASN A 1 190 ? 3.992 24.264 52.587 1.00 37.48 189 ASN A O 1
ATOM 1508 N N . ASN A 1 191 ? 6.030 25.271 52.639 1.00 36.91 190 ASN A N 1
ATOM 1509 C CA . ASN A 1 191 ? 5.911 25.750 54.023 1.00 36.51 190 ASN A CA 1
ATOM 1510 C C . ASN A 1 191 ? 5.434 24.660 55.011 1.00 36.59 190 ASN A C 1
ATOM 1511 O O . ASN A 1 191 ? 4.593 24.906 55.882 1.00 36.76 190 ASN A O 1
ATOM 1516 N N . SER A 1 192 ? 5.969 23.454 54.844 1.00 35.86 191 SER A N 1
ATOM 1517 C CA . SER A 1 192 ? 5.685 22.335 55.743 1.00 35.97 191 SER A CA 1
ATOM 1518 C C . SER A 1 192 ? 6.772 22.203 56.824 1.00 35.42 191 SER A C 1
ATOM 1519 O O . SER A 1 192 ? 7.777 22.903 56.781 1.00 35.48 191 SER A O 1
ATOM 1522 N N . LEU A 1 193 ? 6.555 21.310 57.784 1.00 34.81 192 LEU A N 1
ATOM 1523 C CA . LEU A 1 193 ? 7.591 20.939 58.730 1.00 34.64 192 LEU A CA 1
ATOM 1524 C C . LEU A 1 193 ? 8.698 20.156 58.007 1.00 34.82 192 LEU A C 1
ATOM 1525 O O . LEU A 1 193 ? 8.420 19.384 57.088 1.00 35.09 192 LEU A O 1
ATOM 1530 N N . LEU A 1 194 ? 9.950 20.351 58.405 1.00 34.69 193 LEU A N 1
ATOM 1531 C CA . LEU A 1 194 ? 11.050 19.650 57.753 1.00 35.35 193 LEU A CA 1
ATOM 1532 C C . LEU A 1 194 ? 11.107 18.164 58.110 1.00 35.88 193 LEU A C 1
ATOM 1533 O O . LEU A 1 194 ? 11.147 17.783 59.282 1.00 36.02 193 LEU A O 1
ATOM 1538 N N . PHE A 1 195 ? 11.146 17.350 57.088 1.00 36.93 194 PHE A N 1
ATOM 1539 C CA . PHE A 1 195 ? 11.245 15.942 57.249 1.00 38.13 194 PHE A CA 1
ATOM 1540 C C . PHE A 1 195 ? 12.676 15.517 57.424 1.00 38.72 194 PHE A C 1
ATOM 1541 O O . PHE A 1 195 ? 13.473 15.589 56.523 1.00 39.15 194 PHE A O 1
ATOM 1549 N N . ILE A 1 196 ? 12.996 15.053 58.610 1.00 20.00 195 ILE A N 1
ATOM 1550 C CA . ILE A 1 196 ? 14.327 14.634 58.925 1.00 20.00 195 ILE A CA 1
ATOM 1551 C C . ILE A 1 196 ? 14.278 13.209 59.306 1.00 20.00 195 ILE A C 1
ATOM 1552 O O . ILE A 1 196 ? 13.992 12.866 60.413 1.00 40.12 195 ILE A O 1
ATOM 1557 N N . PRO A 1 197 ? 14.627 12.367 58.381 1.00 41.08 196 PRO A N 1
ATOM 1558 C CA . PRO A 1 197 ? 14.611 10.947 58.644 1.00 40.96 196 PRO A CA 1
ATOM 1559 C C . PRO A 1 197 ? 15.390 10.517 59.878 1.00 40.94 196 PRO A C 1
ATOM 1560 O O . PRO A 1 197 ? 14.836 9.791 60.647 1.00 41.39 196 PRO A O 1
ATOM 1564 N N . ASP A 1 198 ? 16.623 10.946 60.078 1.00 40.09 197 ASP A N 1
ATOM 1565 C CA . ASP A 1 198 ? 17.439 10.269 61.041 1.00 39.54 197 ASP A CA 1
ATOM 1566 C C . ASP A 1 198 ? 17.473 10.912 62.416 1.00 38.96 197 ASP A C 1
ATOM 1567 O O . ASP A 1 198 ? 18.346 10.682 63.210 1.00 38.02 197 ASP A O 1
ATOM 1572 N N . ILE A 1 199 ? 16.451 11.687 62.682 1.00 38.40 198 ILE A N 1
ATOM 1573 C CA . ILE A 1 199 ? 16.170 12.181 64.016 1.00 38.37 198 ILE A CA 1
ATOM 1574 C C . ILE A 1 199 ? 16.371 11.101 65.113 1.00 38.39 198 ILE A C 1
ATOM 1575 O O . ILE A 1 199 ? 17.062 11.346 66.095 1.00 38.45 198 ILE A O 1
ATOM 1580 N N . LYS A 1 200 ? 15.833 9.906 64.937 1.00 38.01 199 LYS A N 1
ATOM 1581 C CA . LYS A 1 200 ? 16.021 8.863 65.923 1.00 37.87 199 LYS A CA 1
ATOM 1582 C C . LYS A 1 200 ? 17.454 8.488 66.117 1.00 37.84 199 LYS A C 1
ATOM 1583 O O . LYS A 1 200 ? 17.836 8.043 67.150 1.00 37.75 199 LYS A O 1
ATOM 1589 N N . LEU A 1 201 ? 18.260 8.693 65.106 1.00 38.23 200 LEU A N 1
ATOM 1590 C CA . LEU A 1 201 ? 19.712 8.483 65.195 1.00 38.07 200 LEU A CA 1
ATOM 1591 C C . LEU A 1 201 ? 20.398 9.471 66.165 1.00 38.21 200 LEU A C 1
ATOM 1592 O O . LEU A 1 201 ? 21.273 9.095 66.951 1.00 38.39 200 LEU A O 1
ATOM 1597 N N . ALA A 1 202 ? 19.982 10.726 66.136 1.00 38.06 201 ALA A N 1
ATOM 1598 C CA . ALA A 1 202 ? 20.630 11.720 66.985 1.00 37.88 201 ALA A CA 1
ATOM 1599 C C . ALA A 1 202 ? 20.171 11.585 68.435 1.00 37.79 201 ALA A C 1
ATOM 1600 O O . ALA A 1 202 ? 20.947 11.849 69.352 1.00 37.91 201 ALA A O 1
ATOM 1602 N N . ILE A 1 203 ? 18.915 11.155 68.623 1.00 37.64 202 ILE A N 1
ATOM 1603 C CA . ILE A 1 203 ? 18.375 10.775 69.928 1.00 37.56 202 ILE A CA 1
ATOM 1604 C C . ILE A 1 203 ? 19.170 9.592 70.536 1.00 37.61 202 ILE A C 1
ATOM 1605 O O . ILE A 1 203 ? 19.604 9.684 71.681 1.00 38.25 202 ILE A O 1
ATOM 1610 N N . ASP A 1 204 ? 19.368 8.503 69.789 1.00 36.81 203 ASP A N 1
ATOM 1611 C CA . ASP A 1 204 ? 20.091 7.328 70.308 1.00 37.10 203 ASP A CA 1
ATOM 1612 C C . ASP A 1 204 ? 21.529 7.629 70.713 1.00 36.61 203 ASP A C 1
ATOM 1613 O O . ASP A 1 204 ? 22.051 7.034 71.655 1.00 36.71 203 ASP A O 1
ATOM 1618 N N . ASN A 1 205 ? 22.173 8.508 69.952 1.00 36.00 204 ASN A N 1
ATOM 1619 C CA . ASN A 1 205 ? 23.551 8.930 70.200 1.00 35.16 204 ASN A CA 1
ATOM 1620 C C . ASN A 1 205 ? 23.608 9.980 71.305 1.00 33.95 204 ASN A C 1
ATOM 1621 O O . ASN A 1 205 ? 24.640 10.179 71.929 1.00 33.86 204 ASN A O 1
ATOM 1626 N N . LYS A 1 206 ? 22.471 10.635 71.544 1.00 32.78 205 LYS A N 1
ATOM 1627 C CA . LYS A 1 206 ? 22.373 11.782 72.454 1.00 30.99 205 LYS A CA 1
ATOM 1628 C C . LYS A 1 206 ? 23.572 12.747 72.284 1.00 29.75 205 LYS A C 1
ATOM 1629 O O . LYS A 1 206 ? 24.375 12.907 73.200 1.00 30.03 205 LYS A O 1
ATOM 1635 N N . ASP A 1 207 ? 23.691 13.329 71.085 1.00 27.77 206 ASP A N 1
ATOM 1636 C CA . ASP A 1 207 ? 24.654 14.370 70.782 1.00 25.91 206 ASP A CA 1
ATOM 1637 C C . ASP A 1 207 ? 23.961 15.690 71.093 1.00 25.94 206 ASP A C 1
ATOM 1638 O O . ASP A 1 207 ? 23.145 16.153 70.300 1.00 25.88 206 ASP A O 1
ATOM 1643 N N . ILE A 1 208 ? 24.266 16.290 72.246 1.00 25.52 207 ILE A N 1
ATOM 1644 C CA . ILE A 1 208 ? 23.524 17.482 72.694 1.00 25.58 207 ILE A CA 1
ATOM 1645 C C . ILE A 1 208 ? 23.639 18.658 71.729 1.00 25.70 207 ILE A C 1
ATOM 1646 O O . ILE A 1 208 ? 22.620 19.305 71.422 1.00 26.13 207 ILE A O 1
ATOM 1651 N N . GLU A 1 209 ? 24.848 18.932 71.226 1.00 25.49 208 GLU A N 1
ATOM 1652 C CA . GLU A 1 209 ? 25.004 20.003 70.225 1.00 25.37 208 GLU A CA 1
ATOM 1653 C C . GLU A 1 209 ? 24.208 19.731 68.932 1.00 25.03 208 GLU A C 1
ATOM 1654 O O . GLU A 1 209 ? 23.610 20.637 68.366 1.00 24.70 208 GLU A O 1
ATOM 1668 N N . LEU A 1 211 ? 21.454 17.762 68.589 1.00 25.49 210 LEU A N 1
ATOM 1669 C CA . LEU A 1 211 ? 20.029 17.942 68.936 1.00 25.97 210 LEU A CA 1
ATOM 1670 C C . LEU A 1 211 ? 19.622 19.425 69.152 1.00 26.68 210 LEU A C 1
ATOM 1671 O O . LEU A 1 211 ? 18.575 19.869 68.672 1.00 25.95 210 LEU A O 1
ATOM 1676 N N . GLN A 1 212 ? 20.444 20.192 69.847 1.00 27.02 211 GLN A N 1
ATOM 1677 C CA . GLN A 1 212 ? 20.134 21.608 70.000 1.00 28.71 211 GLN A CA 1
ATOM 1678 C C . GLN A 1 212 ? 20.069 22.349 68.665 1.00 29.04 211 GLN A C 1
ATOM 1679 O O . GLN A 1 212 ? 19.172 23.154 68.465 1.00 29.21 211 GLN A O 1
ATOM 1685 N N . ALA A 1 213 ? 20.984 22.041 67.740 1.00 29.19 212 ALA A N 1
ATOM 1686 C CA . ALA A 1 213 ? 20.932 22.624 66.405 1.00 28.71 212 ALA A CA 1
ATOM 1687 C C . ALA A 1 213 ? 19.719 22.149 65.600 1.00 28.62 212 ALA A C 1
ATOM 1688 O O . ALA A 1 213 ? 19.056 22.958 64.939 1.00 28.70 212 ALA A O 1
ATOM 1690 N N . LEU A 1 214 ? 19.421 20.850 65.632 1.00 28.52 213 LEU A N 1
ATOM 1691 C CA . LEU A 1 214 ? 18.207 20.347 64.974 1.00 28.73 213 LEU A CA 1
ATOM 1692 C C . LEU A 1 214 ? 16.941 21.051 65.466 1.00 28.81 213 LEU A C 1
ATOM 1693 O O . LEU A 1 214 ? 16.109 21.480 64.654 1.00 29.20 213 LEU A O 1
ATOM 1698 N N . PHE A 1 215 ? 16.805 21.195 66.778 1.00 28.96 214 PHE A N 1
ATOM 1699 C CA . PHE A 1 215 ? 15.588 21.761 67.377 1.00 29.62 214 PHE A CA 1
ATOM 1700 C C . PHE A 1 215 ? 15.421 23.265 67.223 1.00 29.95 214 PHE A C 1
ATOM 1701 O O . PHE A 1 215 ? 14.410 23.813 67.646 1.00 30.31 214 PHE A O 1
ATOM 1709 N N . LYS A 1 216 ? 16.367 23.946 66.624 1.00 29.91 215 LYS A N 1
ATOM 1710 C CA . LYS A 1 216 ? 16.163 25.323 66.258 1.00 30.32 215 LYS A CA 1
ATOM 1711 C C . LYS A 1 216 ? 15.362 25.530 65.013 1.00 30.40 215 LYS A C 1
ATOM 1712 O O . LYS A 1 216 ? 14.931 26.592 64.732 1.00 31.58 215 LYS A O 1
ATOM 1718 N N . TYR A 1 217 ? 15.170 24.483 64.261 1.00 29.45 216 TYR A N 1
ATOM 1719 C CA . TYR A 1 217 ? 14.455 24.566 62.997 1.00 28.41 216 TYR A CA 1
ATOM 1720 C C . TYR A 1 217 ? 13.044 23.966 63.125 1.00 28.99 216 TYR A C 1
ATOM 1721 O O . TYR A 1 217 ? 12.732 23.275 64.101 1.00 28.81 216 TYR A O 1
ATOM 1730 N N . ASP A 1 218 ? 12.189 24.234 62.150 1.00 28.92 217 ASP A N 1
ATOM 1731 C CA . ASP A 1 218 ? 10.813 23.740 62.197 1.00 29.63 217 ASP A CA 1
ATOM 1732 C C . ASP A 1 218 ? 10.733 22.314 61.739 1.00 28.81 217 ASP A C 1
ATOM 1733 O O . ASP A 1 218 ? 10.161 22.025 60.696 1.00 29.20 217 ASP A O 1
ATOM 1738 N N . ILE A 1 219 ? 11.328 21.419 62.516 1.00 28.69 218 ILE A N 1
ATOM 1739 C CA . ILE A 1 219 ? 11.412 20.024 62.096 1.00 28.62 218 ILE A CA 1
ATOM 1740 C C . ILE A 1 219 ? 10.141 19.261 62.415 1.00 27.84 218 ILE A C 1
ATOM 1741 O O . ILE A 1 219 ? 9.436 19.575 63.367 1.00 26.92 218 ILE A O 1
ATOM 1746 N N . ASN A 1 220 ? 9.858 18.258 61.603 1.00 28.06 219 ASN A N 1
ATOM 1747 C CA . ASN A 1 220 ? 8.714 17.385 61.843 1.00 28.80 219 ASN A CA 1
ATOM 1748 C C . ASN A 1 220 ? 9.002 16.435 62.989 1.00 29.21 219 ASN A C 1
ATOM 1749 O O . ASN A 1 220 ? 9.698 15.436 62.807 1.00 29.82 219 ASN A O 1
ATOM 1754 N N . ILE A 1 221 ? 8.476 16.744 64.172 1.00 29.65 220 ILE A N 1
ATOM 1755 C CA . ILE A 1 221 ? 8.706 15.907 65.346 1.00 29.84 220 ILE A CA 1
ATOM 1756 C C . ILE A 1 221 ? 7.676 14.776 65.420 1.00 30.68 220 ILE A C 1
ATOM 1757 O O . ILE A 1 221 ? 7.748 13.919 66.310 1.00 31.29 220 ILE A O 1
ATOM 1762 N N . TYR A 1 222 ? 6.736 14.768 64.474 1.00 31.62 221 TYR A N 1
ATOM 1763 C CA . TYR A 1 222 ? 5.558 13.887 64.529 1.00 32.78 221 TYR A CA 1
ATOM 1764 C C . TYR A 1 222 ? 5.669 12.650 63.673 1.00 34.51 221 TYR A C 1
ATOM 1765 O O . TYR A 1 222 ? 5.118 11.603 64.015 1.00 35.36 221 TYR A O 1
ATOM 1774 N N . SER A 1 223 ? 6.370 12.770 62.556 1.00 36.74 222 SER A N 1
ATOM 1775 C CA . SER A 1 223 ? 6.462 11.672 61.599 1.00 38.71 222 SER A CA 1
ATOM 1776 C C . SER A 1 223 ? 7.647 10.768 61.949 1.00 39.84 222 SER A C 1
ATOM 1777 O O . SER A 1 223 ? 8.141 10.017 61.098 1.00 40.44 222 SER A O 1
ATOM 1780 N N . ALA A 1 224 ? 8.039 10.804 63.210 1.00 40.84 223 ALA A N 1
ATOM 1781 C CA . ALA A 1 224 ? 9.092 9.947 63.701 1.00 41.80 223 ALA A CA 1
ATOM 1782 C C . ALA A 1 224 ? 8.639 8.975 64.760 1.00 42.47 223 ALA A C 1
ATOM 1783 O O . ALA A 1 224 ? 9.348 8.075 65.129 1.00 42.87 223 ALA A O 1
ATOM 1785 N N . ASN A 1 225 ? 7.445 9.144 65.264 1.00 42.99 224 ASN A N 1
ATOM 1786 C CA . ASN A 1 225 ? 6.987 8.211 66.254 1.00 43.17 224 ASN A CA 1
ATOM 1787 C C . ASN A 1 225 ? 7.591 8.555 67.589 1.00 43.27 224 ASN A C 1
ATOM 1788 O O . ASN A 1 225 ? 7.606 7.740 68.492 1.00 43.71 224 ASN A O 1
ATOM 1793 N N . LEU A 1 226 ? 8.077 9.775 67.710 1.00 42.37 225 LEU A N 1
ATOM 1794 C CA . LEU A 1 226 ? 8.896 10.149 68.837 1.00 41.95 225 LEU A CA 1
ATOM 1795 C C . LEU A 1 226 ? 8.205 10.003 70.192 1.00 41.84 225 LEU A C 1
ATOM 1796 O O . LEU A 1 226 ? 8.858 9.833 71.191 1.00 42.05 225 LEU A O 1
ATOM 1801 N N . GLU A 1 227 ? 6.886 10.078 70.224 1.00 41.38 226 GLU A N 1
ATOM 1802 C CA . GLU A 1 227 ? 6.143 9.806 71.441 1.00 41.16 226 GLU A CA 1
ATOM 1803 C C . GLU A 1 227 ? 6.621 8.534 72.119 1.00 40.90 226 GLU A C 1
ATOM 1804 O O . GLU A 1 227 ? 6.624 8.423 73.321 1.00 41.07 226 GLU A O 1
ATOM 1810 N N . ASN A 1 228 ? 7.012 7.572 71.317 1.00 40.34 227 ASN A N 1
ATOM 1811 C CA . ASN A 1 228 ? 7.705 6.393 71.785 1.00 40.04 227 ASN A CA 1
ATOM 1812 C C . ASN A 1 228 ? 8.898 6.576 72.724 1.00 39.50 227 ASN A C 1
ATOM 1813 O O . ASN A 1 228 ? 9.216 5.693 73.483 1.00 39.63 227 ASN A O 1
ATOM 1818 N N . VAL A 1 229 ? 9.549 7.725 72.651 1.00 38.51 228 VAL A N 1
ATOM 1819 C CA . VAL A 1 229 ? 10.858 7.974 73.204 1.00 37.91 228 VAL A CA 1
ATOM 1820 C C . VAL A 1 229 ? 10.738 8.967 74.391 1.00 37.67 228 VAL A C 1
ATOM 1821 O O . VAL A 1 229 ? 11.724 9.296 75.073 1.00 37.51 228 VAL A O 1
ATOM 1825 N N . LEU A 1 230 ? 9.505 9.424 74.637 1.00 37.08 229 LEU A N 1
ATOM 1826 C CA . LEU A 1 230 ? 9.227 10.445 75.649 1.00 36.18 229 LEU A CA 1
ATOM 1827 C C . LEU A 1 230 ? 9.480 9.969 77.080 1.00 36.43 229 LEU A C 1
ATOM 1828 O O . LEU A 1 230 ? 9.737 10.774 77.977 1.00 36.75 229 LEU A O 1
ATOM 1833 N N . LEU A 1 231 ? 9.413 8.657 77.284 1.00 36.22 230 LEU A N 1
ATOM 1834 C CA . LEU A 1 231 ? 9.653 8.086 78.592 1.00 36.10 230 LEU A CA 1
ATOM 1835 C C . LEU A 1 231 ? 11.058 7.519 78.682 1.00 36.04 230 LEU A C 1
ATOM 1836 O O . LEU A 1 231 ? 11.409 6.895 79.676 1.00 36.27 230 LEU A O 1
ATOM 1841 N N . ASP A 1 232 ? 11.864 7.728 77.646 1.00 36.16 231 ASP A N 1
ATOM 1842 C CA . ASP A 1 232 ? 13.212 7.168 77.629 1.00 36.44 231 ASP A CA 1
ATOM 1843 C C . ASP A 1 232 ? 14.266 8.022 78.314 1.00 35.86 231 ASP A C 1
ATOM 1844 O O . ASP A 1 232 ? 14.928 7.523 79.223 1.00 37.00 231 ASP A O 1
ATOM 1849 N N . ASP A 1 233 ? 14.434 9.275 77.878 1.00 34.44 232 ASP A N 1
ATOM 1850 C CA . ASP A 1 233 ? 15.491 10.152 78.363 1.00 32.85 232 ASP A CA 1
ATOM 1851 C C . ASP A 1 233 ? 14.915 11.564 78.479 1.00 32.08 232 ASP A C 1
ATOM 1852 O O . ASP A 1 233 ? 14.368 12.118 77.516 1.00 31.84 232 ASP A O 1
ATOM 1857 N N . ALA A 1 234 ? 15.060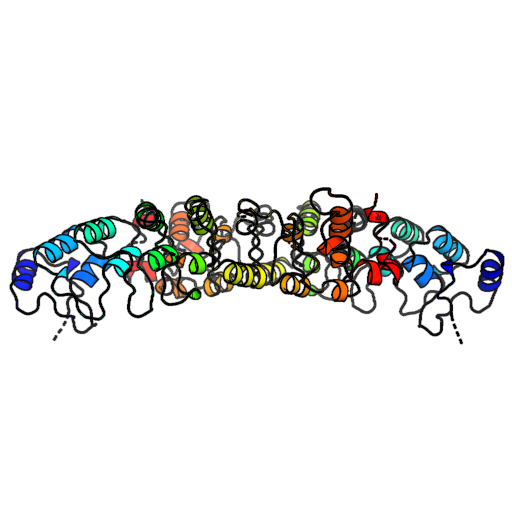 12.138 79.671 1.00 30.47 233 ALA A N 1
ATOM 1858 C CA . ALA A 1 234 ? 14.190 13.195 80.117 1.00 28.97 233 ALA A CA 1
ATOM 1859 C C . ALA A 1 234 ? 14.683 14.512 79.576 1.00 28.26 233 ALA A C 1
ATOM 1860 O O . ALA A 1 234 ? 13.893 15.409 79.281 1.00 28.12 233 ALA A O 1
ATOM 1862 N N . GLU A 1 235 ? 15.993 14.622 79.415 1.00 27.57 234 GLU A N 1
ATOM 1863 C CA . GLU A 1 235 ? 16.579 15.793 78.811 1.00 26.70 234 GLU A CA 1
ATOM 1864 C C . GLU A 1 235 ? 16.094 15.940 77.370 1.00 26.64 234 GLU A C 1
ATOM 1865 O O . GLU A 1 235 ? 15.770 17.042 76.910 1.00 26.59 234 GLU A O 1
ATOM 1871 N N . ILE A 1 236 ? 16.050 14.831 76.649 1.00 26.23 235 ILE A N 1
ATOM 1872 C CA . ILE A 1 236 ? 15.578 14.861 75.261 1.00 26.23 235 ILE A CA 1
ATOM 1873 C C . ILE A 1 236 ? 14.050 15.004 75.183 1.00 26.38 235 ILE A C 1
ATOM 1874 O O . ILE A 1 236 ? 13.533 15.809 74.410 1.00 26.56 235 ILE A O 1
ATOM 1879 N N . ALA A 1 237 ? 13.347 14.240 76.016 1.00 26.08 236 ALA A N 1
ATOM 1880 C CA . ALA A 1 237 ? 11.898 14.313 76.081 1.00 25.62 236 ALA A CA 1
ATOM 1881 C C . ALA A 1 237 ? 11.423 15.738 76.307 1.00 24.99 236 ALA A C 1
ATOM 1882 O O . ALA A 1 237 ? 10.458 16.132 75.701 1.00 25.37 236 ALA A O 1
ATOM 1884 N N . LYS A 1 238 ? 12.122 16.470 77.136 1.00 25.02 237 LYS A N 1
ATOM 1885 C CA . LYS A 1 238 ? 11.862 17.848 77.371 1.00 25.16 237 LYS A CA 1
ATOM 1886 C C . LYS A 1 238 ? 12.108 18.790 76.203 1.00 25.67 237 LYS A C 1
ATOM 1887 O O . LYS A 1 238 ? 11.432 19.771 76.087 1.00 26.54 237 LYS A O 1
ATOM 1901 N N . ILE A 1 240 ? 11.654 17.814 73.006 1.00 24.67 239 ILE A N 1
ATOM 1902 C CA . ILE A 1 240 ? 10.510 17.471 72.133 1.00 24.68 239 ILE A CA 1
ATOM 1903 C C . ILE A 1 240 ? 9.231 18.178 72.567 1.00 25.62 239 ILE A C 1
ATOM 1904 O O . ILE A 1 240 ? 8.545 18.796 71.751 1.00 26.32 239 ILE A O 1
ATOM 1909 N N . ILE A 1 241 ? 8.926 18.082 73.862 1.00 25.99 240 ILE A N 1
ATOM 1910 C CA . ILE A 1 241 ? 7.761 18.713 74.445 1.00 26.25 240 ILE A CA 1
ATOM 1911 C C . ILE A 1 241 ? 7.815 20.233 74.313 1.00 26.65 240 ILE A C 1
ATOM 1912 O O . ILE A 1 241 ? 6.782 20.873 74.037 1.00 27.10 240 ILE A O 1
ATOM 1917 N N . GLU A 1 242 ? 8.959 20.830 74.535 1.00 26.59 241 GLU A N 1
ATOM 1918 C CA . GLU A 1 242 ? 9.089 22.234 74.290 1.00 27.37 241 GLU A CA 1
ATOM 1919 C C . GLU A 1 242 ? 8.750 22.602 72.855 1.00 27.28 241 GLU A C 1
ATOM 1920 O O . GLU A 1 242 ? 8.134 23.604 72.611 1.00 27.72 241 GLU A O 1
ATOM 1926 N N . LYS A 1 243 ? 9.111 21.771 71.915 1.00 26.66 242 LYS A N 1
ATOM 1927 C CA . LYS A 1 243 ? 8.917 22.090 70.536 1.00 26.94 242 LYS A CA 1
ATOM 1928 C C . LYS A 1 243 ? 7.459 21.974 70.170 1.00 27.70 242 LYS A C 1
ATOM 1929 O O . LYS A 1 243 ? 6.895 22.853 69.598 1.00 27.36 242 LYS A O 1
ATOM 1935 N N . HIS A 1 244 ? 6.884 20.850 70.532 1.00 27.77 243 HIS A N 1
ATOM 1936 C CA . HIS A 1 244 ? 5.493 20.562 70.409 1.00 28.11 243 HIS A CA 1
ATOM 1937 C C . HIS A 1 244 ? 4.638 21.638 70.990 1.00 28.46 243 HIS A C 1
A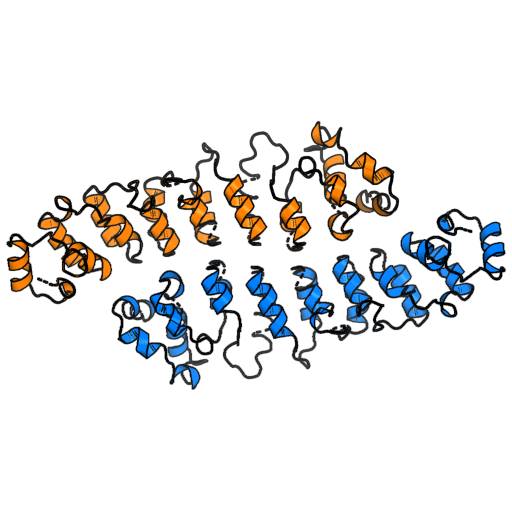TOM 1938 O O . HIS A 1 244 ? 3.686 22.067 70.403 1.00 28.53 243 HIS A O 1
ATOM 1945 N N . VAL A 1 245 ? 5.014 22.115 72.145 1.00 29.27 244 VAL A N 1
ATOM 1946 C CA . VAL A 1 245 ? 4.298 23.197 72.747 1.00 29.51 244 VAL A CA 1
ATOM 1947 C C . VAL A 1 245 ? 4.381 24.464 71.958 1.00 30.38 244 VAL A C 1
ATOM 1948 O O . VAL A 1 245 ? 3.414 25.151 71.819 1.00 31.43 244 VAL A O 1
ATOM 1952 N N . GLU A 1 246 ? 5.547 24.786 71.437 1.00 30.66 245 GLU A N 1
ATOM 1953 C CA . GLU A 1 246 ? 5.652 25.904 70.547 1.00 30.30 245 GLU A CA 1
ATOM 1954 C C . GLU A 1 246 ? 4.889 25.751 69.256 1.00 30.23 245 GLU A C 1
ATOM 1955 O O . GLU A 1 246 ? 4.334 26.695 68.777 1.00 30.73 245 GLU A O 1
ATOM 1961 N N . TYR A 1 247 ? 4.838 24.550 68.721 1.00 29.77 246 TYR A N 1
ATOM 1962 C CA . TYR A 1 247 ? 4.050 24.291 67.501 1.00 29.33 246 TYR A CA 1
ATOM 1963 C C . TYR A 1 247 ? 2.541 24.527 67.696 1.00 30.16 246 TYR A C 1
ATOM 1964 O O . TYR A 1 247 ? 1.838 24.849 66.749 1.00 30.33 246 TYR A O 1
ATOM 1973 N N . LYS A 1 248 ? 2.053 24.348 68.920 1.00 30.87 247 LYS A N 1
ATOM 1974 C CA . LYS A 1 248 ? 0.657 24.581 69.236 1.00 31.42 247 LYS A CA 1
ATOM 1975 C C . LYS A 1 248 ? 0.360 26.074 69.453 1.00 31.95 247 LYS A C 1
ATOM 1976 O O . LYS A 1 248 ? -0.795 26.464 69.514 1.00 32.01 247 LYS A O 1
ATOM 1982 N N . SER A 1 249 ? 1.389 26.910 69.564 1.00 32.68 248 SER A N 1
ATOM 1983 C CA . SER A 1 249 ? 1.152 28.347 69.726 1.00 33.54 248 SER A CA 1
ATOM 1984 C C . SER A 1 249 ? 1.555 29.158 68.483 1.00 33.52 248 SER A C 1
ATOM 1985 O O . SER A 1 249 ? 1.224 30.327 68.372 1.00 33.87 248 SER A O 1
ATOM 1988 N N . ASP A 1 250 ? 2.269 28.529 67.556 1.00 33.42 249 ASP A N 1
ATOM 1989 C CA . ASP A 1 250 ? 2.797 29.226 66.386 1.00 33.03 249 ASP A CA 1
ATOM 1990 C C . ASP A 1 250 ? 1.758 29.178 65.257 1.00 32.51 249 ASP A C 1
ATOM 1991 O O . ASP A 1 250 ? 1.271 28.099 64.883 1.00 32.96 249 ASP A O 1
ATOM 1996 N N . SER A 1 251 ? 1.436 30.336 64.698 1.00 30.86 250 SER A N 1
ATOM 1997 C CA . SER A 1 251 ? 0.410 30.393 63.659 1.00 30.26 250 SER A CA 1
ATOM 1998 C C . SER A 1 251 ? 0.878 29.666 62.393 1.00 29.31 250 SER A C 1
ATOM 1999 O O . SER A 1 251 ? 0.072 29.181 61.607 1.00 28.52 250 SER A O 1
ATOM 2002 N N . TYR A 1 252 ? 2.193 29.576 62.216 1.00 29.46 251 TYR A N 1
ATOM 2003 C CA . TYR A 1 252 ? 2.790 28.781 61.125 1.00 29.47 251 TYR A CA 1
ATOM 2004 C C . TYR A 1 252 ? 2.441 27.287 61.245 1.00 29.88 251 TYR A C 1
ATOM 2005 O O . TYR A 1 252 ? 2.441 26.582 60.246 1.00 30.17 251 TYR A O 1
ATOM 2014 N N . THR A 1 253 ? 2.110 26.806 62.444 1.00 30.43 252 THR A N 1
ATOM 2015 C CA . THR A 1 253 ? 1.976 25.348 62.661 1.00 31.52 252 THR A CA 1
ATOM 2016 C C . THR A 1 253 ? 0.726 24.899 63.389 1.00 32.62 252 THR A C 1
ATOM 2017 O O . THR A 1 253 ? 0.355 23.735 63.281 1.00 32.46 252 THR A O 1
ATOM 2021 N N . LYS A 1 254 ? 0.074 25.799 64.129 1.00 34.39 253 LYS A N 1
ATOM 2022 C CA . LYS A 1 254 ? -0.954 25.372 65.091 1.00 35.91 253 LYS A CA 1
ATOM 2023 C C . LYS A 1 254 ? -2.185 24.766 64.441 1.00 37.53 253 LYS A C 1
ATOM 2024 O O . LYS A 1 254 ? -2.857 23.916 65.049 1.00 37.78 253 LYS A O 1
ATOM 2030 N N . ASP A 1 255 ? -2.487 25.202 63.215 1.00 38.95 254 ASP A N 1
ATOM 2031 C CA . ASP A 1 255 ? -3.632 24.671 62.480 1.00 40.23 254 ASP A CA 1
ATOM 2032 C C . ASP A 1 255 ? -3.235 23.598 61.464 1.00 40.49 254 ASP A C 1
ATOM 2033 O O . ASP A 1 255 ? -4.045 23.249 60.628 1.00 40.66 254 ASP A O 1
ATOM 2038 N N . LEU A 1 256 ? -1.997 23.097 61.512 1.00 41.67 255 LEU A N 1
ATOM 2039 C CA . LEU A 1 256 ? -1.599 21.931 60.684 1.00 42.66 255 LEU A CA 1
ATOM 2040 C C . LEU A 1 256 ? -2.287 20.661 61.154 1.00 43.37 255 LEU A C 1
ATOM 2041 O O . LEU A 1 256 ? -2.483 20.470 62.358 1.00 44.07 255 LEU A O 1
ATOM 2046 N N . ASP A 1 257 ? -2.539 19.754 60.240 1.00 44.46 256 ASP A N 1
ATOM 2047 C CA . ASP A 1 257 ? -3.259 18.555 60.587 1.00 45.26 256 ASP A CA 1
ATOM 2048 C C . ASP A 1 257 ? -2.409 17.678 61.441 1.00 45.92 256 ASP A C 1
ATOM 2049 O O . ASP A 1 257 ? -2.885 17.014 62.327 1.00 46.14 256 ASP A O 1
ATOM 2054 N N . ILE A 1 258 ? -1.128 17.697 61.169 1.00 20.00 257 ILE A N 1
ATOM 2055 C CA . ILE A 1 258 ? -0.195 16.842 61.849 1.00 20.00 257 ILE A CA 1
ATOM 2056 C C . ILE A 1 258 ? -0.011 17.203 63.309 1.00 20.00 257 ILE A C 1
ATOM 2057 O O . ILE A 1 258 ? 0.309 16.369 64.113 1.00 47.79 257 ILE A O 1
ATOM 2062 N N . VAL A 1 259 ? -0.295 18.442 63.635 1.00 47.79 258 VAL A N 1
ATOM 2063 C CA . VAL A 1 259 ? -0.235 18.986 64.962 1.00 47.96 258 VAL A CA 1
ATOM 2064 C C . VAL A 1 259 ? -1.525 18.759 65.734 1.00 48.86 258 VAL A C 1
ATOM 2065 O O . VAL A 1 259 ? -1.501 18.260 66.835 1.00 48.80 258 VAL A O 1
ATOM 2069 N N . LYS A 1 260 ? -2.646 19.145 65.139 1.00 49.82 259 LYS A N 1
ATOM 2070 C CA . LYS A 1 260 ? -3.982 18.823 65.622 1.00 50.35 259 LYS A CA 1
ATOM 2071 C C . LYS A 1 260 ? -4.143 17.369 65.984 1.00 50.89 259 LYS A C 1
ATOM 2072 O O . LYS A 1 260 ? -4.477 17.030 67.081 1.00 50.98 259 LYS A O 1
ATOM 2078 N N . ASN A 1 261 ? -3.906 16.502 65.033 1.00 51.12 260 ASN A N 1
ATOM 2079 C CA . ASN A 1 261 ? -4.125 15.113 65.271 1.00 51.19 260 ASN A CA 1
ATOM 2080 C C . ASN A 1 261 ? -2.823 14.433 65.581 1.00 51.28 260 ASN A C 1
ATOM 2081 O O . ASN A 1 261 ? -2.410 13.545 64.886 1.00 51.70 260 ASN A O 1
ATOM 2086 N N . ASN A 1 262 ? -2.171 14.856 66.641 1.00 51.08 261 ASN A N 1
ATOM 2087 C CA . ASN A 1 262 ? -0.896 14.254 67.062 1.00 50.63 261 ASN A CA 1
ATOM 2088 C C . ASN A 1 262 ? -1.050 13.154 68.123 1.00 50.70 261 ASN A C 1
ATOM 2089 O O . ASN A 1 262 ? -2.026 13.148 68.876 1.00 50.55 261 ASN A O 1
ATOM 2094 N N . LYS A 1 263 ? -0.096 12.243 68.187 1.00 50.73 262 LYS A N 1
ATOM 2095 C CA . LYS A 1 263 ? -0.106 11.133 69.126 1.00 50.88 262 LYS A CA 1
ATOM 2096 C C . LYS A 1 263 ? 0.691 11.358 70.386 1.00 51.08 262 LYS A C 1
ATOM 2097 O O . LYS A 1 263 ? 0.873 10.463 71.157 1.00 50.73 262 LYS A O 1
ATOM 2103 N N . LEU A 1 264 ? 1.196 12.556 70.554 1.00 51.25 263 LEU A N 1
ATOM 2104 C CA . LEU A 1 264 ? 2.020 12.951 71.690 1.00 51.70 263 LEU A CA 1
ATOM 2105 C C . LEU A 1 264 ? 1.180 13.351 72.907 1.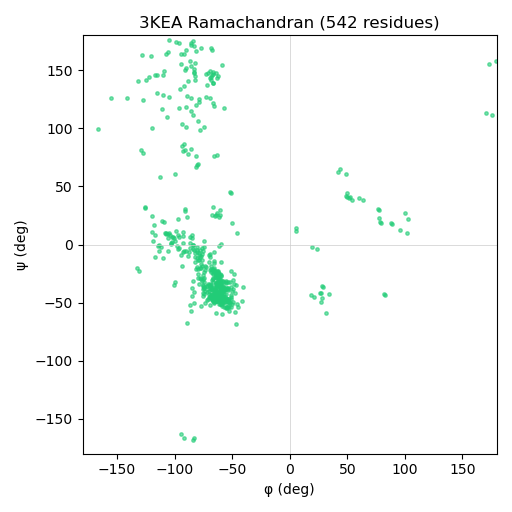00 52.21 263 LEU A C 1
ATOM 2106 O O . LEU A 1 264 ? 1.430 12.867 74.013 1.00 52.15 263 LEU A O 1
ATOM 2111 N N . ASP A 1 265 ? 0.202 14.235 72.690 1.00 52.85 264 ASP A N 1
ATOM 2112 C CA . ASP A 1 265 ? -0.696 14.745 73.736 1.00 53.59 264 ASP A CA 1
ATOM 2113 C C . ASP A 1 265 ? -1.297 13.637 74.590 1.00 53.78 264 ASP A C 1
ATOM 2114 O O . ASP A 1 265 ? -1.481 13.797 75.809 1.00 53.86 264 ASP A O 1
ATOM 2119 N N . GLU A 1 266 ? -1.624 12.549 73.934 1.00 54.03 265 GLU A N 1
ATOM 2120 C CA . GLU A 1 266 ? -2.002 11.325 74.579 1.00 54.40 265 GLU A CA 1
ATOM 2121 C C . GLU A 1 266 ? -1.040 10.989 75.674 1.00 54.19 265 GLU A C 1
ATOM 2122 O O . GLU A 1 266 ? -1.358 11.011 76.846 1.00 54.23 265 GLU A O 1
ATOM 2128 N N . ILE A 1 267 ? 0.161 10.659 75.247 1.00 53.91 266 ILE A N 1
ATOM 2129 C CA . ILE A 1 267 ? 1.214 10.159 76.130 1.00 53.57 266 ILE A CA 1
ATOM 2130 C C . ILE A 1 267 ? 1.536 11.184 77.217 1.00 53.34 266 ILE A C 1
ATOM 2131 O O . ILE A 1 267 ? 1.707 10.811 78.375 1.00 53.08 266 ILE A O 1
ATOM 2136 N N . ILE A 1 268 ? 1.603 12.467 76.838 1.00 53.28 267 ILE A N 1
ATOM 2137 C CA . ILE A 1 268 ? 1.860 13.564 77.787 1.00 53.37 267 ILE A CA 1
ATOM 2138 C C . ILE A 1 268 ? 0.881 13.518 78.958 1.00 53.55 267 ILE A C 1
ATOM 2139 O O . ILE A 1 268 ? 1.298 13.635 80.107 1.00 53.83 267 ILE A O 1
ATOM 2144 N N . SER A 1 269 ? -0.411 13.353 78.659 1.00 53.83 268 SER A N 1
ATOM 2145 C CA . SER A 1 269 ? -1.469 13.482 79.668 1.00 53.86 268 SER A CA 1
ATOM 2146 C C . SER A 1 269 ? -1.561 12.279 80.605 1.00 53.58 268 SER A C 1
ATOM 2147 O O . SER A 1 269 ? -2.008 12.413 81.739 1.00 53.63 268 SER A O 1
ATOM 2150 N N . LYS A 1 270 ? -1.125 11.116 80.127 1.00 53.31 269 LYS A N 1
ATOM 2151 C CA . LYS A 1 270 ? -1.149 9.890 80.919 1.00 52.93 269 LYS A CA 1
ATOM 2152 C C . LYS A 1 270 ? -0.021 9.816 81.948 1.00 52.85 269 LYS A C 1
ATOM 2153 O O . LYS A 1 270 ? -0.126 9.064 82.910 1.00 53.05 269 LYS A O 1
ATOM 2159 N N . ASN A 1 271 ? 1.047 10.592 81.764 1.00 52.62 270 ASN A N 1
ATOM 2160 C CA . ASN A 1 271 ? 2.194 10.538 82.690 1.00 52.37 270 ASN A CA 1
ATOM 2161 C C . ASN A 1 271 ? 2.429 11.823 83.471 1.00 52.01 270 ASN A C 1
ATOM 2162 O O . ASN A 1 271 ? 2.472 12.913 82.889 1.00 52.09 270 ASN A O 1
ATOM 2167 N N . LYS A 1 272 ? 2.583 11.689 84.785 1.00 51.82 271 LYS A N 1
ATOM 2168 C CA . LYS A 1 272 ? 2.804 12.836 85.656 1.00 51.36 271 LYS A CA 1
ATOM 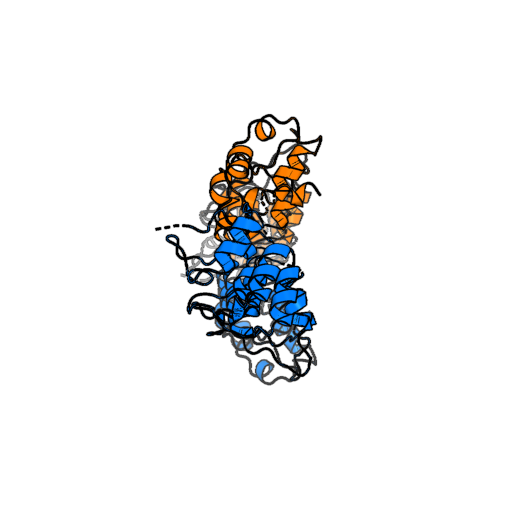2169 C C . LYS A 1 272 ? 4.064 13.598 85.262 1.00 50.87 271 LYS A C 1
ATOM 2170 O O . LYS A 1 272 ? 4.030 14.814 85.076 1.00 50.65 271 LYS A O 1
ATOM 2176 N N . GLU A 1 273 ? 5.175 12.879 85.135 1.00 50.39 272 GLU A N 1
ATOM 2177 C CA . GLU A 1 273 ? 6.437 13.499 84.694 1.00 50.37 272 GLU A CA 1
ATOM 2178 C C . GLU A 1 273 ? 6.291 14.322 83.392 1.00 49.42 272 GLU A C 1
ATOM 2179 O O . GLU A 1 273 ? 6.751 15.467 83.310 1.00 49.59 272 GLU A O 1
ATOM 2185 N N . LEU A 1 274 ? 5.624 13.744 82.395 1.00 48.22 273 LEU A N 1
ATOM 2186 C CA . LEU A 1 274 ? 5.402 14.411 81.118 1.00 47.03 273 LEU A CA 1
ATOM 2187 C C . LEU A 1 274 ? 4.515 15.662 81.252 1.00 46.87 273 LEU A C 1
ATOM 2188 O O . LEU A 1 274 ? 4.879 16.727 80.739 1.00 45.96 273 LEU A O 1
ATOM 2193 N N . ARG A 1 275 ? 3.433 15.572 82.011 1.00 46.47 274 ARG A N 1
ATOM 2194 C CA . ARG A 1 275 ? 2.569 16.716 82.254 1.00 46.94 274 ARG A CA 1
ATOM 2195 C C . ARG A 1 275 ? 3.248 17.810 83.030 1.00 47.19 274 ARG A C 1
ATOM 2196 O O . ARG A 1 275 ? 3.032 18.986 82.787 1.00 47.66 274 ARG A O 1
ATOM 2204 N N . LEU A 1 276 ? 4.065 17.417 83.986 1.00 47.33 275 LEU A N 1
ATOM 2205 C CA . LEU A 1 276 ? 5.015 18.328 84.629 1.00 47.62 275 LEU A CA 1
ATOM 2206 C C . LEU A 1 276 ? 5.739 19.163 83.556 1.00 48.05 275 LEU A C 1
ATOM 2207 O O . LEU A 1 276 ? 5.523 20.377 83.467 1.00 48.52 275 LEU A O 1
ATOM 2220 N N . TYR A 1 278 ? 5.243 19.514 80.408 1.00 49.15 277 TYR A N 1
ATOM 2221 C CA . TYR A 1 278 ? 4.357 20.180 79.495 1.00 49.86 277 TYR A CA 1
ATOM 2222 C C . TYR A 1 278 ? 3.879 21.525 79.993 1.00 50.67 277 TYR A C 1
ATOM 2223 O O . TYR A 1 278 ? 3.823 22.489 79.265 1.00 50.69 277 TYR A O 1
ATOM 2232 N N . VAL A 1 279 ? 3.535 21.574 81.262 1.00 51.42 278 VAL A N 1
ATOM 2233 C CA . VAL A 1 279 ? 3.002 22.764 81.910 1.00 52.78 278 VAL A CA 1
ATOM 2234 C C . VAL A 1 279 ? 4.053 23.833 82.191 1.00 53.19 278 VAL A C 1
ATOM 2235 O O . VAL A 1 279 ? 3.738 25.028 82.168 1.00 53.62 278 VAL A O 1
ATOM 2239 N N . ASN A 1 280 ? 5.269 23.414 82.460 1.00 53.41 279 ASN A N 1
ATOM 2240 C CA . ASN A 1 280 ? 6.370 24.330 82.508 1.00 53.55 279 ASN A CA 1
ATOM 2241 C C . ASN A 1 280 ? 6.825 24.967 81.206 1.00 53.68 279 ASN A C 1
ATOM 2242 O O . ASN A 1 280 ? 7.476 25.997 81.236 1.00 53.64 279 ASN A O 1
ATOM 2247 N N . CYS A 1 281 ? 6.515 24.357 80.069 1.00 53.75 280 CYS A N 1
ATOM 2248 C CA . CYS A 1 281 ? 6.816 24.983 78.801 1.00 54.04 280 CYS A CA 1
ATOM 2249 C C . CYS A 1 281 ? 5.797 26.037 78.571 1.00 54.20 280 CYS A C 1
ATOM 2250 O O . CYS A 1 281 ? 6.034 27.030 77.920 1.00 54.26 280 CYS A O 1
ATOM 2253 N N . VAL A 1 282 ? 4.638 25.784 79.119 1.00 53.91 281 VAL A N 1
ATOM 2254 C CA . VAL A 1 282 ? 3.446 26.245 78.511 1.00 54.19 281 VAL A CA 1
ATOM 2255 C C . VAL A 1 282 ? 3.263 27.662 78.930 1.00 54.15 281 VAL A C 1
ATOM 2256 O O . VAL A 1 282 ? 2.486 28.370 78.343 1.00 54.20 281 VAL A O 1
ATOM 2260 N N . LYS A 1 283 ? 3.992 28.077 79.961 1.00 20.00 282 LYS A N 1
ATOM 2261 C CA . LYS A 1 283 ? 3.901 29.442 80.463 1.00 20.00 282 LYS A CA 1
ATOM 2262 C C . LYS A 1 283 ? 4.547 30.429 79.497 1.00 20.00 282 LYS A C 1
ATOM 2263 O O . LYS A 1 283 ? 5.724 30.765 79.632 1.00 20.00 282 LYS A O 1
ATOM 2269 N N . GLY B 1 1 ? 0.803 -4.264 103.198 1.00 33.23 0 GLY B N 1
ATOM 2270 C CA . GLY B 1 1 ? 1.372 -3.908 101.907 1.00 33.54 0 GLY B CA 1
ATOM 2271 C C . GLY B 1 1 ? 1.118 -2.479 101.456 1.00 33.69 0 GLY B C 1
ATOM 2272 O O . GLY B 1 1 ? 0.004 -2.053 101.204 1.00 33.87 0 GLY B O 1
ATOM 2281 N N . ASP B 1 3 ? 1.538 1.479 99.727 1.00 35.37 2 ASP B N 1
ATOM 2282 C CA . ASP B 1 3 ? 1.747 2.213 98.470 1.00 35.92 2 ASP B CA 1
ATOM 2283 C C . ASP B 1 3 ? 1.671 3.725 98.708 1.00 36.02 2 ASP B C 1
ATOM 2284 O O . ASP B 1 3 ? 0.601 4.280 98.973 1.00 36.13 2 ASP B O 1
ATOM 2289 N N . LEU B 1 4 ? 2.813 4.407 98.571 1.00 36.07 3 LEU B N 1
ATOM 2290 C CA . LEU B 1 4 ? 2.939 5.815 98.919 1.00 35.54 3 LEU B CA 1
ATOM 2291 C C . LEU B 1 4 ? 2.805 6.735 97.734 1.00 35.86 3 LEU B C 1
ATOM 2292 O O . LEU B 1 4 ? 2.837 7.929 97.868 1.00 36.09 3 LEU B O 1
ATOM 2297 N N . SER B 1 5 ? 2.626 6.155 96.566 1.00 35.70 4 SER B N 1
ATOM 2298 C CA . SER B 1 5 ? 2.766 6.892 95.293 1.00 35.34 4 SER B CA 1
ATOM 2299 C C . SER B 1 5 ? 1.815 8.079 95.122 1.00 34.65 4 SER B C 1
ATOM 2300 O O . SER B 1 5 ? 2.036 8.924 94.263 1.00 34.22 4 SER B O 1
ATOM 2303 N N . ARG B 1 6 ? 0.783 8.148 95.955 1.00 33.98 5 ARG B N 1
ATOM 2304 C CA . ARG B 1 6 ? -0.253 9.158 95.818 1.00 33.98 5 ARG B CA 1
ATOM 2305 C C . ARG B 1 6 ? -0.102 10.224 96.900 1.00 33.85 5 ARG B C 1
ATOM 2306 O O . ARG B 1 6 ? -0.937 11.114 97.047 1.00 33.45 5 ARG B O 1
ATOM 2314 N N . ILE B 1 7 ? 1.020 10.149 97.613 1.00 34.36 6 ILE B N 1
ATOM 2315 C CA . ILE B 1 7 ? 1.297 10.995 98.766 1.00 34.15 6 ILE B CA 1
ATOM 2316 C C . ILE B 1 7 ? 1.122 12.489 98.491 1.00 34.33 6 ILE B C 1
ATOM 2317 O O . ILE B 1 7 ? 0.741 13.244 99.382 1.00 35.36 6 ILE B O 1
ATOM 2322 N N . ASN B 1 8 ? 1.392 12.913 97.271 1.00 34.23 7 ASN B N 1
ATOM 2323 C CA . ASN B 1 8 ? 1.311 14.318 96.917 1.00 34.87 7 ASN B CA 1
ATOM 2324 C C . ASN B 1 8 ? -0.123 14.821 96.904 1.00 35.36 7 ASN B C 1
ATOM 2325 O O . ASN B 1 8 ? -0.356 16.033 96.792 1.00 35.40 7 ASN B O 1
ATOM 2330 N N . THR B 1 9 ? -1.092 13.908 96.994 1.00 35.99 8 THR B N 1
ATOM 2331 C CA . THR B 1 9 ? -2.499 14.332 96.982 1.00 36.50 8 THR B CA 1
ATOM 2332 C C . THR B 1 9 ? -3.155 14.238 98.363 1.00 36.63 8 THR B C 1
ATOM 2333 O O . THR B 1 9 ? -4.293 14.681 98.548 1.00 36.61 8 THR B O 1
ATOM 2337 N N . TRP B 1 10 ? -2.420 13.686 99.330 1.00 36.93 9 TRP B N 1
ATOM 2338 C CA . TRP B 1 10 ? -2.881 13.575 100.703 1.00 36.72 9 TRP B CA 1
ATOM 2339 C C . TRP B 1 10 ? -3.102 14.953 101.311 1.00 37.45 9 TRP B C 1
ATOM 2340 O O . TRP B 1 10 ? -2.367 15.907 101.021 1.00 37.39 9 TRP B O 1
ATOM 2351 N N . LYS B 1 11 ? -4.143 15.051 102.136 1.00 38.33 10 LYS B N 1
ATOM 2352 C CA . LYS B 1 11 ? -4.410 16.191 102.991 1.00 38.64 10 LYS B CA 1
ATOM 2353 C C . LYS B 1 11 ? -3.763 16.036 104.357 1.00 38.88 10 LYS B C 1
ATOM 2354 O O . LYS B 1 11 ? -3.320 14.977 104.703 1.00 38.78 10 LYS B O 1
ATOM 2360 N N . SER B 1 12 ? -3.717 17.113 105.120 1.00 39.19 11 SER B N 1
ATOM 2361 C CA . SER B 1 12 ? -3.040 17.186 106.422 1.00 39.75 11 SER B CA 1
ATOM 2362 C C . SER B 1 12 ? -3.281 16.013 107.374 1.00 39.70 11 SER B C 1
ATOM 2363 O O . SER B 1 12 ? -2.325 15.407 107.857 1.00 39.93 11 SER B O 1
ATOM 2366 N N . LYS B 1 13 ? -4.547 15.697 107.635 1.00 39.71 12 LYS B N 1
ATOM 2367 C CA . LYS B 1 13 ? -4.917 14.601 108.537 1.00 39.92 12 LYS B CA 1
ATOM 2368 C C . LYS B 1 13 ? -4.201 13.275 108.230 1.00 39.90 12 LYS B C 1
ATOM 2369 O O . LYS B 1 13 ? -3.614 12.662 109.123 1.00 39.86 12 LYS B O 1
ATOM 2375 N N . GLN B 1 14 ? -4.258 12.844 106.972 1.00 39.91 13 GLN B N 1
ATOM 2376 C CA . GLN B 1 14 ? -3.648 11.578 106.535 1.00 40.24 13 GLN B CA 1
ATOM 2377 C C . GLN B 1 14 ? -2.110 11.576 106.569 1.00 40.54 13 GLN B C 1
ATOM 2378 O O . GLN B 1 14 ? -1.485 10.562 106.912 1.00 40.78 13 GLN B O 1
ATOM 2384 N N . LEU B 1 15 ? -1.513 12.705 106.196 1.00 40.50 14 LEU B N 1
ATOM 2385 C CA . LEU B 1 15 ? -0.063 12.875 106.277 1.00 40.56 14 LEU B CA 1
ATOM 2386 C C . LEU B 1 15 ? 0.413 12.914 107.721 1.00 40.94 14 LEU B C 1
ATOM 2387 O O . LEU B 1 15 ? 1.381 12.225 108.069 1.00 41.57 14 LEU B O 1
ATOM 2392 N N . LYS B 1 16 ? -0.283 13.691 108.546 1.00 40.76 15 LYS B N 1
ATOM 2393 C CA . LYS B 1 16 ? 0.077 13.839 109.949 1.00 40.78 15 LYS B CA 1
ATOM 2394 C C . LYS B 1 16 ? 0.051 12.536 110.662 1.00 40.63 15 LYS B C 1
ATOM 2395 O O . LYS B 1 16 ? 0.902 12.238 111.450 1.00 40.81 15 LYS B O 1
ATOM 2401 N N . SER B 1 17 ? -0.944 11.747 110.360 1.00 40.37 16 SER B N 1
ATOM 2402 C CA . SER B 1 17 ? -1.038 10.447 110.920 1.00 40.23 16 SER B CA 1
ATOM 2403 C C . SER B 1 17 ? 0.073 9.593 110.436 1.00 40.08 16 SER B C 1
ATOM 2404 O O . SER B 1 17 ? 0.690 8.902 111.205 1.00 40.76 16 SER B O 1
ATOM 2407 N N . PHE B 1 18 ? 0.329 9.634 109.139 1.00 39.85 17 PHE B N 1
ATOM 2408 C CA . PHE B 1 18 ? 1.345 8.801 108.529 1.00 39.36 17 PHE B CA 1
ATOM 2409 C C . PHE B 1 18 ? 2.676 9.035 109.178 1.00 39.45 17 PHE B C 1
ATOM 2410 O O . PHE B 1 18 ? 3.429 8.121 109.440 1.00 39.00 17 PHE B O 1
ATOM 2418 N N . LEU B 1 19 ? 2.948 10.292 109.421 1.00 39.79 18 LEU B N 1
ATOM 2419 C CA . LEU B 1 19 ? 4.229 10.678 109.932 1.00 40.63 18 LEU B CA 1
ATOM 2420 C C . LEU B 1 19 ? 4.438 10.312 111.399 1.00 41.50 18 LEU B C 1
ATOM 2421 O O . LEU B 1 19 ? 5.549 10.244 111.876 1.00 41.94 18 LEU B O 1
ATOM 2426 N N . SER B 1 20 ? 3.345 10.067 112.093 1.00 42.07 19 SER B N 1
ATOM 2427 C CA . SER B 1 20 ? 3.314 9.516 113.444 1.00 42.89 19 SER B CA 1
ATOM 2428 C C . SER B 1 20 ? 3.555 8.008 113.465 1.00 43.22 19 SER B C 1
ATOM 2429 O O . SER B 1 20 ? 4.057 7.476 114.460 1.00 44.00 19 SER B O 1
ATOM 2432 N N . SER B 1 21 ? 3.176 7.322 112.385 1.00 43.08 20 SER B N 1
ATOM 2433 C CA . SER B 1 21 ? 3.258 5.859 112.316 1.00 42.82 20 SER B CA 1
ATOM 2434 C C . SER B 1 21 ? 4.697 5.314 112.296 1.00 42.80 20 SER B C 1
ATOM 2435 O O . SER B 1 21 ? 5.671 6.057 112.053 1.00 42.69 20 SER B O 1
ATOM 2438 N N . LYS B 1 22 ? 4.813 4.019 112.502 1.00 42.61 21 LYS B N 1
ATOM 2439 C CA . LYS B 1 22 ? 6.077 3.335 112.424 1.00 42.53 21 LYS B CA 1
ATOM 2440 C C . LYS B 1 22 ? 6.538 3.138 110.994 1.00 42.34 21 LYS B C 1
ATOM 2441 O O . LYS B 1 22 ? 7.612 2.625 110.749 1.00 42.34 21 LYS B O 1
ATOM 2447 N N . ASP B 1 23 ? 5.689 3.510 110.054 1.00 41.96 22 ASP B N 1
ATOM 2448 C CA . ASP B 1 23 ? 5.934 3.298 108.625 1.00 41.59 22 ASP B CA 1
ATOM 2449 C C . ASP B 1 23 ? 6.526 4.511 107.928 1.00 41.04 22 ASP B C 1
ATOM 2450 O O . ASP B 1 23 ? 6.864 4.442 106.744 1.00 41.07 22 ASP B O 1
ATOM 2455 N N . THR B 1 24 ? 6.694 5.595 108.625 1.00 40.15 23 THR B N 1
ATOM 2456 C CA . THR B 1 24 ? 6.865 6.795 107.916 1.00 39.10 23 THR B CA 1
ATOM 2457 C C . THR B 1 24 ? 8.107 6.846 107.026 1.00 38.62 23 THR B C 1
ATOM 2458 O O . THR B 1 24 ? 8.119 7.591 106.084 1.00 38.51 23 THR B O 1
ATOM 2462 N N . PHE B 1 25 ? 9.149 6.074 107.309 1.00 37.70 24 PHE B N 1
ATOM 2463 C CA . PHE B 1 25 ? 10.362 6.163 106.486 1.00 36.89 24 PHE B CA 1
ATOM 2464 C C . PHE B 1 25 ? 10.722 4.846 105.804 1.00 36.40 24 PHE B C 1
ATOM 2465 O O . PHE B 1 25 ? 11.861 4.645 105.378 1.00 36.45 24 PHE B O 1
ATOM 2473 N N . LYS B 1 26 ? 9.712 4.016 105.621 1.00 35.55 25 LYS B N 1
ATOM 2474 C CA . LYS B 1 26 ? 9.883 2.746 104.954 1.00 34.69 25 LYS B CA 1
ATOM 2475 C C . LYS B 1 26 ? 9.743 2.934 103.466 1.00 34.19 25 LYS B C 1
ATOM 2476 O O . LYS B 1 26 ? 9.150 3.890 103.013 1.00 34.05 25 LYS B O 1
ATOM 2482 N N . ALA B 1 27 ? 10.293 2.010 102.704 1.00 33.79 26 ALA B N 1
ATOM 2483 C CA . ALA B 1 27 ? 10.044 2.004 101.248 1.00 33.53 26 ALA B CA 1
ATOM 2484 C C . ALA B 1 27 ? 8.724 1.289 100.984 1.00 33.86 26 ALA B C 1
ATOM 2485 O O . ALA B 1 27 ? 8.380 0.358 101.722 1.00 33.98 26 ALA B O 1
ATOM 2487 N N . ASP B 1 28 ? 7.981 1.698 99.948 1.00 34.05 27 ASP B N 1
ATOM 2488 C CA . ASP B 1 28 ? 6.694 1.037 99.635 1.00 34.22 27 ASP B CA 1
ATOM 2489 C C . ASP B 1 28 ? 6.856 -0.243 98.780 1.00 34.05 27 ASP B C 1
ATOM 2490 O O . ASP B 1 28 ? 7.977 -0.745 98.614 1.00 33.79 27 ASP B O 1
ATOM 2495 N N . VAL B 1 29 ? 5.746 -0.762 98.242 1.00 34.05 28 VAL B N 1
ATOM 2496 C CA . VAL B 1 29 ? 5.779 -1.956 97.367 1.00 34.18 28 VAL B CA 1
ATOM 2497 C C . VAL B 1 29 ? 6.493 -1.730 96.029 1.00 34.54 28 VAL B C 1
ATOM 2498 O O . VAL B 1 29 ? 6.900 -2.694 95.374 1.00 34.92 28 VAL B O 1
ATOM 2502 N N . HIS B 1 30 ? 6.619 -0.471 95.604 1.00 34.55 29 HIS B N 1
ATOM 2503 C CA . HIS B 1 30 ? 7.394 -0.157 94.402 1.00 34.26 29 HIS B CA 1
ATOM 2504 C C . HIS B 1 30 ? 8.842 0.108 94.776 1.00 33.96 29 HIS B C 1
ATOM 2505 O O . HIS B 1 30 ? 9.689 0.282 93.913 1.00 33.92 29 HIS B O 1
ATOM 2512 N N . GLY B 1 31 ? 9.125 0.128 96.075 1.00 33.54 30 GLY B N 1
ATOM 2513 C CA . GLY B 1 31 ? 10.479 0.333 96.553 1.00 32.92 30 GLY B CA 1
ATOM 2514 C C . GLY B 1 31 ? 10.862 1.783 96.769 1.00 32.80 30 GLY B C 1
ATOM 2515 O O . GLY B 1 31 ? 12.047 2.085 96.862 1.00 32.53 30 GLY B O 1
ATOM 2516 N N . HIS B 1 32 ? 9.879 2.679 96.863 1.00 33.00 31 HIS B N 1
ATOM 2517 C CA . HIS B 1 32 ? 10.162 4.106 97.107 1.00 33.51 31 HIS B CA 1
ATOM 2518 C C . HIS B 1 32 ? 9.625 4.610 98.439 1.00 33.56 31 HIS B C 1
ATOM 2519 O O . HIS B 1 32 ? 8.556 4.195 98.896 1.00 34.43 31 HIS B O 1
ATOM 2526 N N . SER B 1 33 ? 10.362 5.538 99.036 1.00 33.54 32 SER B N 1
ATOM 2527 C CA . SER B 1 33 ? 9.920 6.237 100.232 1.00 33.51 32 SER B CA 1
ATOM 2528 C C . SER B 1 33 ? 9.052 7.452 99.874 1.00 33.24 32 SER B C 1
ATOM 2529 O O . SER B 1 33 ? 8.930 7.832 98.701 1.00 33.43 32 SER B O 1
ATOM 2532 N N . ALA B 1 34 ? 8.466 8.058 100.902 1.00 32.98 33 ALA B N 1
ATOM 2533 C CA . ALA B 1 34 ? 7.690 9.282 100.775 1.00 32.77 33 ALA B CA 1
ATOM 2534 C C . ALA B 1 34 ? 8.522 10.466 100.260 1.00 33.01 33 ALA B C 1
ATOM 2535 O O . ALA B 1 34 ? 8.031 11.261 99.443 1.00 33.45 33 ALA B O 1
ATOM 2537 N N . SER B 1 35 ? 9.757 10.600 100.739 1.00 33.11 34 SER B N 1
ATOM 2538 C CA . SER B 1 35 ? 10.688 11.648 100.251 1.00 33.59 34 SER B CA 1
ATOM 2539 C C . SER B 1 35 ? 10.897 11.510 98.724 1.00 33.51 34 SER B C 1
ATOM 2540 O O . SER B 1 35 ? 10.805 12.500 97.976 1.00 33.40 34 SER B O 1
ATOM 2543 N N . TYR B 1 36 ? 11.128 10.274 98.263 1.00 33.30 35 TYR B N 1
ATOM 2544 C CA . TYR B 1 36 ? 11.257 9.993 96.838 1.00 33.00 35 TYR B CA 1
ATOM 2545 C C . TYR B 1 36 ? 10.082 10.568 96.005 1.00 32.66 35 TYR B C 1
ATOM 2546 O O . TYR B 1 36 ? 10.314 11.311 95.037 1.00 32.32 35 TYR B O 1
ATOM 2555 N N . TYR B 1 37 ? 8.837 10.241 96.362 1.00 31.48 36 TYR B N 1
ATOM 2556 C CA . TYR B 1 37 ? 7.677 10.809 95.630 1.00 31.20 36 TYR B CA 1
ATOM 2557 C C . TYR B 1 37 ? 7.534 12.349 95.706 1.00 30.70 36 TYR B C 1
ATOM 2558 O O . TYR B 1 37 ? 7.111 12.978 94.739 1.00 30.27 36 TYR B O 1
ATOM 2567 N N . ALA B 1 38 ? 7.898 12.941 96.844 1.00 30.60 37 ALA B N 1
ATOM 2568 C CA . ALA B 1 38 ? 7.780 14.401 97.056 1.00 30.14 37 ALA B CA 1
ATOM 2569 C C . ALA B 1 38 ? 8.771 15.104 96.178 1.00 30.13 37 ALA B C 1
ATOM 2570 O O . ALA B 1 38 ? 8.442 16.093 95.508 1.00 30.39 37 ALA B O 1
ATOM 2572 N N . ILE B 1 39 ? 9.988 14.573 96.173 1.00 29.72 38 ILE B N 1
ATOM 2573 C CA . ILE B 1 39 ? 11.029 15.079 95.305 1.00 29.19 38 ILE B CA 1
ATOM 2574 C C . ILE B 1 39 ? 10.672 14.941 93.825 1.00 30.02 38 ILE B C 1
ATOM 2575 O O . ILE B 1 39 ? 10.817 15.906 93.050 1.00 30.76 38 ILE B O 1
ATOM 2580 N N . ALA B 1 40 ? 10.212 13.756 93.426 1.00 30.03 39 ALA B N 1
ATOM 2581 C CA . ALA B 1 40 ? 9.901 13.492 92.035 1.00 30.30 39 ALA B CA 1
ATOM 2582 C C . ALA B 1 40 ? 8.851 14.476 91.479 1.00 31.33 39 ALA B C 1
ATOM 2583 O O . ALA B 1 40 ? 8.921 14.887 90.307 1.00 31.26 39 ALA B O 1
ATOM 2585 N N . ASP B 1 41 ? 7.886 14.856 92.317 1.00 32.77 40 ASP B N 1
ATOM 2586 C CA . ASP B 1 41 ? 6.860 15.839 91.930 1.00 34.33 40 ASP B CA 1
ATOM 2587 C C . ASP B 1 41 ? 7.258 17.301 92.150 1.00 33.68 40 ASP B C 1
ATOM 2588 O O . ASP B 1 41 ? 6.431 18.190 91.955 1.00 33.74 40 ASP B O 1
ATOM 2593 N N . ASN B 1 42 ? 8.511 17.548 92.541 1.00 33.23 41 ASN B N 1
ATOM 2594 C CA . ASN B 1 42 ? 8.952 18.889 92.956 1.00 33.11 41 ASN B CA 1
ATOM 2595 C C . ASN B 1 42 ? 8.046 19.503 94.044 1.00 32.78 41 ASN B C 1
ATOM 2596 O O . ASN B 1 42 ? 7.706 20.698 93.997 1.00 33.00 41 ASN B O 1
ATOM 2601 N N . ASN B 1 43 ? 7.621 18.683 95.006 1.00 32.11 42 ASN B N 1
ATOM 2602 C CA . ASN B 1 43 ? 6.710 19.159 96.051 1.00 31.74 42 ASN B CA 1
ATOM 2603 C C . ASN B 1 43 ? 7.529 19.664 97.224 1.00 31.49 42 ASN B C 1
ATOM 2604 O O . ASN B 1 43 ? 7.758 18.943 98.204 1.00 31.08 42 ASN B O 1
ATOM 2609 N N . VAL B 1 44 ? 7.993 20.903 97.083 1.00 31.56 43 VAL B N 1
ATOM 2610 C CA . VAL B 1 44 ? 8.956 21.506 97.995 1.00 31.22 43 VAL B CA 1
ATOM 2611 C C . VAL B 1 44 ? 8.426 21.519 99.421 1.00 31.62 43 VAL B C 1
ATOM 2612 O O . VAL B 1 44 ? 9.144 21.120 100.360 1.00 32.60 43 VAL B O 1
ATOM 2616 N N . ARG B 1 45 ? 7.168 21.950 99.558 1.00 31.45 44 ARG B N 1
ATOM 2617 C CA . ARG B 1 45 ? 6.449 22.046 100.830 1.00 30.61 44 ARG B CA 1
ATOM 2618 C C . ARG B 1 45 ? 6.358 20.679 101.511 1.00 30.51 44 ARG B C 1
ATOM 2619 O O . ARG B 1 45 ? 6.604 20.573 102.721 1.00 30.21 44 ARG B O 1
ATOM 2627 N N . LEU B 1 46 ? 6.005 19.645 100.749 1.00 30.50 45 LEU B N 1
ATOM 2628 C CA . LEU B 1 46 ? 5.965 18.282 101.286 1.00 30.88 45 LEU B CA 1
ATOM 2629 C C . LEU B 1 46 ? 7.350 17.798 101.659 1.00 31.18 45 LEU B C 1
ATOM 2630 O O . LEU B 1 46 ? 7.542 17.279 102.764 1.00 32.12 45 LEU B O 1
ATOM 2635 N N . VAL B 1 47 ? 8.315 17.969 100.756 1.00 31.47 46 VAL B N 1
ATOM 2636 C CA . VAL B 1 47 ? 9.721 17.606 101.044 1.00 31.40 46 VAL B CA 1
ATOM 2637 C C . VAL B 1 47 ? 10.149 18.118 102.405 1.00 31.58 46 VAL B C 1
ATOM 2638 O O . VAL B 1 47 ? 10.681 17.353 103.222 1.00 32.35 46 VAL B O 1
ATOM 2642 N N . CYS B 1 48 ? 9.912 19.410 102.646 1.00 31.44 47 CYS B N 1
ATOM 2643 C CA . CYS B 1 48 ? 10.313 20.062 103.881 1.00 31.37 47 CYS B CA 1
ATOM 2644 C C . CYS B 1 48 ? 9.585 19.517 105.092 1.00 31.56 47 CYS B C 1
ATOM 2645 O O . CYS B 1 48 ? 10.176 19.334 106.165 1.00 32.80 47 CYS B O 1
ATOM 2648 N N . THR B 1 49 ? 8.300 19.253 104.936 1.00 31.96 48 THR B N 1
ATOM 2649 C CA . THR B 1 49 ? 7.514 18.643 106.010 1.00 31.36 48 THR B CA 1
ATOM 2650 C C . THR B 1 49 ? 8.137 17.280 106.355 1.00 31.12 48 THR B C 1
ATOM 2651 O O . THR B 1 49 ? 8.309 16.952 107.517 1.00 30.42 48 THR B O 1
ATOM 2655 N N . LEU B 1 50 ? 8.520 16.520 105.333 1.00 31.41 49 LEU B N 1
ATOM 2656 C CA . LEU B 1 50 ? 9.184 15.232 105.555 1.00 32.22 49 LEU B CA 1
ATOM 2657 C C . LEU B 1 50 ? 10.529 15.421 106.247 1.00 32.33 49 LEU B C 1
ATOM 2658 O O . LEU B 1 50 ? 10.860 14.667 107.162 1.00 33.07 49 LEU B O 1
ATOM 2663 N N . LEU B 1 51 ? 11.283 16.440 105.840 1.00 32.07 50 LEU B N 1
ATOM 2664 C CA . LEU B 1 51 ? 12.553 16.738 106.471 1.00 31.98 50 LEU B CA 1
ATOM 2665 C C . LEU B 1 51 ? 12.392 17.136 107.930 1.00 31.86 50 LEU B C 1
ATOM 2666 O O . LEU B 1 51 ? 13.195 16.701 108.772 1.00 31.67 50 LEU B O 1
ATOM 2671 N N . ASN B 1 52 ? 11.367 17.951 108.217 1.00 31.85 51 ASN B N 1
ATOM 2672 C CA . ASN B 1 52 ? 11.042 18.386 109.598 1.00 31.55 51 ASN B CA 1
ATOM 2673 C C . ASN B 1 52 ? 10.692 17.203 110.499 1.00 31.52 51 ASN B C 1
ATOM 2674 O O . ASN B 1 52 ? 10.914 17.250 111.702 1.00 31.95 51 ASN B O 1
ATOM 2679 N N . ALA B 1 53 ? 10.122 16.153 109.915 1.00 31.58 52 ALA B N 1
ATOM 2680 C CA . ALA B 1 53 ? 9.792 14.925 110.648 1.00 31.73 52 ALA B CA 1
ATOM 2681 C C . ALA B 1 53 ? 10.999 13.976 110.807 1.00 32.16 52 ALA B C 1
ATOM 2682 O O . ALA B 1 53 ? 10.896 12.970 111.493 1.00 32.67 52 ALA B O 1
ATOM 2684 N N . GLY B 1 54 ? 12.131 14.278 110.170 1.00 32.48 53 GLY B N 1
ATOM 2685 C CA . GLY B 1 54 ? 13.339 13.451 110.318 1.00 32.78 53 GLY B CA 1
ATOM 2686 C C . GLY B 1 54 ? 13.643 12.458 109.202 1.00 33.40 53 GLY B C 1
ATOM 2687 O O . GLY B 1 54 ? 14.289 11.417 109.439 1.00 33.56 53 GLY B O 1
ATOM 2688 N N . ALA B 1 55 ? 13.188 12.761 107.985 1.00 33.47 54 ALA B N 1
ATOM 2689 C CA . ALA B 1 55 ? 13.380 11.853 106.861 1.00 33.82 54 ALA B CA 1
ATOM 2690 C C . ALA B 1 55 ? 14.851 11.572 106.528 1.00 34.47 54 ALA B C 1
ATOM 2691 O O . ALA B 1 55 ? 15.183 10.435 106.175 1.00 35.14 54 ALA B O 1
ATOM 2693 N N . LEU B 1 56 ? 15.728 12.577 106.652 1.00 34.71 55 LEU B N 1
ATOM 2694 C CA . LEU B 1 56 ? 17.154 12.398 106.318 1.00 35.31 55 LEU B CA 1
ATOM 2695 C C . LEU B 1 56 ? 18.006 11.625 107.339 1.00 35.64 55 LEU B C 1
ATOM 2696 O O . LEU B 1 56 ? 19.154 11.239 107.051 1.00 35.08 55 LEU B O 1
ATOM 2701 N N . LYS B 1 57 ? 17.453 11.425 108.532 1.00 36.27 56 LYS B N 1
ATOM 2702 C CA . LYS B 1 57 ? 18.110 10.649 109.578 1.00 37.28 56 LYS B CA 1
ATOM 2703 C C . LYS B 1 57 ? 17.732 9.170 109.421 1.00 36.89 56 LYS B C 1
ATOM 2704 O O . LYS B 1 57 ? 18.326 8.292 110.048 1.00 37.09 56 LYS B O 1
ATOM 2710 N N . ASN B 1 58 ? 16.765 8.908 108.543 1.00 37.07 57 ASN B N 1
ATOM 2711 C CA . ASN B 1 58 ? 16.252 7.557 108.311 1.00 37.39 57 ASN B CA 1
ATOM 2712 C C . ASN B 1 58 ? 16.284 7.100 106.845 1.00 37.42 57 ASN B C 1
ATOM 2713 O O . ASN B 1 58 ? 15.432 6.332 106.418 1.00 37.66 57 ASN B O 1
ATOM 2718 N N . LEU B 1 59 ? 17.259 7.564 106.073 1.00 37.48 58 LEU B N 1
ATOM 2719 C CA . LEU B 1 59 ? 17.349 7.168 104.667 1.00 37.01 58 LEU B CA 1
ATOM 2720 C C . LEU B 1 59 ? 17.729 5.706 104.554 1.00 36.99 58 LEU B C 1
ATOM 2721 O O . LEU B 1 59 ? 18.508 5.195 105.364 1.00 37.31 58 LEU B O 1
ATOM 2726 N N . LEU B 1 60 ? 17.156 5.042 103.553 1.00 37.03 59 LEU B N 1
ATOM 2727 C CA . LEU B 1 60 ? 17.527 3.670 103.168 1.00 36.82 59 LEU B CA 1
ATOM 2728 C C . LEU B 1 60 ? 18.838 3.621 102.360 1.00 36.54 59 LEU B C 1
ATOM 2729 O O . LEU B 1 60 ? 19.265 4.632 101.800 1.00 36.28 59 LEU B O 1
ATOM 2734 N N . GLU B 1 61 ? 19.352 2.430 102.179 1.00 36.02 60 GLU B N 1
ATOM 2735 C CA . GLU B 1 61 ? 20.683 2.236 101.685 1.00 35.37 60 GLU B CA 1
ATOM 2736 C C . GLU B 1 61 ? 20.814 2.543 100.193 1.00 34.85 60 GLU B C 1
ATOM 2737 O O . GLU B 1 61 ? 21.897 2.770 99.695 1.00 35.23 60 GLU B O 1
ATOM 2743 N N . ASN B 1 62 ? 19.693 2.562 99.501 1.00 33.81 61 ASN B N 1
ATOM 2744 C CA . ASN B 1 62 ? 19.602 2.840 98.076 1.00 33.09 61 ASN B CA 1
ATOM 2745 C C . ASN B 1 62 ? 19.003 4.224 97.762 1.00 32.06 61 ASN B C 1
ATOM 2746 O O . ASN B 1 62 ? 18.642 4.492 96.610 1.00 31.96 61 ASN B O 1
ATOM 2751 N N . GLU B 1 63 ? 18.801 5.078 98.746 1.00 30.45 62 GLU B N 1
ATOM 2752 C CA . GLU B 1 63 ? 18.256 6.378 98.439 1.00 29.47 62 GLU B CA 1
ATOM 2753 C C . GLU B 1 63 ? 19.245 7.508 98.485 1.00 28.61 62 GLU B C 1
ATOM 2754 O O . GLU B 1 63 ? 19.953 7.696 99.447 1.00 28.37 62 GLU B O 1
ATOM 2760 N N . PHE B 1 64 ? 19.283 8.252 97.398 1.00 27.53 63 PHE B N 1
ATOM 2761 C CA . PHE B 1 64 ? 20.196 9.367 97.213 1.00 26.26 63 PHE B CA 1
ATOM 2762 C C . PHE B 1 64 ? 19.425 10.601 96.776 1.00 26.00 63 PHE B C 1
ATOM 2763 O O . PHE B 1 64 ? 19.366 10.895 95.580 1.00 26.41 63 PHE B O 1
ATOM 2771 N N . PRO B 1 65 ? 18.814 11.318 97.744 1.00 25.67 64 PRO B N 1
ATOM 2772 C CA . PRO B 1 65 ? 17.900 12.439 97.466 1.00 25.96 64 PRO B CA 1
ATOM 2773 C C . PRO B 1 65 ? 18.529 13.618 96.741 1.00 25.90 64 PRO B C 1
ATOM 2774 O O . PRO B 1 65 ? 17.845 14.297 95.971 1.00 26.65 64 PRO B O 1
ATOM 2778 N N . LEU B 1 66 ? 19.809 13.852 96.966 1.00 25.43 65 LEU B N 1
ATOM 2779 C CA . LEU B 1 66 ? 20.506 14.946 96.312 1.00 25.36 65 LEU B CA 1
ATOM 2780 C C . LEU B 1 66 ? 20.639 14.658 94.820 1.00 25.33 65 LEU B C 1
ATOM 2781 O O . LEU B 1 66 ? 20.365 15.525 93.986 1.00 25.16 65 LEU B O 1
ATOM 2786 N N . HIS B 1 67 ? 21.046 13.427 94.506 1.00 25.54 66 HIS B N 1
ATOM 2787 C CA . HIS B 1 67 ? 21.138 12.921 93.128 1.00 25.11 66 HIS B CA 1
ATOM 2788 C C . HIS B 1 67 ? 19.790 12.964 92.421 1.00 25.26 66 HIS B C 1
ATOM 2789 O O . HIS B 1 67 ? 19.715 13.271 91.233 1.00 25.88 66 HIS B O 1
ATOM 2796 N N . GLN B 1 68 ? 18.725 12.655 93.152 1.00 24.53 67 GLN B N 1
ATOM 2797 C CA . GLN B 1 68 ? 17.390 12.746 92.616 1.00 24.20 67 GLN B CA 1
ATOM 2798 C C . GLN B 1 68 ? 16.957 14.209 92.400 1.00 23.97 67 GLN B C 1
ATOM 2799 O O . GLN B 1 68 ? 16.381 14.544 91.362 1.00 24.05 67 GLN B O 1
ATOM 2805 N N . ALA B 1 69 ? 17.212 15.068 93.388 1.00 24.17 68 ALA B N 1
ATOM 2806 C CA . ALA B 1 69 ? 16.856 16.486 93.285 1.00 24.19 68 ALA B CA 1
ATOM 2807 C C . ALA B 1 69 ? 17.631 17.188 92.160 1.00 24.53 68 ALA B C 1
ATOM 2808 O O . ALA B 1 69 ? 17.149 18.163 91.600 1.00 25.10 68 ALA B O 1
ATOM 2810 N N . ALA B 1 70 ? 18.817 16.670 91.822 1.00 24.43 69 ALA B N 1
ATOM 2811 C CA . ALA B 1 70 ? 19.673 17.241 90.749 1.00 24.45 69 ALA B CA 1
ATOM 2812 C C . ALA B 1 70 ? 19.080 17.135 89.334 1.00 24.34 69 ALA B C 1
ATOM 2813 O O . ALA B 1 70 ? 19.467 17.901 88.430 1.00 23.39 69 ALA B O 1
ATOM 2815 N N . THR B 1 71 ? 18.128 16.210 89.161 1.00 24.30 70 THR B N 1
ATOM 2816 C CA . THR B 1 71 ? 17.402 16.050 87.894 1.00 24.48 70 THR B CA 1
ATOM 2817 C C . THR B 1 71 ? 16.241 17.039 87.738 1.00 23.98 70 THR B C 1
ATOM 2818 O O . THR B 1 71 ? 15.677 17.162 86.670 1.00 24.72 70 THR B O 1
ATOM 2822 N N . LEU B 1 72 ? 15.877 17.744 88.796 1.00 24.15 71 LEU B N 1
ATOM 2823 C CA . LEU B 1 72 ? 14.799 18.753 88.724 1.00 23.88 71 LEU B CA 1
ATOM 2824 C C . LEU B 1 72 ? 15.324 20.071 88.183 1.00 24.26 71 LEU B C 1
ATOM 2825 O O . LEU B 1 72 ? 16.413 20.494 88.553 1.00 24.50 71 LEU B O 1
ATOM 2830 N N . GLU B 1 73 ? 14.530 20.748 87.363 1.00 25.04 72 GLU B N 1
ATOM 2831 C CA . GLU B 1 73 ? 14.894 22.069 86.850 1.00 25.72 72 GLU B CA 1
ATOM 2832 C C . GLU B 1 73 ? 14.903 23.172 87.932 1.00 26.01 72 GLU B C 1
ATOM 2833 O O . GLU B 1 73 ? 15.821 24.003 87.970 1.00 26.41 72 GLU B O 1
ATOM 2839 N N . ASP B 1 74 ? 13.884 23.187 88.790 1.00 25.43 73 ASP B N 1
ATOM 2840 C CA . ASP B 1 74 ? 13.877 24.027 89.986 1.00 24.75 73 ASP B CA 1
ATOM 2841 C C . ASP B 1 74 ? 14.984 23.531 90.965 1.00 24.25 73 ASP B C 1
ATOM 2842 O O . ASP B 1 74 ? 15.005 22.367 91.390 1.00 24.27 73 ASP B O 1
ATOM 2847 N N . THR B 1 75 ? 15.901 24.417 91.311 1.00 23.29 74 THR B N 1
ATOM 2848 C CA . THR B 1 75 ? 17.024 24.054 92.170 1.00 23.43 74 THR B CA 1
ATOM 2849 C C . THR B 1 75 ? 16.723 24.107 93.669 1.00 23.51 74 THR B C 1
ATOM 2850 O O . THR B 1 75 ? 17.625 23.935 94.476 1.00 23.59 74 THR B O 1
ATOM 2854 N N . LYS B 1 76 ? 15.470 24.364 94.033 1.00 23.77 75 LYS B N 1
ATOM 2855 C CA . LYS B 1 76 ? 15.103 24.651 95.419 1.00 23.94 75 LYS B CA 1
ATOM 2856 C C . LYS B 1 76 ? 15.309 23.466 96.370 1.00 23.33 75 LYS B C 1
ATOM 2857 O O . LYS B 1 76 ? 15.840 23.653 97.440 1.00 22.56 75 LYS B O 1
ATOM 2863 N N . ILE B 1 77 ? 14.895 22.256 95.980 1.00 23.49 76 ILE B N 1
ATOM 2864 C CA . ILE B 1 77 ? 15.133 21.051 96.812 1.00 23.38 76 ILE B CA 1
ATOM 2865 C C . ILE B 1 77 ? 16.638 20.825 97.005 1.00 23.79 76 ILE B C 1
ATOM 2866 O O . ILE B 1 77 ? 17.074 20.421 98.084 1.00 24.67 76 ILE B O 1
ATOM 2871 N N . VAL B 1 78 ? 17.431 21.097 95.969 1.00 23.68 77 VAL B N 1
ATOM 2872 C CA . VAL B 1 78 ? 18.880 20.950 96.052 1.00 23.80 77 VAL B CA 1
ATOM 2873 C C . VAL B 1 78 ? 19.436 21.931 97.104 1.00 23.73 77 VAL B C 1
ATOM 2874 O O . VAL B 1 78 ? 20.204 21.537 97.982 1.00 23.21 77 VAL B O 1
ATOM 2878 N N . LYS B 1 79 ? 19.027 23.195 97.026 1.00 23.55 78 LYS B N 1
ATOM 2879 C CA . LYS B 1 79 ? 19.356 24.149 98.071 1.00 24.07 78 LYS B CA 1
ATOM 2880 C C . LYS B 1 79 ? 18.925 23.642 99.444 1.00 24.16 78 LYS B C 1
ATOM 2881 O O . LYS B 1 79 ? 19.723 23.639 100.375 1.00 24.33 78 LYS B O 1
ATOM 2887 N N . ILE B 1 80 ? 17.680 23.183 99.566 1.00 24.41 79 ILE B N 1
ATOM 2888 C CA . ILE B 1 80 ? 17.170 22.738 100.865 1.00 24.46 79 ILE B CA 1
ATOM 2889 C C . ILE B 1 80 ? 18.030 21.596 101.416 1.00 24.41 79 ILE B C 1
ATOM 2890 O O . ILE B 1 80 ? 18.409 21.632 102.578 1.00 24.82 79 ILE B O 1
ATOM 2895 N N . LEU B 1 81 ? 18.315 20.589 100.585 1.00 24.58 80 LEU B N 1
ATOM 2896 C CA . LEU B 1 81 ? 19.089 19.393 100.982 1.00 25.01 80 LEU B CA 1
ATOM 2897 C C . LEU B 1 81 ? 20.538 19.685 101.388 1.00 25.66 80 LEU B C 1
ATOM 2898 O O . LEU B 1 81 ? 21.112 19.006 102.252 1.00 26.30 80 LEU B O 1
ATOM 2903 N N . LEU B 1 82 ? 21.135 20.687 100.760 1.00 26.07 81 LEU B N 1
ATOM 2904 C CA . LEU B 1 82 ? 22.495 21.116 101.110 1.00 26.13 81 LEU B CA 1
ATOM 2905 C C . LEU B 1 82 ? 22.471 21.830 102.459 1.00 26.78 81 LEU B C 1
ATOM 2906 O O . LEU B 1 82 ? 23.334 21.606 103.305 1.00 26.63 81 LEU B O 1
ATOM 2911 N N . PHE B 1 83 ? 21.454 22.662 102.670 1.00 27.57 82 PHE B N 1
ATOM 2912 C CA . PHE B 1 83 ? 21.256 23.327 103.944 1.00 28.45 82 PHE B CA 1
ATOM 2913 C C . PHE B 1 83 ? 21.076 22.312 105.074 1.00 28.74 82 PHE B C 1
ATOM 2914 O O . PHE B 1 83 ? 21.495 22.543 106.200 1.00 29.02 82 PHE B O 1
ATOM 2922 N N . SER B 1 84 ? 20.461 21.180 104.757 1.00 29.16 83 SER B N 1
ATOM 2923 C CA . SER B 1 84 ? 20.217 20.124 105.722 1.00 29.55 83 SER B CA 1
ATOM 2924 C C . SER B 1 84 ? 21.473 19.324 106.017 1.00 29.69 83 SER B C 1
ATOM 2925 O O . SER B 1 84 ? 21.485 18.468 106.911 1.00 30.19 83 SER B O 1
ATOM 2928 N N . GLY B 1 85 ? 22.528 19.578 105.257 1.00 29.61 84 GLY B N 1
ATOM 2929 C CA . GLY B 1 85 ? 23.807 18.965 105.548 1.00 29.45 84 GLY B CA 1
ATOM 2930 C C . GLY B 1 85 ? 24.187 17.789 104.682 1.00 29.53 84 GLY B C 1
ATOM 2931 O O . GLY B 1 85 ? 25.171 17.127 104.988 1.00 29.53 84 GLY B O 1
ATOM 2932 N N . LEU B 1 86 ? 23.442 17.520 103.603 1.00 29.60 85 LEU B N 1
ATOM 2933 C CA . LEU B 1 86 ? 23.855 16.455 102.644 1.00 29.51 85 LEU B CA 1
ATOM 2934 C C . LEU B 1 86 ? 25.159 16.810 101.975 1.00 29.51 85 LEU B C 1
ATOM 2935 O O . LEU B 1 86 ? 25.456 18.002 101.765 1.00 29.98 85 LEU B O 1
ATOM 2940 N N . ASP B 1 87 ? 25.941 15.769 101.673 1.00 29.41 86 ASP B N 1
ATOM 2941 C CA . ASP B 1 87 ? 27.296 15.899 101.138 1.00 29.21 86 ASP B CA 1
ATOM 2942 C C . ASP B 1 87 ? 27.262 15.935 99.597 1.00 28.63 86 ASP B C 1
ATOM 2943 O O . ASP B 1 87 ? 26.824 14.986 98.949 1.00 28.53 86 ASP B O 1
ATOM 2948 N N . ASP B 1 88 ? 27.725 17.044 99.022 1.00 28.18 87 ASP B N 1
ATOM 2949 C CA . ASP B 1 88 ? 27.679 17.243 97.576 1.00 27.55 87 ASP B CA 1
ATOM 2950 C C . ASP B 1 88 ? 28.638 16.354 96.778 1.00 27.20 87 ASP B C 1
ATOM 2951 O O . ASP B 1 88 ? 28.481 16.192 95.561 1.00 26.99 87 ASP B O 1
ATOM 2956 N N . SER B 1 89 ? 29.600 15.741 97.460 1.00 27.15 88 SER B N 1
ATOM 2957 C CA . SER B 1 89 ? 30.560 14.878 96.772 1.00 27.14 88 SER B CA 1
ATOM 2958 C C . SER B 1 89 ? 30.269 13.381 96.913 1.00 27.15 88 SER B C 1
ATOM 2959 O O . SER B 1 89 ? 31.054 12.552 96.471 1.00 27.08 88 SER B O 1
ATOM 2962 N N . GLN B 1 90 ? 29.132 13.038 97.509 1.00 27.45 89 GLN B N 1
ATOM 2963 C CA . GLN B 1 90 ? 28.758 11.649 97.720 1.00 27.59 89 GLN B CA 1
ATOM 2964 C C . GLN B 1 90 ? 28.499 10.932 96.403 1.00 26.78 89 GLN B C 1
ATOM 2965 O O . GLN B 1 90 ? 27.874 11.493 95.507 1.00 26.26 89 GLN B O 1
ATOM 2971 N N . PHE B 1 91 ? 28.956 9.692 96.299 1.00 27.00 90 PHE B N 1
ATOM 2972 C CA . PHE B 1 91 ? 28.627 8.844 95.148 1.00 27.70 90 PHE B CA 1
ATOM 2973 C C . PHE B 1 91 ? 27.386 8.056 95.462 1.00 27.49 90 PHE B C 1
ATOM 2974 O O . PHE B 1 91 ? 27.138 7.745 96.605 1.00 27.70 90 PHE B O 1
ATOM 2982 N N . ASP B 1 92 ? 26.605 7.720 94.449 1.00 27.95 91 ASP B N 1
ATOM 2983 C CA . ASP B 1 92 ? 25.490 6.818 94.667 1.00 28.75 91 ASP B CA 1
ATOM 2984 C C . ASP B 1 92 ? 25.954 5.394 94.348 1.00 28.99 91 ASP B C 1
ATOM 2985 O O . ASP B 1 92 ? 27.1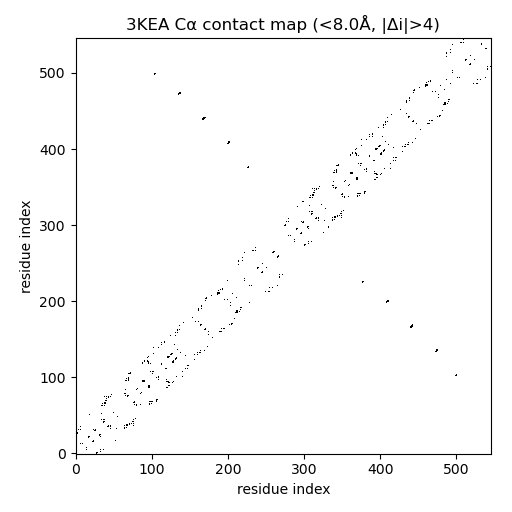65 5.138 94.267 1.00 28.68 91 ASP B O 1
ATOM 2990 N N . ASP B 1 93 ? 25.011 4.476 94.155 1.00 29.48 92 ASP B N 1
ATOM 2991 C CA . ASP B 1 93 ? 25.368 3.083 93.884 1.00 30.61 92 ASP B CA 1
ATOM 2992 C C . ASP B 1 93 ? 25.896 2.833 92.460 1.00 30.93 92 ASP B C 1
ATOM 2993 O O . ASP B 1 93 ? 26.196 1.687 92.092 1.00 31.14 92 ASP B O 1
ATOM 2998 N N . LYS B 1 94 ? 26.030 3.899 91.676 1.00 30.75 93 LYS B N 1
ATOM 2999 C CA . LYS B 1 94 ? 26.630 3.780 90.364 1.00 31.10 93 LYS B CA 1
ATOM 3000 C C . LYS B 1 94 ? 27.894 4.654 90.256 1.00 30.19 93 LYS B C 1
ATOM 3001 O O . LYS B 1 94 ? 28.449 4.831 89.168 1.00 30.79 93 LYS B O 1
ATOM 3007 N N . GLY B 1 95 ? 28.354 5.183 91.386 1.00 29.04 94 GLY B N 1
ATOM 3008 C CA . GLY B 1 95 ? 29.604 5.934 91.428 1.00 28.05 94 GLY B CA 1
ATOM 3009 C C . GLY B 1 95 ? 29.521 7.356 90.891 1.00 27.90 94 GLY B C 1
ATOM 3010 O O . GLY B 1 95 ? 30.544 7.942 90.506 1.00 27.89 94 GLY B O 1
ATOM 3011 N N . ASN B 1 96 ? 28.310 7.916 90.882 1.00 27.18 95 ASN B N 1
ATOM 3012 C CA . ASN B 1 96 ? 28.060 9.220 90.300 1.00 26.54 95 ASN B CA 1
ATOM 3013 C C . ASN B 1 96 ? 27.764 10.202 91.390 1.00 25.94 95 ASN B C 1
ATOM 3014 O O . ASN B 1 96 ? 27.157 9.843 92.397 1.00 25.91 95 ASN B O 1
ATOM 3019 N N . THR B 1 97 ? 28.189 11.440 91.187 1.00 25.51 96 THR B N 1
ATOM 3020 C CA . THR B 1 97 ? 27.812 12.531 92.060 1.00 25.92 96 THR B CA 1
ATOM 3021 C C . THR B 1 97 ? 26.433 13.107 91.656 1.00 26.04 96 THR B C 1
ATOM 3022 O O . THR B 1 97 ? 25.836 12.658 90.667 1.00 27.01 96 THR B O 1
ATOM 3026 N N . ALA B 1 98 ? 25.908 14.052 92.440 1.00 24.98 97 ALA B N 1
ATOM 3027 C CA . ALA B 1 98 ? 24.677 14.742 92.089 1.00 24.36 97 ALA B CA 1
ATOM 3028 C C . ALA B 1 98 ? 24.897 15.670 90.872 1.00 24.59 97 ALA B C 1
ATOM 3029 O O . ALA B 1 98 ? 24.013 15.805 90.021 1.00 25.22 97 ALA B O 1
ATOM 3031 N N . LEU B 1 99 ? 26.074 16.289 90.783 1.00 24.33 98 LEU B N 1
ATOM 3032 C CA . LEU B 1 99 ? 26.453 17.107 89.628 1.00 24.35 98 LEU B CA 1
ATOM 3033 C C . LEU B 1 99 ? 26.344 16.345 88.299 1.00 24.90 98 LEU B C 1
ATOM 3034 O O . LEU B 1 99 ? 25.908 16.914 87.285 1.00 25.54 98 LEU B O 1
ATOM 3039 N N . TYR B 1 100 ? 26.704 15.057 88.319 1.00 24.67 99 TYR B N 1
ATOM 3040 C CA . TYR B 1 100 ? 26.663 14.228 87.130 1.00 24.34 99 TYR B CA 1
ATOM 3041 C C . TYR B 1 100 ? 25.239 14.182 86.553 1.00 24.38 99 TYR B C 1
ATOM 3042 O O . TYR B 1 100 ? 25.032 14.271 85.325 1.00 24.37 99 TYR B O 1
ATOM 3051 N N . TYR B 1 101 ? 24.264 14.073 87.447 1.00 24.85 100 TYR B N 1
ATOM 3052 C CA . TYR B 1 101 ? 22.866 13.968 87.061 1.00 25.14 100 TYR B CA 1
ATOM 3053 C C . TYR B 1 101 ? 22.318 15.318 86.619 1.00 24.87 100 TYR B C 1
ATOM 3054 O O . TYR B 1 101 ? 21.417 15.378 85.771 1.00 25.28 100 TYR B O 1
ATOM 3063 N N . ALA B 1 102 ? 22.861 16.402 87.172 1.00 24.26 101 ALA B N 1
ATOM 3064 C CA . ALA B 1 102 ? 22.502 17.739 86.674 1.00 23.26 101 ALA B CA 1
ATOM 3065 C C . ALA B 1 102 ? 23.026 17.882 85.235 1.00 22.96 101 ALA B C 1
ATOM 3066 O O . ALA B 1 102 ? 22.328 18.397 84.380 1.00 23.38 101 ALA B O 1
ATOM 3068 N N . VAL B 1 103 ? 24.241 17.403 84.958 1.00 22.95 102 VAL B N 1
ATOM 3069 C CA . VAL B 1 103 ? 24.756 17.390 83.574 1.00 23.29 102 VAL B CA 1
ATOM 3070 C C . VAL B 1 103 ? 23.869 16.520 82.655 1.00 24.00 102 VAL B C 1
ATOM 3071 O O . VAL B 1 103 ? 23.385 16.960 81.607 1.00 24.08 102 VAL B O 1
ATOM 3075 N N . ASP B 1 104 ? 23.623 15.298 83.100 1.00 24.89 103 ASP B N 1
ATOM 3076 C CA . ASP B 1 104 ? 22.866 14.318 82.345 1.00 25.64 103 ASP B CA 1
ATOM 3077 C C . ASP B 1 104 ? 21.417 14.744 82.079 1.00 25.52 103 ASP B C 1
ATOM 3078 O O . ASP B 1 104 ? 20.822 14.318 81.090 1.00 25.45 103 ASP B O 1
ATOM 3083 N N . SER B 1 105 ? 20.877 15.603 82.938 1.00 25.26 104 SER B N 1
ATOM 3084 C CA . SER B 1 105 ? 19.541 16.173 82.759 1.00 25.27 104 SER B CA 1
ATOM 3085 C C . SER B 1 105 ? 19.594 17.528 82.048 1.00 25.03 104 SER B C 1
ATOM 3086 O O . SER B 1 105 ? 18.576 18.096 81.698 1.00 24.92 104 SER B O 1
ATOM 3089 N N . GLY B 1 106 ? 20.800 18.046 81.873 1.00 25.04 105 GLY B N 1
ATOM 3090 C CA . GLY B 1 106 ? 21.009 19.362 81.256 1.00 25.05 105 GLY B CA 1
ATOM 3091 C C . GLY B 1 106 ? 20.420 20.486 82.071 1.00 25.05 105 GLY B C 1
ATOM 3092 O O . GLY B 1 106 ? 19.849 21.391 81.496 1.00 25.68 105 GLY B O 1
ATOM 3093 N N . ASN B 1 107 ? 20.502 20.418 83.404 1.00 24.92 106 ASN B N 1
ATOM 3094 C CA . ASN B 1 107 ? 20.045 21.533 84.259 1.00 25.32 106 ASN B CA 1
ATOM 3095 C C . ASN B 1 107 ? 21.212 22.481 84.550 1.00 25.13 106 ASN B C 1
ATOM 3096 O O . ASN B 1 107 ? 21.938 22.282 85.527 1.00 24.82 106 ASN B O 1
ATOM 3109 N N . GLN B 1 109 ? 21.392 25.558 85.710 1.00 26.13 108 GLN B N 1
ATOM 3110 C CA . GLN B 1 109 ? 21.322 26.283 86.993 1.00 26.40 108 GLN B CA 1
ATOM 3111 C C . GLN B 1 109 ? 21.766 25.431 88.154 1.00 25.48 108 GLN B C 1
ATOM 3112 O O . GLN B 1 109 ? 22.391 25.929 89.086 1.00 25.33 108 GLN B O 1
ATOM 3118 N N . THR B 1 110 ? 21.457 24.144 88.101 1.00 25.30 109 THR B N 1
ATOM 3119 C CA . THR B 1 110 ? 21.993 23.217 89.112 1.00 25.05 109 THR B CA 1
ATOM 3120 C C . THR B 1 110 ? 23.474 22.894 88.901 1.00 25.63 109 THR B C 1
ATOM 3121 O O . THR B 1 110 ? 24.202 22.715 89.880 1.00 25.92 109 THR B O 1
ATOM 3125 N N . VAL B 1 111 ? 23.905 22.788 87.642 1.00 25.48 110 VAL B N 1
ATOM 3126 C CA . VAL B 1 111 ? 25.321 22.715 87.339 1.00 26.00 110 VAL B CA 1
ATOM 3127 C C . VAL B 1 111 ? 26.032 23.937 87.948 1.00 26.48 110 VAL B C 1
ATOM 3128 O O . VAL B 1 111 ? 26.977 23.766 88.720 1.00 27.18 110 VAL B O 1
ATOM 3132 N N . LYS B 1 112 ? 25.587 25.155 87.638 1.00 26.95 111 LYS B N 1
ATOM 3133 C CA . LYS B 1 112 ? 26.240 26.366 88.200 1.00 27.56 111 LYS B CA 1
ATOM 3134 C C . LYS B 1 112 ? 26.236 26.414 89.739 1.00 28.19 111 LYS B C 1
ATOM 3135 O O . LYS B 1 112 ? 27.175 26.933 90.361 1.00 28.85 111 LYS B O 1
ATOM 3141 N N . LEU B 1 113 ? 25.194 25.838 90.346 1.00 28.26 112 LEU B N 1
ATOM 3142 C CA . LEU B 1 113 ? 25.016 25.815 91.794 1.00 28.16 112 LEU B CA 1
ATOM 3143 C C . LEU B 1 113 ? 26.135 25.018 92.481 1.00 27.97 112 LEU B C 1
ATOM 3144 O O . LEU B 1 113 ? 26.719 25.457 93.482 1.00 27.79 112 LEU B O 1
ATOM 3149 N N . PHE B 1 114 ? 26.397 23.828 91.969 1.00 28.02 113 PHE B N 1
ATOM 3150 C CA . PHE B 1 114 ? 27.349 22.924 92.585 1.00 28.20 113 PHE B CA 1
ATOM 3151 C C . PHE B 1 114 ? 28.761 23.405 92.313 1.00 28.71 113 PHE B C 1
ATOM 3152 O O . PHE B 1 114 ? 29.633 23.303 93.173 1.00 28.86 113 PHE B O 1
ATOM 3160 N N . VAL B 1 115 ? 28.978 23.938 91.112 1.00 29.24 114 VAL B N 1
ATOM 3161 C CA . VAL B 1 115 ? 30.294 24.409 90.714 1.00 29.27 114 VAL B CA 1
ATOM 3162 C C . VAL B 1 115 ? 30.736 25.690 91.442 1.00 29.88 114 VAL B C 1
ATOM 3163 O O . VAL B 1 115 ? 31.912 25.842 91.706 1.00 29.97 114 VAL B O 1
ATOM 3167 N N . LYS B 1 116 ? 29.807 26.599 91.763 1.00 30.85 115 LYS B N 1
ATOM 3168 C CA . LYS B 1 116 ? 30.120 27.771 92.601 1.00 31.16 115 LYS B CA 1
ATOM 3169 C C . LYS B 1 116 ? 30.460 27.340 94.021 1.00 31.29 115 LYS B C 1
ATOM 3170 O O . LYS B 1 116 ? 31.277 27.984 94.676 1.00 31.54 115 LYS B O 1
ATOM 3176 N N . LYS B 1 117 ? 29.838 26.258 94.501 1.00 31.32 116 LYS B N 1
ATOM 3177 C CA . LYS B 1 117 ? 30.165 25.677 95.818 1.00 31.84 116 LYS B CA 1
ATOM 3178 C C . LYS B 1 117 ? 31.593 25.137 95.881 1.00 30.97 116 LYS B C 1
ATOM 3179 O O . LYS B 1 117 ? 32.335 25.495 96.779 1.00 31.11 116 LYS B O 1
ATOM 3185 N N . ASN B 1 118 ? 31.932 24.193 95.006 1.00 30.50 117 ASN B N 1
ATOM 3186 C CA . ASN B 1 118 ? 33.331 23.894 94.666 1.00 30.21 117 ASN B CA 1
ATOM 3187 C C . ASN B 1 118 ? 33.511 23.264 93.320 1.00 29.41 117 ASN B C 1
ATOM 3188 O O . ASN B 1 118 ? 32.922 22.231 92.980 1.00 29.31 117 ASN B O 1
ATOM 3193 N N . TRP B 1 119 ? 34.369 23.932 92.572 1.00 28.29 118 TRP B N 1
ATOM 3194 C CA . TRP B 1 119 ? 34.641 23.621 91.206 1.00 27.67 118 TRP B CA 1
ATOM 3195 C C . TRP B 1 119 ? 35.181 22.213 91.081 1.00 27.19 118 TRP B C 1
ATOM 3196 O O . TRP B 1 119 ? 35.002 21.583 90.045 1.00 27.75 118 TRP B O 1
ATOM 3207 N N . ARG B 1 120 ? 35.799 21.712 92.145 1.00 26.19 119 ARG B N 1
ATOM 3208 C CA . ARG B 1 120 ? 36.435 20.394 92.142 1.00 25.60 119 ARG B CA 1
ATOM 3209 C C . ARG B 1 120 ? 35.471 19.251 91.918 1.00 24.99 119 ARG B C 1
ATOM 3210 O O . ARG B 1 120 ? 35.879 18.178 91.440 1.00 24.16 119 ARG B O 1
ATOM 3218 N N . LEU B 1 121 ? 34.196 19.484 92.267 1.00 24.83 120 LEU B N 1
ATOM 3219 C CA . LEU B 1 121 ? 33.100 18.515 92.059 1.00 24.64 120 LEU B CA 1
ATOM 3220 C C . LEU B 1 121 ? 33.001 17.992 90.621 1.00 24.80 120 LEU B C 1
ATOM 3221 O O . LEU B 1 121 ? 32.503 16.868 90.384 1.00 24.97 120 LEU B O 1
ATOM 3234 N N . PHE B 1 123 ? 35.224 16.999 88.744 1.00 24.13 122 PHE B N 1
ATOM 3235 C CA . PHE B 1 123 ? 36.190 15.927 88.518 1.00 24.45 122 PHE B CA 1
ATOM 3236 C C . PHE B 1 123 ? 36.082 14.759 89.502 1.00 25.96 122 PHE B C 1
ATOM 3237 O O . PHE B 1 123 ? 36.972 13.926 89.558 1.00 25.87 122 PHE B O 1
ATOM 3245 N N . TYR B 1 124 ? 35.002 14.703 90.286 1.00 28.27 123 TYR B N 1
ATOM 3246 C CA . TYR B 1 124 ? 34.753 13.570 91.188 1.00 29.84 123 TYR B CA 1
ATOM 3247 C C . TYR B 1 124 ? 33.913 12.475 90.532 1.00 30.45 123 TYR B C 1
ATOM 3248 O O . TYR B 1 124 ? 32.927 12.742 89.843 1.00 30.61 123 TYR B O 1
ATOM 3257 N N . GLY B 1 125 ? 34.320 11.232 90.750 1.00 30.97 124 GLY B N 1
ATOM 3258 C CA . GLY B 1 125 ? 33.599 10.077 90.229 1.00 32.04 124 GLY B CA 1
ATOM 3259 C C . GLY B 1 125 ? 34.396 8.820 90.507 1.00 32.53 124 GLY B C 1
ATOM 3260 O O . GLY B 1 125 ? 35.615 8.881 90.673 1.00 32.31 124 GLY B O 1
ATOM 3261 N N . LYS B 1 126 ? 33.720 7.676 90.580 1.00 33.08 125 LYS B N 1
ATOM 3262 C CA . LYS B 1 126 ? 34.431 6.432 90.872 1.00 33.75 125 LYS B CA 1
ATOM 3263 C C . LYS B 1 126 ? 35.527 6.139 89.824 1.00 33.77 125 LYS B C 1
ATOM 3264 O O . LYS B 1 126 ? 36.619 5.712 90.191 1.00 33.86 125 LYS B O 1
ATOM 3270 N N . THR B 1 127 ? 35.231 6.410 88.547 1.00 33.78 126 THR B N 1
ATOM 3271 C CA . THR B 1 127 ? 36.178 6.308 87.420 1.00 33.74 126 THR B CA 1
ATOM 3272 C C . THR B 1 127 ? 36.309 7.665 86.734 1.00 33.62 126 THR B C 1
ATOM 3273 O O . THR B 1 127 ? 35.436 8.526 86.908 1.00 34.01 126 THR B O 1
ATOM 3277 N N . GLY B 1 128 ? 37.374 7.854 85.948 1.00 33.01 127 GLY B N 1
ATOM 3278 C CA . GLY B 1 128 ? 37.520 9.036 85.083 1.00 32.00 127 GLY B CA 1
ATOM 3279 C C . GLY B 1 128 ? 36.330 9.213 84.149 1.00 31.61 127 GLY B C 1
ATOM 3280 O O . GLY B 1 128 ? 35.895 10.338 83.884 1.00 31.41 127 GLY B O 1
ATOM 3281 N N . TRP B 1 129 ? 35.757 8.103 83.732 1.00 31.11 128 TRP B N 1
ATOM 3282 C CA . TRP B 1 129 ? 34.630 8.040 82.828 1.00 30.84 128 TRP B CA 1
ATOM 3283 C C . TRP B 1 129 ? 33.301 8.318 83.508 1.00 30.05 128 TRP B C 1
ATOM 3284 O O . TRP B 1 129 ? 32.277 8.435 82.859 1.00 29.88 128 TRP B O 1
ATOM 3295 N N . LYS B 1 130 ? 33.323 8.394 84.825 1.00 28.71 129 LYS B N 1
ATOM 3296 C CA . LYS B 1 130 ? 32.154 8.773 85.617 1.00 27.55 129 LYS B CA 1
ATOM 3297 C C . LYS B 1 130 ? 32.159 10.233 86.140 1.00 26.78 129 LYS B C 1
ATOM 3298 O O . LYS B 1 130 ? 31.216 10.647 86.827 1.00 26.93 129 LYS B O 1
ATOM 3304 N N . THR B 1 131 ? 33.181 11.019 85.791 1.00 25.39 130 THR B N 1
ATOM 3305 C CA . THR B 1 131 ? 33.203 12.446 86.161 1.00 24.07 130 THR B CA 1
ATOM 3306 C C . THR B 1 131 ? 32.232 13.304 85.361 1.00 23.75 130 THR B C 1
ATOM 3307 O O . THR B 1 131 ? 31.989 13.067 84.185 1.00 23.57 130 THR B O 1
ATOM 3311 N N . SER B 1 132 ? 31.707 14.329 86.012 1.00 23.47 131 SER B N 1
ATOM 3312 C CA . SER B 1 132 ? 30.770 15.235 85.389 1.00 23.16 131 SER B CA 1
ATOM 3313 C C . SER B 1 132 ? 31.366 15.971 84.199 1.00 23.15 131 SER B C 1
ATOM 3314 O O . SER B 1 132 ? 30.667 16.237 83.211 1.00 23.80 131 SER B O 1
ATOM 3317 N N . PHE B 1 133 ? 32.651 16.306 84.297 1.00 22.72 132 PHE B N 1
ATOM 3318 C CA . PHE B 1 133 ? 33.380 16.868 83.164 1.00 21.86 132 PHE B CA 1
ATOM 3319 C C . PHE B 1 133 ? 33.430 15.918 81.975 1.00 21.65 132 PHE B C 1
ATOM 3320 O O . PHE B 1 133 ? 33.157 16.314 80.863 1.00 22.29 132 PHE B O 1
ATOM 3328 N N . TYR B 1 134 ? 33.787 14.662 82.188 1.00 21.72 133 TYR B N 1
ATOM 3329 C CA . TYR B 1 134 ? 33.901 13.738 81.057 1.00 20.67 133 TYR B CA 1
ATOM 3330 C C . TYR B 1 134 ? 32.523 13.441 80.430 1.00 20.33 133 TYR B C 1
ATOM 3331 O O . TYR B 1 134 ? 32.394 13.296 79.213 1.00 20.10 133 TYR B O 1
ATOM 3340 N N . HIS B 1 135 ? 31.506 13.321 81.276 1.00 19.36 134 HIS B N 1
ATOM 3341 C CA . HIS B 1 135 ? 30.144 13.054 80.827 1.00 18.82 134 HIS B CA 1
ATOM 3342 C C . HIS B 1 135 ? 29.615 14.232 79.980 1.00 18.66 134 HIS B C 1
ATOM 3343 O O . HIS B 1 135 ? 29.017 14.012 78.938 1.00 18.76 134 HIS B O 1
ATOM 3350 N N . ALA B 1 136 ? 29.859 15.463 80.411 1.00 18.49 135 ALA B N 1
ATOM 3351 C CA . ALA B 1 136 ? 29.579 16.641 79.572 1.00 19.03 135 ALA B CA 1
ATOM 3352 C C . ALA B 1 136 ? 30.253 16.583 78.193 1.00 19.31 135 ALA B C 1
ATOM 3353 O O . ALA B 1 136 ? 29.614 16.861 77.163 1.00 19.65 135 ALA B O 1
ATOM 3355 N N . VAL B 1 137 ? 31.538 16.228 78.179 1.00 18.66 136 VAL B N 1
ATOM 3356 C CA . VAL B 1 137 ? 32.282 16.029 76.941 1.00 18.47 136 VAL B CA 1
ATOM 3357 C C . VAL B 1 137 ? 31.662 14.901 76.092 1.00 18.43 136 VAL B C 1
ATOM 3358 O O . VAL B 1 137 ? 31.439 15.046 74.889 1.00 18.22 136 VAL B O 1
ATOM 3370 N N . LEU B 1 139 ? 28.690 13.765 76.002 1.00 18.58 138 LEU B N 1
ATOM 3371 C CA . LEU B 1 13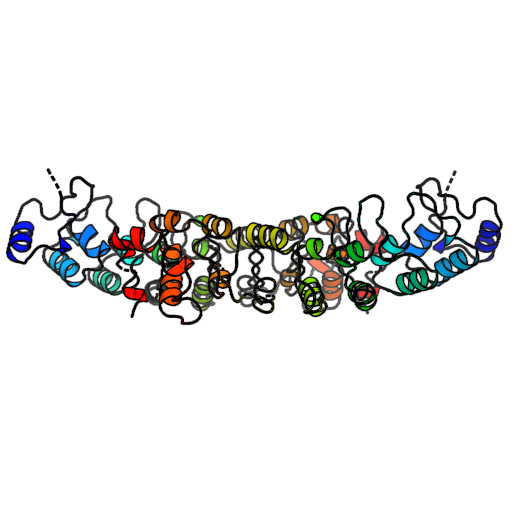9 ? 27.361 14.130 75.532 1.00 18.09 138 LEU B CA 1
ATOM 3372 C C . LEU B 1 139 ? 27.389 15.230 74.476 1.00 18.30 138 LEU B C 1
ATOM 3373 O O . LEU B 1 139 ? 26.351 15.602 73.930 1.00 18.23 138 LEU B O 1
ATOM 3378 N N . ASN B 1 140 ? 28.589 15.710 74.177 1.00 18.77 139 ASN B N 1
ATOM 3379 C CA . ASN B 1 140 ? 28.802 16.855 73.322 1.00 19.76 139 ASN B CA 1
ATOM 3380 C C . ASN B 1 140 ? 28.007 18.075 73.794 1.00 21.09 139 ASN B C 1
ATOM 3381 O O . ASN B 1 140 ? 27.468 18.835 72.996 1.00 21.74 139 ASN B O 1
ATOM 3386 N N . ASP B 1 141 ? 27.934 18.249 75.110 1.00 22.58 140 ASP B N 1
ATOM 3387 C CA . ASP B 1 141 ? 27.281 19.428 75.679 1.00 23.32 140 ASP B CA 1
ATOM 3388 C C . ASP B 1 141 ? 28.260 20.609 75.761 1.00 23.76 140 ASP B C 1
ATOM 3389 O O . ASP B 1 141 ? 28.859 20.927 76.796 1.00 23.85 140 ASP B O 1
ATOM 3394 N N . VAL B 1 142 ? 28.388 21.278 74.641 1.00 24.22 141 VAL B N 1
ATOM 3395 C CA . VAL B 1 142 ? 29.348 22.345 74.510 1.00 24.80 141 VAL B CA 1
ATOM 3396 C C . VAL B 1 142 ? 29.130 23.509 75.500 1.00 25.39 141 VAL B C 1
ATOM 3397 O O . VAL B 1 142 ? 30.113 24.066 75.997 1.00 26.66 141 VAL B O 1
ATOM 3401 N N . SER B 1 143 ? 27.872 23.820 75.844 1.00 25.20 142 SER B N 1
ATOM 3402 C CA . SER B 1 143 ? 27.576 24.841 76.858 1.00 25.73 142 SER B CA 1
ATOM 3403 C C . SER B 1 143 ? 28.058 24.499 78.241 1.00 24.99 142 SER B C 1
ATOM 3404 O O . SER B 1 143 ? 28.611 25.359 78.925 1.00 25.44 142 SER B O 1
ATOM 3407 N N . ILE B 1 144 ? 27.782 23.278 78.699 1.00 24.40 143 ILE B N 1
ATOM 3408 C CA . ILE B 1 144 ? 28.231 22.878 80.028 1.00 23.97 143 ILE B CA 1
ATOM 3409 C C . ILE B 1 144 ? 29.753 22.881 80.092 1.00 24.09 143 ILE B C 1
ATOM 3410 O O . ILE B 1 144 ? 30.324 23.422 81.037 1.00 24.78 143 ILE B O 1
ATOM 3415 N N . VAL B 1 145 ? 30.417 22.304 79.093 1.00 23.82 144 VAL B N 1
ATOM 3416 C CA . VAL B 1 145 ? 31.884 22.228 79.101 1.00 23.56 144 VAL B CA 1
ATOM 3417 C C . VAL B 1 145 ? 32.554 23.615 79.019 1.00 23.97 144 VAL B C 1
ATOM 3418 O O . VAL B 1 145 ? 33.546 23.861 79.683 1.00 23.86 144 VAL B O 1
ATOM 3422 N N . SER B 1 146 ? 32.009 24.503 78.196 1.00 24.40 145 SER B N 1
ATOM 3423 C CA . SER B 1 146 ? 32.490 25.877 78.111 1.00 24.68 145 SER B CA 1
ATOM 3424 C C . SER B 1 146 ? 32.396 26.535 79.484 1.00 24.58 145 SER B C 1
ATOM 3425 O O . SER B 1 146 ? 33.285 27.292 79.897 1.00 24.51 145 SER B O 1
ATOM 3428 N N . TYR B 1 147 ? 31.296 26.244 80.192 1.00 23.79 146 TYR B N 1
ATOM 3429 C CA . TYR B 1 147 ? 31.109 26.758 81.534 1.00 22.74 146 TYR B CA 1
ATOM 3430 C C . TYR B 1 147 ? 32.113 26.138 82.523 1.00 22.78 146 TYR B C 1
ATOM 3431 O O . TYR B 1 147 ? 32.749 26.850 83.306 1.00 22.41 146 TYR B O 1
ATOM 3440 N N . PHE B 1 148 ? 32.252 24.817 82.495 1.00 22.48 147 PHE B N 1
ATOM 3441 C CA . PHE B 1 148 ? 33.224 24.126 83.357 1.00 22.70 147 PHE B CA 1
ATOM 3442 C C . PHE B 1 148 ? 34.617 24.722 83.215 1.00 22.97 147 PHE B C 1
ATOM 3443 O O . PHE B 1 148 ? 35.280 25.013 84.216 1.00 24.40 147 PHE B O 1
ATOM 3451 N N . LEU B 1 149 ? 35.076 24.889 81.979 1.00 22.55 148 LEU B N 1
ATOM 3452 C CA . LEU B 1 149 ? 36.432 25.393 81.737 1.00 22.42 148 LEU B CA 1
ATOM 3453 C C . LEU B 1 149 ? 36.620 26.821 82.261 1.00 22.47 148 LEU B C 1
ATOM 3454 O O . LEU B 1 149 ? 37.709 27.179 82.721 1.00 22.92 148 LEU B O 1
ATOM 3459 N N . SER B 1 150 ? 35.556 27.629 82.231 1.00 21.92 149 SER B N 1
ATOM 3460 C CA . SER B 1 150 ? 35.637 29.005 82.732 1.00 21.33 149 SER B CA 1
ATOM 3461 C C . SER B 1 150 ? 35.788 29.066 84.250 1.00 21.05 149 SER B C 1
ATOM 3462 O O . SER B 1 150 ? 36.023 30.142 84.809 1.00 20.29 149 SER B O 1
ATOM 3465 N N . GLU B 1 151 ? 35.642 27.910 84.892 1.00 21.24 150 GLU B N 1
ATOM 3466 C CA . GLU B 1 151 ? 35.680 27.772 86.355 1.00 22.18 150 GLU B CA 1
ATOM 3467 C C . GLU B 1 151 ? 36.871 26.947 86.875 1.00 22.68 150 GLU B C 1
ATOM 3468 O O . GLU B 1 151 ? 37.021 26.779 88.069 1.00 22.77 150 GLU B O 1
ATOM 3474 N N . ILE B 1 152 ? 37.709 26.432 85.980 1.00 23.92 151 ILE B N 1
ATOM 3475 C CA . ILE B 1 152 ? 38.971 25.812 86.380 1.00 24.81 151 ILE B CA 1
ATOM 3476 C C . ILE B 1 152 ? 40.039 26.890 86.682 1.00 25.46 151 ILE B C 1
ATOM 3477 O O . ILE B 1 152 ? 40.342 27.721 85.823 1.00 25.20 151 ILE B O 1
ATOM 3482 N N . PRO B 1 153 ? 40.604 26.887 87.910 1.00 26.28 152 PRO B N 1
ATOM 3483 C CA . PRO B 1 153 ? 41.638 27.879 88.221 1.00 27.43 152 PRO B CA 1
ATOM 3484 C C . PRO B 1 153 ? 42.902 27.637 87.410 1.00 28.59 152 PRO B C 1
ATOM 3485 O O . PRO B 1 153 ? 43.247 26.486 87.119 1.00 28.54 152 PRO B O 1
ATOM 3489 N N . SER B 1 154 ? 43.588 28.707 87.037 1.00 30.16 153 SER B N 1
ATOM 3490 C CA . SER B 1 154 ? 44.861 28.533 86.351 1.00 32.41 153 SER B CA 1
ATOM 3491 C C . SER B 1 154 ? 45.814 27.618 87.162 1.00 33.84 153 SER B C 1
ATOM 3492 O O . SER B 1 154 ? 46.596 26.868 86.574 1.00 34.11 153 SER B O 1
ATOM 3495 N N . THR B 1 155 ? 45.706 27.664 88.497 1.00 35.53 154 THR B N 1
ATOM 3496 C CA . THR B 1 155 ? 46.511 26.836 89.418 1.00 37.11 154 THR B CA 1
ATOM 3497 C C . THR B 1 155 ? 46.339 25.320 89.220 1.00 38.14 154 THR B C 1
ATOM 3498 O O . THR B 1 155 ? 47.037 24.519 89.858 1.00 38.37 154 THR B O 1
ATOM 3502 N N . PHE B 1 156 ? 45.504 24.951 88.261 1.00 39.38 155 PHE B N 1
ATOM 3503 C CA . PHE B 1 156 ? 45.133 23.565 88.057 1.00 40.60 155 PHE B CA 1
ATOM 3504 C C . PHE B 1 156 ? 45.259 23.194 86.597 1.00 41.36 155 PHE B C 1
ATOM 3505 O O . PHE B 1 156 ? 44.787 23.883 85.701 1.00 41.53 155 PHE B O 1
ATOM 3513 N N . ASP B 1 157 ? 45.744 21.964 86.487 1.00 42.04 156 ASP B N 1
ATOM 3514 C CA . ASP B 1 157 ? 46.010 21.245 85.284 1.00 42.56 156 ASP B CA 1
ATOM 3515 C C . ASP B 1 157 ? 45.015 20.087 85.170 1.00 42.74 156 ASP B C 1
ATOM 3516 O O . ASP B 1 157 ? 44.983 19.169 85.967 1.00 43.26 156 ASP B O 1
ATOM 3521 N N . LEU B 1 158 ? 44.184 20.145 84.135 1.00 42.44 157 LEU B N 1
ATOM 3522 C CA . LEU B 1 158 ? 43.283 19.040 83.827 1.00 42.18 157 LEU B CA 1
ATOM 3523 C C . LEU B 1 158 ? 44.059 17.742 83.613 1.00 42.18 157 LEU B C 1
ATOM 3524 O O . LEU B 1 158 ? 44.869 17.641 82.691 1.00 42.60 157 LEU B O 1
ATOM 3529 N N . ALA B 1 159 ? 43.809 16.752 84.465 1.00 41.50 158 ALA B N 1
ATOM 3530 C CA . ALA B 1 159 ? 44.396 15.412 84.275 1.00 40.91 158 ALA B CA 1
ATOM 3531 C C . ALA B 1 159 ? 43.784 14.531 83.157 1.00 40.54 158 ALA B C 1
ATOM 3532 O O . ALA B 1 159 ? 44.521 13.875 82.393 1.00 40.77 158 ALA B O 1
ATOM 3534 N N . ILE B 1 160 ? 42.432 14.521 83.048 1.00 20.00 159 ILE B N 1
ATOM 3535 C CA . ILE B 1 160 ? 41.601 13.626 82.252 1.00 20.00 159 ILE B CA 1
ATOM 3536 C C . ILE B 1 160 ? 41.471 14.123 80.816 1.00 20.00 159 ILE B C 1
ATOM 3537 O O . ILE B 1 160 ? 40.666 13.535 80.005 1.00 36.87 159 ILE B O 1
ATOM 3542 N N . LEU B 1 161 ? 42.228 15.131 80.465 1.00 35.80 160 LEU B N 1
ATOM 3543 C CA . LEU B 1 161 ? 42.274 15.652 79.130 1.00 34.79 160 LEU B CA 1
ATOM 3544 C C . LEU B 1 161 ? 42.468 14.698 77.957 1.00 34.57 160 LEU B C 1
ATOM 3545 O O . LEU B 1 161 ? 41.986 14.961 76.896 1.00 34.87 160 LEU B O 1
ATOM 3550 N N . LEU B 1 162 ? 43.164 13.588 78.132 1.00 33.28 161 LEU B N 1
ATOM 3551 C CA . LEU B 1 162 ? 43.426 12.693 77.016 1.00 32.28 161 LEU B CA 1
ATOM 3552 C C . LEU B 1 162 ? 42.266 11.829 76.663 1.00 31.71 161 LEU B C 1
ATOM 3553 O O . LEU B 1 162 ? 42.086 11.510 75.526 1.00 31.47 161 LEU B O 1
ATOM 3558 N N . SER B 1 163 ? 41.500 11.428 77.655 1.00 31.24 162 SER B N 1
ATOM 3559 C CA . SER B 1 163 ? 40.296 10.640 77.413 1.00 30.57 162 SER B CA 1
ATOM 3560 C C . SER B 1 163 ? 39.243 11.473 76.711 1.00 29.60 162 SER B C 1
ATOM 3561 O O . SER B 1 163 ? 38.490 10.953 75.904 1.00 28.98 162 SER B O 1
ATOM 3564 N N . CYS B 1 164 ? 39.194 12.758 77.055 1.00 28.74 163 CYS B N 1
ATOM 3565 C CA . CYS B 1 164 ? 38.248 13.698 76.472 1.00 28.10 163 CYS B CA 1
ATOM 3566 C C . CYS B 1 164 ? 38.545 13.922 74.993 1.00 28.11 163 CYS B C 1
ATOM 3567 O O . CYS B 1 164 ? 37.640 13.872 74.169 1.00 27.91 163 CYS B O 1
ATOM 3570 N N . ILE B 1 165 ? 39.814 14.169 74.680 1.00 28.29 164 ILE B N 1
ATOM 3571 C CA . ILE B 1 165 ? 40.273 14.375 73.310 1.00 28.70 164 ILE B CA 1
ATOM 3572 C C . ILE B 1 165 ? 39.944 13.168 72.451 1.00 29.23 164 ILE B C 1
ATOM 3573 O O . ILE B 1 165 ? 39.434 13.311 71.347 1.00 28.86 164 ILE B O 1
ATOM 3578 N N . HIS B 1 166 ? 40.213 11.985 72.980 1.00 29.79 165 HIS B N 1
ATOM 3579 C CA . HIS B 1 166 ? 39.910 10.761 72.273 1.00 30.86 165 HIS B CA 1
ATOM 3580 C C . HIS B 1 166 ? 38.441 10.653 71.837 1.00 31.30 165 HIS B C 1
ATOM 3581 O O . HIS B 1 166 ? 38.161 10.457 70.656 1.00 31.83 165 HIS B O 1
ATOM 3588 N N . ILE B 1 167 ? 37.517 10.789 72.786 1.00 31.45 166 ILE B N 1
ATOM 3589 C CA . ILE B 1 167 ? 36.098 10.600 72.500 1.00 31.62 166 ILE B CA 1
ATOM 3590 C C . ILE B 1 167 ? 35.585 11.689 71.552 1.00 30.96 166 ILE B C 1
ATOM 3591 O O . ILE B 1 167 ? 34.807 11.404 70.645 1.00 30.76 166 ILE B O 1
ATOM 3596 N N . THR B 1 168 ? 36.065 12.913 71.754 1.00 30.12 167 THR B N 1
ATOM 3597 C CA . THR B 1 168 ? 35.800 14.029 70.862 1.00 29.42 167 THR B CA 1
ATOM 3598 C C . THR B 1 168 ? 36.241 13.777 69.399 1.00 29.44 167 THR B C 1
ATOM 3599 O O . THR B 1 168 ? 35.424 13.932 68.490 1.00 29.75 167 THR B O 1
ATOM 3603 N N . ILE B 1 169 ? 37.505 13.406 69.161 1.00 28.37 168 ILE B N 1
ATOM 3604 C CA . ILE B 1 169 ? 37.979 13.155 67.783 1.00 27.69 168 ILE B CA 1
ATOM 3605 C C . ILE B 1 169 ? 37.230 11.962 67.195 1.00 26.97 168 ILE B C 1
ATOM 3606 O O . ILE B 1 169 ? 36.732 12.029 66.082 1.00 27.22 168 ILE B O 1
ATOM 3611 N N . LYS B 1 170 ? 37.165 10.873 67.959 1.00 25.44 169 LYS B N 1
ATOM 3612 C CA . LYS B 1 170 ? 36.461 9.670 67.557 1.00 23.93 169 LYS B CA 1
ATOM 3613 C C . LYS B 1 170 ? 35.055 9.917 67.013 1.00 23.06 169 LYS B C 1
ATOM 3614 O O . LYS B 1 170 ? 34.687 9.304 66.026 1.00 23.40 169 LYS B O 1
ATOM 3620 N N . ASN B 1 171 ? 34.288 10.807 67.647 1.00 21.32 170 ASN B N 1
ATOM 3621 C CA . ASN B 1 171 ? 32.888 11.019 67.331 1.00 20.12 170 ASN B CA 1
ATOM 3622 C C . ASN B 1 171 ? 32.603 12.355 66.608 1.00 19.37 170 ASN B C 1
ATOM 3623 O O . ASN B 1 171 ? 31.448 12.754 66.435 1.00 18.72 170 ASN B O 1
ATOM 3628 N N . GLY B 1 172 ? 33.651 13.037 66.184 1.00 18.29 171 GLY B N 1
ATOM 3629 C CA . GLY B 1 172 ? 33.501 14.137 65.237 1.00 17.85 171 GLY B CA 1
ATOM 3630 C C . GLY B 1 172 ? 32.985 15.437 65.815 1.00 17.90 171 GLY B C 1
ATOM 3631 O O . GLY B 1 172 ? 32.319 16.189 65.124 1.00 18.17 171 GLY B O 1
ATOM 3632 N N . HIS B 1 173 ? 33.291 15.714 67.081 1.00 17.17 172 HIS B N 1
ATOM 3633 C CA . HIS B 1 173 ? 32.735 16.872 67.757 1.00 16.63 172 HIS B CA 1
ATOM 3634 C C . HIS B 1 173 ? 33.675 18.069 67.656 1.00 16.52 172 HIS B C 1
ATOM 3635 O O . HIS B 1 173 ? 34.451 18.335 68.586 1.00 16.26 172 HIS B O 1
ATOM 3642 N N . VAL B 1 174 ? 33.590 18.803 66.574 1.00 16.43 173 VAL B N 1
ATOM 3643 C CA . VAL B 1 174 ? 34.582 19.801 66.324 1.00 16.81 173 VAL B CA 1
ATOM 3644 C C . VAL B 1 174 ? 34.556 21.050 67.189 1.00 17.22 173 VAL B C 1
ATOM 3645 O O . VAL B 1 174 ? 35.584 21.559 67.543 1.00 16.64 173 VAL B O 1
ATOM 3649 N N . ASP B 1 175 ? 33.371 21.505 67.556 1.00 17.23 174 ASP B N 1
ATOM 3650 C CA . ASP B 1 175 ? 33.266 22.645 68.468 1.00 18.45 174 ASP B CA 1
ATOM 3651 C C . ASP B 1 175 ? 33.817 22.298 69.856 1.00 17.57 174 ASP B C 1
ATOM 3652 O O . ASP B 1 175 ? 34.430 23.140 70.510 1.00 16.18 174 ASP B O 1
ATOM 3673 N N . ILE B 1 178 ? 37.653 22.317 69.639 1.00 16.70 177 ILE B N 1
ATOM 3674 C CA . ILE B 1 178 ? 38.115 23.708 69.645 1.00 17.11 177 ILE B CA 1
ATOM 3675 C C . ILE B 1 178 ? 38.181 24.278 71.072 1.00 17.12 177 ILE B C 1
ATOM 3676 O O . ILE B 1 178 ? 39.148 24.940 71.435 1.00 16.73 177 ILE B O 1
ATOM 3681 N N . LEU B 1 179 ? 37.167 23.990 71.873 1.00 17.13 178 LEU B N 1
ATOM 3682 C CA . LEU B 1 179 ? 37.197 24.341 73.284 1.00 17.64 178 LEU B CA 1
ATOM 3683 C C . LEU B 1 179 ? 38.379 23.714 74.026 1.00 17.03 178 LEU B C 1
ATOM 3684 O O . LEU B 1 179 ? 39.035 24.395 74.821 1.00 16.86 178 LEU B O 1
ATOM 3689 N N . LEU B 1 180 ? 38.588 22.407 73.828 1.00 16.28 179 LEU B N 1
ATOM 3690 C CA . LEU B 1 180 ? 39.677 21.672 74.493 1.00 15.79 179 LEU B CA 1
ATOM 3691 C C . LEU B 1 180 ? 41.034 22.187 74.033 1.00 15.76 179 LEU B C 1
ATOM 3692 O O . LEU B 1 180 ? 41.938 22.348 74.842 1.00 15.51 179 LEU B O 1
ATOM 3697 N N . LEU B 1 181 ? 41.142 22.484 72.741 1.00 15.91 180 LEU B N 1
ATOM 3698 C CA . LEU B 1 181 ? 42.336 23.069 72.144 1.00 16.55 180 LEU B CA 1
ATOM 3699 C C . LEU B 1 181 ? 42.627 24.496 72.593 1.00 16.84 180 LEU B C 1
ATOM 3700 O O . LEU B 1 181 ? 43.786 24.848 72.759 1.00 16.02 180 LEU B O 1
ATOM 3705 N N . ASP B 1 182 ? 41.593 25.312 72.789 1.00 17.34 181 ASP B N 1
ATOM 3706 C CA . ASP B 1 182 ? 41.794 26.676 73.311 1.00 18.28 181 ASP B CA 1
ATOM 3707 C C . ASP B 1 182 ? 42.286 26.622 74.740 1.00 17.91 181 ASP B C 1
ATOM 3708 O O . ASP B 1 182 ? 43.120 27.415 75.166 1.00 18.29 181 ASP B O 1
ATOM 3713 N N . TYR B 1 183 ? 41.757 25.671 75.480 1.00 17.70 182 TYR B N 1
ATOM 3714 C CA . TYR B 1 183 ? 42.176 25.468 76.834 1.00 17.89 182 TYR B CA 1
ATOM 3715 C C . TYR B 1 183 ? 43.634 24.952 76.920 1.00 18.13 182 TYR B C 1
ATOM 3716 O O . TYR B 1 183 ? 44.420 25.417 77.750 1.00 18.12 182 TYR B O 1
ATOM 3733 N N . THR B 1 185 ? 45.980 25.407 74.723 1.00 20.82 184 THR B N 1
ATOM 3734 C CA . THR B 1 185 ? 46.822 26.499 74.271 1.00 21.65 184 THR B CA 1
ATOM 3735 C C . THR B 1 185 ? 47.034 27.540 75.380 1.00 22.79 184 THR B C 1
ATOM 3736 O O . THR B 1 185 ? 48.154 28.023 75.582 1.00 22.43 184 THR B O 1
ATOM 3740 N N . SER B 1 186 ? 45.963 27.854 76.111 1.00 23.76 185 SER B N 1
ATOM 3741 C CA . SER B 1 186 ? 46.028 28.931 77.069 1.00 24.90 185 SER B CA 1
ATOM 3742 C C . SER B 1 186 ? 46.751 28.509 78.352 1.00 25.36 185 SER B C 1
ATOM 3743 O O . SER B 1 186 ? 47.240 29.351 79.084 1.00 25.23 185 SER B O 1
ATOM 3746 N N . THR B 1 187 ? 46.840 27.203 78.589 1.00 26.28 186 THR B N 1
ATOM 3747 C CA . THR B 1 187 ? 47.520 26.669 79.767 1.00 26.84 186 THR B CA 1
ATOM 3748 C C . THR B 1 187 ? 48.838 25.985 79.375 1.00 27.63 186 THR B C 1
ATOM 3749 O O . THR B 1 187 ? 49.390 25.190 80.136 1.00 28.12 186 THR B O 1
ATOM 3753 N N . ASN B 1 188 ? 49.338 26.310 78.186 1.00 28.18 187 ASN B N 1
ATOM 3754 C CA . ASN B 1 188 ? 50.546 25.706 77.671 1.00 28.72 187 ASN B CA 1
ATOM 3755 C C . ASN B 1 188 ? 51.767 26.401 78.271 1.00 30.15 187 ASN B C 1
ATOM 3756 O O . ASN B 1 188 ? 52.424 27.214 77.629 1.00 29.67 187 ASN B O 1
ATOM 3761 N N . THR B 1 189 ? 52.039 26.064 79.524 1.00 31.88 188 THR B N 1
ATOM 3762 C CA . THR B 1 189 ? 52.995 26.790 80.345 1.00 33.79 188 THR B CA 1
ATOM 3763 C C . THR B 1 189 ? 54.447 26.490 79.955 1.00 34.75 188 THR B C 1
ATOM 3764 O O . THR B 1 189 ? 55.308 27.350 80.101 1.00 34.79 188 THR B O 1
ATOM 3768 N N . ASN B 1 190 ? 54.705 25.293 79.433 1.00 36.14 189 ASN B N 1
ATOM 3769 C CA . ASN B 1 190 ? 56.047 24.953 78.958 1.00 37.45 189 ASN B CA 1
ATOM 3770 C C . ASN B 1 190 ? 56.240 25.245 77.478 1.00 37.14 189 ASN B C 1
ATOM 3771 O O . ASN B 1 190 ? 57.269 24.917 76.908 1.00 37.41 189 ASN B O 1
ATOM 3776 N N . ASN B 1 191 ? 55.240 25.887 76.874 1.00 37.28 190 ASN B N 1
ATOM 3777 C CA . ASN B 1 191 ? 55.288 26.362 75.480 1.00 36.82 190 ASN B CA 1
ATOM 3778 C C . ASN B 1 191 ? 55.758 25.316 74.448 1.00 36.83 190 ASN B C 1
ATOM 3779 O O . ASN B 1 191 ? 56.523 25.634 73.526 1.00 36.55 190 ASN B O 1
ATOM 3784 N N . SER B 1 192 ? 55.298 24.072 74.599 1.00 36.19 191 SER B N 1
ATOM 3785 C CA . SER B 1 192 ? 55.670 23.032 73.646 1.00 36.19 191 SER B CA 1
ATOM 3786 C C . SER B 1 192 ? 54.555 22.815 72.620 1.00 35.52 191 SER B C 1
ATOM 3787 O O . SER B 1 192 ? 53.487 23.399 72.731 1.00 35.47 191 SER B O 1
ATOM 3790 N N . LEU B 1 193 ? 54.801 21.975 71.623 1.00 34.97 192 LEU B N 1
ATOM 3791 C CA . LEU B 1 193 ? 53.743 21.568 70.686 1.00 34.89 192 LEU B CA 1
ATOM 3792 C C . LEU B 1 193 ? 52.715 20.737 71.434 1.00 35.00 192 LEU B C 1
ATOM 3793 O O . LEU B 1 193 ? 53.059 20.034 72.398 1.00 35.13 192 LEU B O 1
ATOM 3798 N N . LEU B 1 194 ? 51.460 20.831 71.003 1.00 35.00 193 LEU B N 1
ATOM 3799 C CA . LEU B 1 194 ? 50.362 20.149 71.673 1.00 35.50 193 LEU B CA 1
ATOM 3800 C C . LEU B 1 194 ? 50.317 18.683 71.288 1.00 36.03 193 LEU B C 1
ATOM 3801 O O . LEU B 1 194 ? 50.260 18.334 70.107 1.00 36.19 193 LEU B O 1
ATOM 3806 N N . PHE B 1 195 ? 50.344 17.831 72.297 1.00 37.06 194 PHE B N 1
ATOM 3807 C CA . PHE B 1 195 ? 50.232 16.399 72.100 1.00 38.25 194 PHE B CA 1
ATOM 3808 C C . PHE B 1 195 ? 48.768 16.020 71.903 1.00 38.75 194 PHE B C 1
ATOM 3809 O O . PHE B 1 195 ? 47.971 16.066 72.839 1.00 39.13 194 PHE B O 1
ATOM 3817 N N . ILE B 1 196 ? 48.409 15.697 70.669 1.00 39.41 195 ILE B N 1
ATOM 3818 C CA . ILE B 1 196 ? 47.073 15.199 70.367 1.00 40.03 195 ILE B CA 1
ATOM 3819 C C . ILE B 1 196 ? 47.223 13.709 70.083 1.00 40.29 195 ILE B C 1
ATOM 3820 O O . ILE B 1 196 ? 47.803 13.316 69.067 1.00 40.12 195 ILE B O 1
ATOM 3825 N N . PRO B 1 197 ? 46.711 12.871 71.001 1.00 41.02 196 PRO B N 1
ATOM 3826 C CA . PRO B 1 197 ? 46.905 11.433 70.811 1.00 41.00 196 PRO B CA 1
ATOM 3827 C C . PRO B 1 197 ? 46.312 10.975 69.481 1.00 40.90 196 PRO B C 1
ATOM 3828 O O . PRO B 1 197 ? 47.058 10.499 68.606 1.00 41.47 196 PRO B O 1
ATOM 3832 N N . ASP B 1 198 ? 45.005 11.175 69.307 1.00 40.15 197 ASP B N 1
ATOM 3833 C CA . ASP B 1 198 ? 44.282 10.518 68.209 1.00 39.48 197 ASP B CA 1
ATOM 3834 C C . ASP B 1 198 ? 44.201 11.282 66.879 1.00 38.77 197 ASP B C 1
ATOM 3835 O O . ASP B 1 198 ? 43.244 11.138 66.126 1.00 38.04 197 ASP B O 1
ATOM 3840 N N . ILE B 1 199 ? 45.218 12.084 66.591 1.00 38.53 198 ILE B N 1
ATOM 3841 C CA . ILE B 1 199 ? 45.301 12.719 65.288 1.00 38.82 198 ILE B CA 1
ATOM 3842 C C . ILE B 1 199 ? 45.204 11.690 64.128 1.00 38.52 198 ILE B C 1
ATOM 3843 O O . ILE B 1 199 ? 44.503 11.951 63.152 1.00 38.52 198 ILE B O 1
ATOM 3848 N N . LYS B 1 200 ? 45.804 10.524 64.276 1.00 38.11 199 LYS B N 1
ATOM 3849 C CA . LYS B 1 200 ? 45.636 9.401 63.365 1.00 37.96 199 LYS B CA 1
ATOM 3850 C C . LYS B 1 200 ? 44.214 9.026 63.070 1.00 37.88 199 LYS B C 1
ATOM 3851 O O . LYS B 1 200 ? 43.878 8.591 62.007 1.00 37.59 199 LYS B O 1
ATOM 3857 N N . LEU B 1 201 ? 43.386 9.133 64.070 1.00 38.22 200 LEU B N 1
ATOM 3858 C CA . LEU B 1 201 ? 41.952 8.867 63.947 1.00 38.03 200 LEU B CA 1
ATOM 3859 C C . LEU B 1 201 ? 41.242 9.848 63.024 1.00 38.16 200 LEU B C 1
ATOM 3860 O O . LEU B 1 201 ? 40.371 9.450 62.244 1.00 38.29 200 LEU B O 1
ATOM 3865 N N . ALA B 1 202 ? 41.601 11.127 63.122 1.00 38.05 201 ALA B N 1
ATOM 3866 C CA . ALA B 1 202 ? 40.985 12.156 62.283 1.00 38.02 201 ALA B CA 1
ATOM 3867 C C . ALA B 1 202 ? 41.427 12.006 60.822 1.00 37.74 201 ALA B C 1
ATOM 3868 O O . ALA B 1 202 ? 40.611 12.176 59.920 1.00 37.70 201 ALA B O 1
ATOM 3870 N N . ILE B 1 203 ? 42.715 11.684 60.623 1.00 37.72 202 ILE B N 1
ATOM 3871 C CA . ILE B 1 203 ? 43.290 11.315 59.312 1.00 37.59 202 ILE B CA 1
ATOM 3872 C C . ILE B 1 203 ? 42.518 10.147 58.690 1.00 37.59 202 ILE B C 1
ATOM 3873 O O . ILE B 1 203 ? 42.050 10.271 57.561 1.00 38.14 202 ILE B O 1
ATOM 3878 N N . ASP B 1 204 ? 42.361 9.042 59.429 1.00 37.01 203 ASP B N 1
ATOM 3879 C CA . ASP B 1 204 ? 41.668 7.845 58.928 1.00 37.09 203 ASP B CA 1
ATOM 3880 C C . ASP B 1 204 ? 40.215 8.097 58.525 1.00 36.64 203 ASP B C 1
ATOM 3881 O O . ASP B 1 204 ? 39.720 7.478 57.582 1.00 36.96 203 ASP B O 1
ATOM 3886 N N . ASN B 1 205 ? 39.524 8.953 59.279 1.00 36.02 204 ASN B N 1
ATOM 3887 C CA . ASN B 1 205 ? 38.129 9.301 58.991 1.00 35.07 204 ASN B CA 1
ATOM 3888 C C . ASN B 1 205 ? 38.059 10.360 57.919 1.00 33.90 204 ASN B C 1
ATOM 3889 O O . ASN B 1 205 ? 37.028 10.553 57.295 1.00 34.12 204 ASN B O 1
ATOM 3894 N N . LYS B 1 206 ? 39.152 11.083 57.738 1.00 32.55 205 LYS B N 1
ATOM 3895 C CA . LYS B 1 206 ? 39.173 12.195 56.791 1.00 31.07 205 LYS B CA 1
ATOM 3896 C C . LYS B 1 206 ? 37.967 13.130 56.990 1.00 29.93 205 LYS B C 1
ATOM 3897 O O . LYS B 1 206 ? 37.143 13.285 56.093 1.00 30.35 205 LYS B O 1
ATOM 3903 N N . ASP B 1 207 ? 37.865 13.716 58.184 1.00 28.09 206 ASP B N 1
ATOM 3904 C CA . ASP B 1 207 ? 36.874 14.728 58.496 1.00 25.99 206 ASP B CA 1
ATOM 3905 C C . ASP B 1 207 ? 37.578 16.036 58.236 1.00 26.09 206 ASP B C 1
ATOM 3906 O O . ASP B 1 207 ? 38.414 16.471 59.035 1.00 25.97 206 ASP B O 1
ATOM 3911 N N . ILE B 1 208 ? 37.256 16.663 57.111 1.00 25.63 207 ILE B N 1
ATOM 3912 C CA . ILE B 1 208 ? 37.961 17.872 56.681 1.00 25.09 207 ILE B CA 1
ATOM 3913 C C . ILE B 1 208 ? 37.810 19.043 57.658 1.00 25.41 207 ILE B C 1
ATOM 3914 O O . ILE B 1 208 ? 38.795 19.712 57.937 1.00 25.65 207 ILE B O 1
ATOM 3919 N N . GLU B 1 209 ? 36.604 19.279 58.187 1.00 25.13 208 GLU B N 1
ATOM 3920 C CA . GLU B 1 209 ? 36.411 20.362 59.160 1.00 24.81 208 GLU B CA 1
ATOM 3921 C C . GLU B 1 209 ? 37.187 20.117 60.468 1.00 25.06 208 GLU B C 1
ATOM 3922 O O . GLU B 1 209 ? 37.768 21.057 61.034 1.00 24.66 208 GLU B O 1
ATOM 3936 N N . LEU B 1 211 ? 40.007 18.151 60.831 1.00 25.54 210 LEU B N 1
ATOM 3937 C CA . LEU B 1 211 ? 41.425 18.360 60.486 1.00 25.84 210 LEU B CA 1
ATOM 3938 C C . LEU B 1 211 ? 41.815 19.833 60.316 1.00 26.40 210 LEU B C 1
ATOM 3939 O O . LEU B 1 211 ? 42.848 20.263 60.818 1.00 25.78 210 LEU B O 1
ATOM 3944 N N . GLN B 1 212 ? 40.996 20.599 59.610 1.00 26.94 211 GLN B N 1
ATOM 3945 C CA . GLN B 1 212 ? 41.252 22.028 59.437 1.00 28.39 211 GLN B CA 1
ATOM 3946 C C . GLN B 1 212 ? 41.321 22.760 60.777 1.00 28.79 211 GLN B C 1
ATOM 3947 O O . GLN B 1 212 ? 42.147 23.652 60.953 1.00 29.31 211 GLN B O 1
ATOM 3953 N N . ALA B 1 213 ? 40.439 22.382 61.703 1.00 28.89 212 ALA B N 1
ATOM 3954 C CA . ALA B 1 213 ? 40.392 22.961 63.043 1.00 28.57 212 ALA B CA 1
ATOM 3955 C C . ALA B 1 213 ? 41.610 22.563 63.863 1.00 28.32 212 ALA B C 1
ATOM 3956 O O . ALA B 1 213 ? 42.182 23.408 64.529 1.00 28.48 212 ALA B O 1
ATOM 3958 N N . LEU B 1 214 ? 41.985 21.281 63.833 1.00 28.17 213 LEU B N 1
ATOM 3959 C CA . LEU B 1 214 ? 43.224 20.817 64.469 1.00 28.39 213 LEU B CA 1
ATOM 3960 C C . LEU B 1 214 ? 44.449 21.602 63.996 1.00 28.61 213 LEU B C 1
ATOM 3961 O O . LEU B 1 214 ? 45.252 22.052 64.820 1.00 28.92 213 LEU B O 1
ATOM 3966 N N . PHE B 1 215 ? 44.573 21.797 62.685 1.00 28.76 214 PHE B N 1
ATOM 3967 C CA . PHE B 1 215 ? 45.793 22.372 62.096 1.00 29.49 214 PHE B CA 1
ATOM 3968 C C . PHE B 1 215 ? 45.914 23.868 62.282 1.00 29.83 214 PHE B C 1
ATOM 3969 O O . PHE B 1 215 ? 46.903 24.452 61.899 1.00 29.96 214 PHE B O 1
ATOM 3977 N N . LYS B 1 216 ? 44.910 24.482 62.890 1.00 30.11 215 LYS B N 1
ATOM 3978 C CA . LYS B 1 216 ? 44.999 25.887 63.227 1.00 30.59 215 LYS B CA 1
ATOM 3979 C C . LYS B 1 216 ? 45.855 26.093 64.452 1.00 30.50 215 LYS B C 1
ATOM 3980 O O . LYS B 1 216 ? 46.269 27.208 64.703 1.00 31.71 215 LYS B O 1
ATOM 3986 N N . TYR B 1 217 ? 46.104 25.026 65.219 1.00 29.75 216 TYR B N 1
ATOM 3987 C CA . TYR B 1 217 ? 46.788 25.084 66.517 1.00 28.39 216 TYR B CA 1
ATOM 3988 C C . TYR B 1 217 ? 48.197 24.514 66.386 1.00 28.92 216 TYR B C 1
ATOM 3989 O O . TYR B 1 217 ? 48.506 23.827 65.405 1.00 28.54 216 TYR B O 1
ATOM 3998 N N . ASP B 1 218 ? 49.049 24.799 67.365 1.00 28.96 217 ASP B N 1
ATOM 3999 C CA . ASP B 1 218 ? 50.461 24.341 67.321 1.00 29.73 217 ASP B CA 1
ATOM 4000 C C . ASP B 1 218 ? 50.554 22.892 67.767 1.00 28.63 217 ASP B C 1
ATOM 4001 O O . ASP B 1 218 ? 51.062 22.595 68.829 1.00 28.97 217 ASP B O 1
ATOM 4006 N N . ILE B 1 219 ? 50.010 21.999 66.954 1.00 28.31 218 ILE B N 1
ATOM 4007 C CA . ILE B 1 219 ? 49.948 20.583 67.290 1.00 28.10 218 ILE B CA 1
ATOM 4008 C C . ILE B 1 219 ? 51.241 19.873 66.949 1.00 27.73 218 ILE B C 1
ATOM 4009 O O . ILE B 1 219 ? 51.909 20.221 65.984 1.00 27.05 218 ILE B O 1
ATOM 4014 N N . ASN B 1 220 ? 51.554 18.853 67.737 1.00 28.01 219 ASN B N 1
ATOM 4015 C CA . ASN B 1 220 ? 52.724 18.031 67.505 1.00 28.78 219 ASN B CA 1
ATOM 4016 C C . ASN B 1 220 ? 52.460 17.034 66.378 1.00 29.42 219 ASN B C 1
ATOM 4017 O O . ASN B 1 220 ? 51.840 15.979 66.588 1.00 30.19 219 ASN B O 1
ATOM 4022 N N . ILE B 1 221 ? 52.916 17.384 65.178 1.00 29.79 220 ILE B N 1
ATOM 4023 C CA . ILE B 1 221 ? 52.762 16.534 64.000 1.00 30.05 220 ILE B CA 1
ATOM 4024 C C . ILE B 1 221 ? 53.881 15.486 63.923 1.00 30.75 220 ILE B C 1
ATOM 4025 O O . ILE B 1 221 ? 53.910 14.660 63.014 1.00 31.33 220 ILE B O 1
ATOM 4030 N N . TYR B 1 222 ? 54.787 15.516 64.885 1.00 31.49 221 TYR B N 1
ATOM 4031 C CA . TYR B 1 222 ? 56.003 14.694 64.819 1.00 32.88 221 TYR B CA 1
ATOM 4032 C C . TYR B 1 222 ? 55.944 13.423 65.668 1.00 34.50 221 TYR B C 1
ATOM 4033 O O . TYR B 1 222 ? 56.481 12.390 65.289 1.00 35.22 221 TYR B O 1
ATOM 4042 N N . SER B 1 223 ? 55.284 13.493 66.811 1.00 36.80 222 SER B N 1
ATOM 4043 C CA . SER B 1 223 ? 55.222 12.335 67.692 1.00 38.76 222 SER B CA 1
ATOM 4044 C C . SER B 1 223 ? 53.998 11.477 67.370 1.00 39.81 222 SER B C 1
ATOM 4045 O O . SER B 1 223 ? 53.457 10.794 68.245 1.00 40.56 222 SER B O 1
ATOM 4048 N N . ALA B 1 224 ? 53.573 11.507 66.110 1.00 40.89 223 ALA B N 1
ATOM 4049 C CA . ALA B 1 224 ? 52.451 10.689 65.664 1.00 41.90 223 ALA B CA 1
ATOM 4050 C C . ALA B 1 224 ? 52.861 9.703 64.560 1.00 42.55 223 ALA B C 1
ATOM 4051 O O . ALA B 1 224 ? 52.027 8.944 64.040 1.00 42.95 223 ALA B O 1
ATOM 4053 N N . ASN B 1 225 ? 54.136 9.698 64.237 1.00 43.03 224 ASN B N 1
ATOM 4054 C CA . ASN B 1 225 ? 54.596 9.012 63.060 1.00 43.19 224 ASN B CA 1
ATOM 4055 C C . ASN B 1 225 ? 53.688 9.286 61.922 1.00 43.14 224 ASN B C 1
ATOM 4056 O O . ASN B 1 225 ? 53.066 8.394 61.369 1.00 43.45 224 ASN B O 1
ATOM 4061 N N . LEU B 1 226 ? 53.671 10.553 61.535 1.00 42.45 225 LEU B N 1
ATOM 4062 C CA . LEU B 1 226 ? 52.810 11.039 60.487 1.00 41.87 225 LEU B CA 1
ATOM 4063 C C . LEU B 1 226 ? 53.520 10.994 59.159 1.00 41.83 225 LEU B C 1
ATOM 4064 O O . LEU B 1 226 ? 52.933 11.274 58.137 1.00 42.11 225 LEU B O 1
ATOM 4069 N N . GLU B 1 227 ? 54.796 10.667 59.177 1.00 20.00 226 GLU B N 1
ATOM 4070 C CA . GLU B 1 227 ? 55.561 10.611 57.964 1.00 20.00 226 GLU B CA 1
ATOM 4071 C C . GLU B 1 227 ? 55.141 9.366 57.205 1.00 20.00 226 GLU B C 1
ATOM 4072 O O . GLU B 1 227 ? 55.292 9.277 56.017 1.00 40.94 226 GLU B O 1
ATOM 4078 N N . ASN B 1 228 ? 54.587 8.405 57.901 1.00 40.23 227 ASN B N 1
ATOM 4079 C CA . ASN B 1 228 ? 54.106 7.220 57.249 1.00 39.78 227 ASN B CA 1
ATOM 4080 C C . ASN B 1 228 ? 52.897 7.448 56.374 1.00 39.28 227 ASN B C 1
ATOM 4081 O O . ASN B 1 228 ? 52.580 6.639 55.524 1.00 39.44 227 ASN B O 1
ATOM 4086 N N . VAL B 1 229 ? 52.185 8.526 56.626 1.00 38.44 228 VAL B N 1
ATOM 4087 C CA . VAL B 1 229 ? 50.914 8.779 55.946 1.00 37.77 228 VAL B CA 1
ATOM 4088 C C . VAL B 1 229 ? 51.038 9.828 54.829 1.00 37.59 228 VAL B C 1
ATOM 4089 O O . VAL B 1 229 ? 50.047 10.157 54.168 1.00 37.68 228 VAL B O 1
ATOM 4093 N N . LEU B 1 230 ? 52.246 10.348 54.611 1.00 36.87 229 LEU B N 1
ATOM 4094 C CA . LEU B 1 230 ? 52.440 11.385 53.595 1.00 36.10 229 LEU B CA 1
ATOM 4095 C C . LEU B 1 230 ? 52.251 10.890 52.152 1.00 36.31 229 LEU B C 1
ATOM 4096 O O . LEU B 1 230 ? 52.053 11.688 51.238 1.00 36.54 229 LEU B O 1
ATOM 4101 N N . LEU B 1 231 ? 52.311 9.578 51.951 1.00 36.25 230 LEU B N 1
ATOM 4102 C CA . LEU B 1 231 ? 52.110 8.992 50.638 1.00 36.14 230 LEU B CA 1
ATOM 4103 C C . LEU B 1 231 ? 50.741 8.344 50.553 1.00 36.12 230 LEU B C 1
ATOM 4104 O O . LEU B 1 231 ? 50.444 7.637 49.587 1.00 36.24 230 LEU B O 1
ATOM 4109 N N . ASP B 1 232 ? 49.911 8.589 51.563 1.00 36.09 231 ASP B N 1
ATOM 4110 C CA . ASP B 1 232 ? 48.577 8.006 51.607 1.00 36.54 231 ASP B CA 1
ATOM 4111 C C . ASP B 1 232 ? 47.491 8.858 50.923 1.00 35.82 231 ASP B C 1
ATOM 4112 O O . ASP B 1 232 ? 46.924 8.434 49.922 1.00 36.90 231 ASP B O 1
ATOM 4117 N N . ASP B 1 233 ? 47.177 10.021 51.488 1.00 34.42 232 ASP B N 1
ATOM 4118 C CA . ASP B 1 233 ? 46.137 10.912 50.965 1.00 32.95 232 ASP B CA 1
ATOM 4119 C C . ASP B 1 233 ? 46.740 12.287 50.788 1.00 31.91 232 ASP B C 1
ATOM 4120 O O . ASP B 1 233 ? 47.281 12.859 51.733 1.00 32.01 232 ASP B O 1
ATOM 4125 N N . ALA B 1 234 ? 46.636 12.814 49.577 1.00 30.20 233 ALA B N 1
ATOM 4126 C CA . ALA B 1 234 ? 47.409 13.976 49.179 1.00 28.97 233 ALA B CA 1
ATOM 4127 C C . ALA B 1 234 ? 46.889 15.256 49.789 1.00 27.84 233 ALA B C 1
ATOM 4128 O O . ALA B 1 234 ? 47.670 16.136 50.120 1.00 27.59 233 ALA B O 1
ATOM 4130 N N . GLU B 1 235 ? 45.568 15.364 49.907 1.00 27.31 234 GLU B N 1
ATOM 4131 C CA . GLU B 1 235 ? 44.940 16.521 50.541 1.00 26.20 234 GLU B CA 1
ATOM 4132 C C . GLU B 1 235 ? 45.445 16.647 51.990 1.00 26.35 234 GLU B C 1
ATOM 4133 O O . GLU B 1 235 ? 45.768 17.745 52.448 1.00 26.20 234 GLU B O 1
ATOM 4139 N N . ILE B 1 236 ? 45.523 15.524 52.693 1.00 25.68 235 ILE B N 1
ATOM 4140 C CA . ILE B 1 236 ? 45.975 15.549 54.078 1.00 26.06 235 ILE B CA 1
ATOM 4141 C C . ILE B 1 236 ? 47.487 15.746 54.183 1.00 26.09 235 ILE B C 1
ATOM 4142 O O . ILE B 1 236 ? 47.946 16.508 55.021 1.00 26.08 235 ILE B O 1
ATOM 4147 N N . ALA B 1 237 ? 48.234 15.063 53.309 1.00 26.05 236 ALA B N 1
ATOM 4148 C CA . ALA B 1 237 ? 49.680 15.177 53.217 1.00 25.51 236 ALA B CA 1
ATOM 4149 C C . ALA B 1 237 ? 50.060 16.636 53.014 1.00 25.31 236 ALA B C 1
ATOM 4150 O O . ALA B 1 237 ? 50.989 17.134 53.642 1.00 25.73 236 ALA B O 1
ATOM 4152 N N . LYS B 1 238 ? 49.322 17.329 52.156 1.00 24.83 237 LYS B N 1
ATOM 4153 C CA . LYS B 1 238 ? 49.535 18.756 51.943 1.00 24.84 237 LYS B CA 1
ATOM 4154 C C . LYS B 1 238 ? 49.323 19.598 53.224 1.00 25.35 237 LYS B C 1
ATOM 4155 O O . LYS B 1 238 ? 50.029 20.587 53.429 1.00 25.77 237 LYS B O 1
ATOM 4169 N N . ILE B 1 240 ? 49.821 18.592 56.377 1.00 24.56 239 ILE B N 1
ATOM 4170 C CA . ILE B 1 240 ? 50.947 18.227 57.247 1.00 24.72 239 ILE B CA 1
ATOM 4171 C C . ILE B 1 240 ? 52.217 18.955 56.815 1.00 25.55 239 ILE B C 1
ATOM 4172 O O . ILE B 1 240 ? 52.920 19.533 57.645 1.00 26.66 239 ILE B O 1
ATOM 4177 N N . ILE B 1 241 ? 52.476 18.945 55.514 1.00 25.75 240 ILE B N 1
ATOM 4178 C CA . ILE B 1 241 ? 53.626 19.599 54.930 1.00 26.12 240 ILE B CA 1
ATOM 4179 C C . ILE B 1 241 ? 53.560 21.110 55.156 1.00 26.37 240 ILE B C 1
ATOM 4180 O O . ILE B 1 241 ? 54.549 21.723 55.562 1.00 26.32 240 ILE B O 1
ATOM 4185 N N . GLU B 1 242 ? 52.391 21.691 54.916 1.00 26.19 241 GLU B N 1
ATOM 4186 C CA . GLU B 1 242 ? 52.145 23.106 55.175 1.00 27.26 241 GLU B CA 1
ATOM 4187 C C . GLU B 1 242 ? 52.435 23.487 56.639 1.00 26.86 241 GLU B C 1
ATOM 4188 O O . GLU B 1 242 ? 52.958 24.577 56.910 1.00 26.72 241 GLU B O 1
ATOM 4194 N N . LYS B 1 243 ? 52.082 22.580 57.563 1.00 26.60 242 LYS B N 1
ATOM 4195 C CA . LYS B 1 243 ? 52.283 22.779 59.001 1.00 26.54 242 LYS B CA 1
ATOM 4196 C C . LYS B 1 243 ? 53.780 22.735 59.325 1.00 27.13 242 LYS B C 1
ATOM 4197 O O . LYS B 1 243 ? 54.306 23.661 59.947 1.00 26.64 242 LYS B O 1
ATOM 4203 N N . HIS B 1 244 ? 54.419 21.659 58.865 1.00 27.25 243 HIS B N 1
ATOM 4204 C CA . HIS B 1 244 ? 55.848 21.429 58.968 1.00 28.34 243 HIS B CA 1
ATOM 4205 C C . HIS B 1 244 ? 56.666 22.591 58.434 1.00 28.53 243 HIS B C 1
ATOM 4206 O O . HIS B 1 244 ? 57.569 23.073 59.097 1.00 28.63 243 HIS B O 1
ATOM 4213 N N . VAL B 1 245 ? 56.340 23.044 57.232 1.00 29.22 244 VAL B N 1
ATOM 4214 C CA . VAL B 1 245 ? 56.999 24.208 56.648 1.00 29.59 244 VAL B CA 1
ATOM 4215 C C . VAL B 1 245 ? 56.865 25.430 57.574 1.00 30.43 244 VAL B C 1
ATOM 4216 O O . VAL B 1 245 ? 57.851 26.109 57.849 1.00 31.39 244 VAL B O 1
ATOM 4220 N N . GLU B 1 246 ? 55.671 25.687 58.082 1.00 30.65 245 GLU B N 1
ATOM 4221 C CA . GLU B 1 246 ? 55.433 26.746 59.041 1.00 30.31 245 GLU B CA 1
ATOM 4222 C C . GLU B 1 246 ? 56.305 26.602 60.270 1.00 30.43 245 GLU B C 1
ATOM 4223 O O . GLU B 1 246 ? 56.835 27.542 60.755 1.00 30.90 245 GLU B O 1
ATOM 4229 N N . TYR B 1 247 ? 56.399 25.402 60.793 1.00 30.04 246 TYR B N 1
ATOM 4230 C CA . TYR B 1 247 ? 57.171 25.172 62.014 1.00 29.92 246 TYR B CA 1
ATOM 4231 C C . TYR B 1 247 ? 58.671 25.462 61.827 1.00 30.36 246 TYR B C 1
ATOM 4232 O O . TYR B 1 247 ? 59.356 25.822 62.775 1.00 30.83 246 TYR B O 1
ATOM 4241 N N . LYS B 1 248 ? 59.155 25.311 60.596 1.00 30.95 247 LYS B N 1
ATOM 4242 C CA . LYS B 1 248 ? 60.551 25.555 60.248 1.00 31.45 247 LYS B CA 1
ATOM 4243 C C . LYS B 1 248 ? 60.846 27.038 60.071 1.00 31.88 247 LYS B C 1
ATOM 4244 O O . LYS B 1 248 ? 61.997 27.430 60.021 1.00 32.13 247 LYS B O 1
ATOM 4250 N N . SER B 1 249 ? 59.822 27.874 59.971 1.00 32.71 248 SER B N 1
ATOM 4251 C CA . SER B 1 249 ? 60.085 29.308 59.904 1.00 33.68 248 SER B CA 1
ATOM 4252 C C . SER B 1 249 ? 59.568 30.077 61.122 1.00 33.48 248 SER B C 1
ATOM 4253 O O . SER B 1 249 ? 59.821 31.262 61.270 1.00 33.93 248 SER B O 1
ATOM 4256 N N . ASP B 1 250 ? 58.858 29.400 62.006 1.00 33.49 249 ASP B N 1
ATOM 4257 C CA . ASP B 1 250 ? 58.359 30.052 63.202 1.00 32.93 249 ASP B CA 1
ATOM 4258 C C . ASP B 1 250 ? 59.425 30.021 64.286 1.00 32.44 249 ASP B C 1
ATOM 4259 O O . ASP B 1 250 ? 59.928 28.940 64.640 1.00 32.72 249 ASP B O 1
ATOM 4264 N N . SER B 1 251 ? 59.751 31.197 64.823 1.00 31.09 250 SER B N 1
ATOM 4265 C CA . SER B 1 251 ? 60.744 31.288 65.899 1.00 30.45 250 SER B CA 1
ATOM 4266 C C . SER B 1 251 ? 60.298 30.543 67.169 1.00 29.30 250 SER B C 1
ATOM 4267 O O . SER B 1 251 ? 61.124 30.071 67.945 1.00 28.50 250 SER B O 1
ATOM 4270 N N . TYR B 1 252 ? 58.990 30.401 67.340 1.00 29.75 251 TYR B N 1
ATOM 4271 C CA . TYR B 1 252 ? 58.397 29.612 68.455 1.00 30.01 251 TYR B CA 1
ATOM 4272 C C . TYR B 1 252 ? 58.754 28.123 68.318 1.00 30.40 251 TYR B C 1
ATOM 4273 O O . TYR B 1 252 ? 58.791 27.408 69.312 1.00 30.83 251 TYR B O 1
ATOM 4282 N N . THR B 1 253 ? 59.077 27.669 67.106 1.00 30.87 252 THR B N 1
ATOM 4283 C CA . THR B 1 253 ? 59.195 26.231 66.849 1.00 31.91 252 THR B CA 1
ATOM 4284 C C . THR B 1 253 ? 60.476 25.793 66.112 1.00 33.00 252 THR B C 1
ATOM 4285 O O . THR B 1 253 ? 60.894 24.625 66.247 1.00 32.74 252 THR B O 1
ATOM 4289 N N . LYS B 1 254 ? 61.105 26.719 65.371 1.00 34.45 253 LYS B N 1
ATOM 4290 C CA . LYS B 1 254 ? 62.165 26.355 64.414 1.00 36.26 253 LYS B CA 1
ATOM 4291 C C . LYS B 1 254 ? 63.408 25.756 65.060 1.00 37.58 253 LYS B C 1
ATOM 4292 O O . LYS B 1 254 ? 64.140 24.974 64.424 1.00 37.90 253 LYS B O 1
ATOM 4298 N N . ASP B 1 255 ? 63.630 26.102 66.321 1.00 38.88 254 ASP B N 1
ATOM 4299 C CA . ASP B 1 255 ? 64.818 25.650 67.029 1.00 40.25 254 ASP B CA 1
ATOM 4300 C C . ASP B 1 255 ? 64.528 24.513 68.024 1.00 40.57 254 ASP B C 1
ATOM 4301 O O . ASP B 1 255 ? 65.403 24.134 68.790 1.00 40.70 254 ASP B O 1
ATOM 4306 N N . LEU B 1 256 ? 63.301 23.983 68.000 1.00 41.53 255 LEU B N 1
ATOM 4307 C CA . LEU B 1 256 ? 62.933 22.805 68.804 1.00 42.60 255 LEU B CA 1
ATOM 4308 C C . LEU B 1 256 ? 63.640 21.554 68.300 1.00 43.46 255 LEU B C 1
ATOM 4309 O O . LEU B 1 256 ? 63.758 21.352 67.089 1.00 43.80 255 LEU B O 1
ATOM 4314 N N . ASP B 1 257 ? 64.065 20.704 69.230 1.00 44.48 256 ASP B N 1
ATOM 4315 C CA . ASP B 1 257 ? 64.690 19.417 68.909 1.00 45.37 256 ASP B CA 1
ATOM 4316 C C . ASP B 1 257 ? 63.796 18.535 68.027 1.00 46.03 256 ASP B C 1
ATOM 4317 O O . ASP B 1 257 ? 64.282 17.854 67.116 1.00 46.09 256 ASP B O 1
ATOM 4322 N N . ILE B 1 258 ? 62.492 18.570 68.304 1.00 46.74 257 ILE B N 1
ATOM 4323 C CA . ILE B 1 258 ? 61.487 17.786 67.584 1.00 47.24 257 ILE B CA 1
ATOM 4324 C C . ILE B 1 258 ? 61.386 18.207 66.109 1.00 47.41 257 ILE B C 1
ATOM 4325 O O . ILE B 1 258 ? 61.142 17.387 65.221 1.00 47.72 257 ILE B O 1
ATOM 4330 N N . VAL B 1 259 ? 61.614 19.490 65.854 1.00 47.81 258 VAL B N 1
ATOM 4331 C CA . VAL B 1 259 ? 61.531 20.046 64.500 1.00 47.91 258 VAL B CA 1
ATOM 4332 C C . VAL B 1 259 ? 62.853 19.855 63.757 1.00 48.85 258 VAL B C 1
ATOM 4333 O O . VAL B 1 259 ? 62.864 19.441 62.593 1.00 48.83 258 VAL B O 1
ATOM 4337 N N . LYS B 1 260 ? 63.961 20.134 64.453 1.00 49.89 259 LYS B N 1
ATOM 4338 C CA . LYS B 1 260 ? 65.317 19.966 63.919 1.00 50.44 259 LYS B CA 1
ATOM 4339 C C . LYS B 1 260 ? 65.586 18.527 63.465 1.00 50.81 259 LYS B C 1
ATOM 4340 O O . LYS B 1 260 ? 66.010 18.297 62.324 1.00 50.91 259 LYS B O 1
ATOM 4346 N N . ASN B 1 261 ? 65.290 17.557 64.294 1.00 51.09 260 ASN B N 1
ATOM 4347 C CA . ASN B 1 261 ? 65.621 16.206 63.922 1.00 51.17 260 ASN B CA 1
ATOM 4348 C C . ASN B 1 261 ? 64.417 15.366 63.676 1.00 51.15 260 ASN B C 1
ATOM 4349 O O . ASN B 1 261 ? 64.188 14.341 64.290 1.00 51.44 260 ASN B O 1
ATOM 4354 N N . ASN B 1 262 ? 63.643 15.843 62.737 1.00 50.98 261 ASN B N 1
ATOM 4355 C CA . ASN B 1 262 ? 62.398 15.198 62.300 1.00 50.56 261 ASN B CA 1
ATOM 4356 C C . ASN B 1 262 ? 62.600 14.127 61.224 1.00 50.70 261 ASN B C 1
ATOM 4357 O O . ASN B 1 262 ? 63.572 14.165 60.467 1.00 50.51 261 ASN B O 1
ATOM 4362 N N . LYS B 1 263 ? 61.714 13.152 61.134 1.00 50.72 262 LYS B N 1
ATOM 4363 C CA . LYS B 1 263 ? 61.818 12.147 60.098 1.00 50.79 262 LYS B CA 1
ATOM 4364 C C . LYS B 1 263 ? 60.966 12.403 58.874 1.00 51.09 262 LYS B C 1
ATOM 4365 O O . LYS B 1 263 ? 60.828 11.552 58.030 1.00 50.76 262 LYS B O 1
ATOM 4371 N N . LEU B 1 264 ? 60.373 13.571 58.808 1.00 51.08 263 LEU B N 1
ATOM 4372 C CA . LEU B 1 264 ? 59.561 14.006 57.656 1.00 51.63 263 LEU B CA 1
ATOM 4373 C C . LEU B 1 264 ? 60.401 14.444 56.474 1.00 52.11 263 LEU B C 1
ATOM 4374 O O . LEU B 1 264 ? 60.168 13.977 55.368 1.00 52.37 263 LEU B O 1
ATOM 4379 N N . ASP B 1 265 ? 61.339 15.369 56.702 1.00 52.68 264 ASP B N 1
ATOM 4380 C CA . ASP B 1 265 ? 62.223 15.904 55.650 1.00 53.50 264 ASP B CA 1
ATOM 4381 C C . ASP B 1 265 ? 62.862 14.803 54.801 1.00 53.75 264 ASP B C 1
ATOM 4382 O O . ASP B 1 265 ? 63.083 14.990 53.600 1.00 53.74 264 ASP B O 1
ATOM 4387 N N . GLU B 1 266 ? 63.145 13.664 55.437 1.00 54.03 265 GLU B N 1
ATOM 4388 C CA . GLU B 1 266 ? 63.698 12.492 54.766 1.00 54.61 265 GLU B CA 1
ATOM 4389 C C . GLU B 1 266 ? 62.741 11.950 53.710 1.00 54.29 265 GLU B C 1
ATOM 4390 O O . GLU B 1 266 ? 63.147 11.650 52.579 1.00 54.46 265 GLU B O 1
ATOM 4396 N N . ILE B 1 267 ? 61.476 11.818 54.087 1.00 53.79 266 ILE B N 1
ATOM 4397 C CA . ILE B 1 267 ? 60.481 11.226 53.201 1.00 53.59 266 ILE B CA 1
ATOM 4398 C C . ILE B 1 267 ? 60.065 12.207 52.101 1.00 53.27 266 ILE B C 1
ATOM 4399 O O . ILE B 1 267 ? 59.829 11.798 50.961 1.00 53.19 266 ILE B O 1
ATOM 4404 N N . ILE B 1 268 ? 60.013 13.494 52.442 1.00 53.13 267 ILE B N 1
ATOM 4405 C CA . ILE B 1 268 ? 59.687 14.558 51.495 1.00 53.14 267 ILE B CA 1
ATOM 4406 C C . ILE B 1 268 ? 60.726 14.642 50.370 1.00 53.52 267 ILE B C 1
ATOM 4407 O O . ILE B 1 268 ? 60.354 14.805 49.209 1.00 53.80 267 ILE B O 1
ATOM 4412 N N . SER B 1 269 ? 62.011 14.513 50.716 1.00 53.67 268 SER B N 1
ATOM 4413 C CA . SER B 1 269 ? 63.112 14.629 49.747 1.00 53.87 268 SER B CA 1
ATOM 4414 C C . SER B 1 269 ? 63.169 13.480 48.760 1.00 53.51 268 SER B C 1
ATOM 4415 O O . SER B 1 269 ? 63.560 13.675 47.616 1.00 53.61 268 SER B O 1
ATOM 4418 N N . LYS B 1 270 ? 62.798 12.285 49.212 1.00 53.28 269 LYS B N 1
ATOM 4419 C CA . LYS B 1 270 ? 62.846 11.088 48.375 1.00 53.03 269 LYS B CA 1
ATOM 4420 C C . LYS B 1 270 ? 61.699 10.994 47.344 1.00 52.91 269 LYS B C 1
ATOM 4421 O O . LYS B 1 270 ? 61.807 10.247 46.372 1.00 53.01 269 LYS B O 1
ATOM 4427 N N . ASN B 1 271 ? 60.619 11.752 47.543 1.00 52.63 270 ASN B N 1
ATOM 4428 C CA . ASN B 1 271 ? 59.454 11.712 46.639 1.00 52.27 270 ASN B CA 1
ATOM 4429 C C . ASN B 1 271 ? 59.151 13.021 45.900 1.00 51.70 270 ASN B C 1
ATOM 4430 O O . ASN B 1 271 ? 59.187 14.104 46.488 1.00 51.68 270 ASN B O 1
ATOM 4435 N N . LYS B 1 272 ? 58.665 12.910 44.686 1.00 50.74 271 LYS B N 1
ATOM 4436 C CA . LYS B 1 272 ? 58.559 14.061 43.840 1.00 49.44 271 LYS B CA 1
ATOM 4437 C C . LYS B 1 272 ? 57.323 14.896 44.059 1.00 48.35 271 LYS B C 1
ATOM 4438 O O . LYS B 1 272 ? 57.387 16.112 44.027 1.00 48.50 271 LYS B O 1
ATOM 4444 N N . GLU B 1 273 ? 56.188 14.262 44.270 1.00 47.04 272 GLU B N 1
ATOM 4445 C CA . GLU B 1 273 ? 55.002 15.023 44.594 1.00 45.23 272 GLU B CA 1
ATOM 4446 C C . GLU B 1 273 ? 55.198 15.795 45.890 1.00 44.05 272 GLU B C 1
ATOM 4447 O O . GLU B 1 273 ? 54.862 16.963 45.985 1.00 43.92 272 GLU B O 1
ATOM 4453 N N . LEU B 1 274 ? 55.787 15.147 46.876 1.00 42.77 273 LEU B N 1
ATOM 4454 C CA . LEU B 1 274 ? 55.999 15.809 48.165 1.00 41.70 273 LEU B CA 1
ATOM 4455 C C . LEU B 1 274 ? 56.923 17.020 48.049 1.00 41.52 273 LEU B C 1
ATOM 4456 O O . LEU B 1 274 ? 56.712 18.048 48.719 1.00 40.71 273 LEU B O 1
ATOM 4461 N N . ARG B 1 275 ? 57.890 16.920 47.155 1.00 41.16 274 ARG B N 1
ATOM 4462 C CA . ARG B 1 275 ? 58.790 18.017 46.901 1.00 41.17 274 ARG B CA 1
ATOM 4463 C C . ARG B 1 275 ? 58.066 19.198 46.301 1.00 40.91 274 ARG B C 1
ATOM 4464 O O . ARG B 1 275 ? 58.263 20.312 46.716 1.00 41.15 274 ARG B O 1
ATOM 4472 N N . LEU B 1 276 ? 57.248 18.951 45.299 1.00 40.34 275 LEU B N 1
ATOM 4473 C CA . LEU B 1 276 ? 56.363 19.990 44.774 1.00 40.11 275 LEU B CA 1
ATOM 4474 C C . LEU B 1 276 ? 55.574 20.689 45.891 1.00 39.76 275 LEU B C 1
ATOM 4475 O O . LEU B 1 276 ? 55.535 21.923 45.957 1.00 39.72 275 LEU B O 1
ATOM 4488 N N . TYR B 1 278 ? 56.061 20.847 49.200 1.00 41.46 277 TYR B N 1
ATOM 4489 C CA . TYR B 1 278 ? 56.962 21.621 50.011 1.00 42.79 277 TYR B CA 1
ATOM 4490 C C . TYR B 1 278 ? 57.283 22.967 49.421 1.00 43.71 277 TYR B C 1
ATOM 4491 O O . TYR B 1 278 ? 57.072 23.985 50.037 1.00 43.99 277 TYR B O 1
ATOM 4500 N N . VAL B 1 279 ? 57.842 22.978 48.228 1.00 44.64 278 VAL B N 1
ATOM 4501 C CA . VAL B 1 279 ? 58.349 24.250 47.667 1.00 45.85 278 VAL B CA 1
ATOM 4502 C C . VAL B 1 279 ? 57.242 25.279 47.375 1.00 46.52 278 VAL B C 1
ATOM 4503 O O . VAL B 1 279 ? 57.509 26.491 47.332 1.00 46.36 278 VAL B O 1
ATOM 4507 N N . ASN B 1 280 ? 56.010 24.791 47.213 1.00 47.43 279 ASN B N 1
ATOM 4508 C CA . ASN B 1 280 ? 54.851 25.667 47.037 1.00 48.17 279 ASN B CA 1
ATOM 4509 C C . ASN B 1 280 ? 54.313 26.228 48.341 1.00 48.28 279 ASN B C 1
ATOM 4510 O O . ASN B 1 280 ? 53.585 27.226 48.346 1.00 48.34 279 ASN B O 1
ATOM 4515 N N . CYS B 1 281 ? 54.673 25.573 49.439 1.00 48.51 280 CYS B N 1
ATOM 4516 C CA . CYS B 1 281 ? 54.421 26.098 50.778 1.00 48.51 280 CYS B CA 1
ATOM 4517 C C . CYS B 1 281 ? 55.387 27.228 51.112 1.00 48.13 280 CYS B C 1
ATOM 4518 O O . CYS B 1 281 ? 55.004 28.223 51.740 1.00 48.17 280 CYS B O 1
ATOM 4521 N N . VAL B 1 282 ? 56.632 27.069 50.670 1.00 47.82 281 VAL B N 1
ATOM 4522 C CA . VAL B 1 282 ? 57.695 28.041 50.930 1.00 47.44 281 VAL B CA 1
ATOM 4523 C C . VAL B 1 282 ? 57.396 29.441 50.342 1.00 47.24 281 VAL B C 1
ATOM 4524 O O . VAL B 1 282 ? 57.830 30.445 50.899 1.00 47.21 281 VAL B O 1
ATOM 4528 N N . LYS B 1 283 ? 56.644 29.508 49.244 1.00 47.04 282 LYS B N 1
ATOM 4529 C CA . LYS B 1 283 ? 55.778 30.674 49.014 1.00 46.95 282 LYS B CA 1
ATOM 4530 C C . LYS B 1 283 ? 54.436 30.292 48.392 1.00 47.11 282 LYS B C 1
ATOM 4531 O O . LYS B 1 283 ? 53.383 30.464 49.019 1.00 47.09 282 LYS B O 1
#

Solvent-accessible surface area: 27680 Å² total

CATH classification: 1.25.40.20

InterPro domains:
  IPR002110 Ankyrin repeat [PF12796] (36-116)
  IPR002110 Ankyrin repeat [PS50088] (60-92)
  IPR002110 Ankyrin repeat [SM00248] (29-58)
  IPR002110 Ankyrin repeat [SM00248] (60-89)
  IPR002110 Ankyrin repeat [SM00248] (93-122)
  IPR002110 Ankyrin repeat [SM00248] (127-157)
  IPR002110 Ankyrin repeat [SM00248] (159-190)
  IPR002110 Ankyrin repeat [SM00248] (193-222)
  IPR036770 Ankyrin repeat-containing domain superfamily [G3DSA:1.25.40.20] (1-284)
  IPR036770 Ankyrin repeat-containing domain superfamily [SSF48403] (22-228)
  IPR052457 Ankyrin repeat and death domain-containing protein [PTHR24125] (36-147)

Foldseek 3Di:
DDCLCVVVDDPVVVVVCLPDPCQQPADPVRHHNLLNCLLVVVLVSNVVSVVSPNPVRHDQQDDSLLSNLLDQPCVVNVVVVVVPDDQQDQGPQFAGSLLNNLVNVYVSVVVSCVVPLVQCGTPDNCRRSQNSCLCLVLVSNLVSLVSDDLVDDDDSLQVSLVVCLLVPSLSLSSQVNCVNPPVLDAAERPCPVSCVVVVPPNLVSVLVGRHDLAVHVCLVCLPPDPVNVVSLLSLLVLCVDPSRNPDPSSVPGPNVVSLVVDPSSVCSVVSND/DDCLCVVVDDDVVLVVLLVDPCQQAADPVRHHNLLNCLQVVVLVSNVVCVVSPNVVRHDLQDDSLLSNLLDQPCRVNVVVVVVPDDQQDQGPQFAGSLLNNLVNVHVSVVVVVVVPLVQCGTPDVCRGSQLSCLCLVLVSNLVSLVSDDLVDDDPSLQVSLVVCLQVPNLSLSSQVNVVSPPVLDAAERPVPVSCVVVVPPNLVSVLVGRHLCAVHPCLVCLVPDPVNVCSLLSLLVQCPDPSRNPDPSSVDGPNVVSLVVDDVSVCSVVSVD

Secondary structure (DSSP, 8-state):
---TTGGG--HHHHHHHHHSTTTT---TTS--HHHHHHHTT-HHHHHHHHHTTGGGS--TT--HHHHHTTSSS-HHHHHHHHTT--TT---TTS--HHHHHHHTT--HHHHHHHH-TT---SSSGGGSHHHHH----HHHHHHHHTTS-TT---STHHHHHHHHHHTT----HHHH--TT-TT-PPB--TTHHHHHHHT----TTGGGS-B-STTTTGGGGTTT-HHHH--HHHHHHHTT-TTTTT-HHHHT-SHHHHHHH-HHHH--HHHH-/---TTGGG--HHHHHHHHHSTTTT---TTS--HHHHHHHTT-HHHHHHHHHTTGGGS--TT--HHHHHTTSSS-HHHHHHHHTT--TT---TTS--HHHHHHHHT--HHHHHHHH-TT---SSSGGGSHHHHH----HHHHHHHHTTS-TT---STHHHHHHHHHHTT----HHHH--TT-TT---B--TTHHHHHHHT----TTGGGS-B-STTTT-GGGTTT-HHHH--HHHHHHHHH-TTTTT-HHHHT-SHHHHHHH-HHHH--HHHH-

Organism: Vaccinia virus (NCBI:txid10245)

Sequence (546 aa):
GDLSRINTWKSKQLKSFLSSKDTFKADVHGHSASYYAIADNNVRLVCTLLNAGALKNLLENEFPLHQAATLEDTKIVKILLFSGLDDSQFDDKGNTALYYAVDSGNQTVKLFVKKNWRLFYGKTGWKTSFYHAVLNDVSIVSYFLSEIPSTFDLAILLSCIHITIKNGHVDILLLDYTSTNTNNSLLFIPDIKLAIDNKDIELQALFKYDINIYSANLENVLLDDAEIAKIIEKHVEYKSDSYTKDLDIVKNNKLDEIISKNKELRLYVNCVKGDLSRINTWKSKQLKSFLSSKDTFKADVHGHSASYYAIADNNVRLVCTLLNAGALKNLLENEFPLHQAATLEDTKIVKILLFSGLDDSQFDDKGNTALYYAVDSGNQTVKLFVKKNWRLFYGKTGWKTSFYHAVLNDVSIVSYFLSEIPSTFDLAILLSCIHITIKNGHVDILLLDYTSTNTNNSLLFIPDIKLAIDNKDIELQALFKYDINIYSANLENVLLDDAEIAKIIEKHVEYKSDSYTKDLDIVKNNKLDEIISKNKELRLYVNCVK